Protein AF-A0A7C4SU13-F1 (afdb_monomer)

Radius of gyration: 22.08 Å; Cα contacts (8 Å, |Δi|>4): 859; chains: 1; bounding box: 47×51×67 Å

Foldseek 3Di:
DDWDCDPQKIKAAFDAWDQFDDQDLADTDHGTWIWIDHPFKIFIAFPLLATAKIATDDDQGPDRRWIWGADLLGWIWTWAQPVQVVQCQFAVHRTDTDTPDFFLDLDDDNCCPRPSVVVRVVVQVVVLVVLVVCLVPPHDPVCNVSSVSNNVNGPVVSNVLSVLLCVLQVHFFQFFFSCCVSVVVQADEQEQWAFDCQQWPLDPSGPPDHIDGDDLVSSLSSLLSSCVSCPPRLLRAQEYEHDDAASLVSAQVSVLSSLVSNCVSSVNVNHSHPFHAYEYEHELQSLLPDDVVSLVSVLPGSHLYEYEYELAFLDQQQCVVRSGPDGSVSSLSSLVSQLVSLVPGDRYAYEYEYEAFDPGDPVTLVRLLVSQLPRPDLPSPGYEYEYEYSRGDDHDDPVRSVVRVVSQVSSCVNGSHHYHYRTTDTD

Secondary structure (DSSP, 8-state):
-EEEEETTEEEEEEEE-BSS----SS---BSEEEEEE-SSEEEEE-TTS-EEEEEE-SBTBS-TT-EEEE-TTS-EEEEE--SHHHHHHHHSSSSEEEESS-----S---GGGSHHHHHHHHTHHHHHHHHHHHHHTT--HHHHHHHHHHHHS-HHHHHHHHHHHHHHHTS------GGGGGGTT--EEEE-EES-SS--TT-SS---PPPEEPPHHHHHHHHHHHHHHHGGGGGG--EEEEESS-GGGG-HHHHHHHHHHHHHHTTGGG-SSSS-EEEEEEEHHHHHH--HHHHHHHHHSSSEEEEEEEEE-S-HHHHHHHT-SS-HHHHHHHHHHHHHHHHH-SSEEEEEEEEE-SSS-TTHHHHHHHHHH--SSTT--S--EEEEE---SSPPPHHHHHHHHHHHHHHHHH-SS-EEE------

Nearest PDB structures (foldseek):
  7ojd-assembly1_A  TM=3.571E-01  e=2.298E+00  Staphylococcus aureus
  5h5i-assembly1_A  TM=3.585E-01  e=2.720E+00  Staphylococcus aureus subsp. aureus MRSA252
  4m8i-assembly1_A  TM=3.583E-01  e=2.431E+00  Staphylococcus epidermidis RP62A
  3voa-assembly1_A  TM=3.545E-01  e=4.507E+00  Staphylococcus aureus subsp. aureus Mu50
  4bo9-assembly1_B  TM=3.206E-01  e=5.042E+00  Pseudomonas aeruginosa PAO1

pLDDT: mean 92.88, std 7.21, range [52.62, 98.81]

Sequence (427 aa):
MQTLEIEDLRVTLDCEGARQYRKVSYPVRYGLYSEISTPRFVYQFNRNGEVKFLQGRRDGWPHPAEWLKRTPGNDWLYYSAGEYAELHNLTGEFYLPCPSYASNALLGGDPFSQPAVRAALDSLGPLWKRLQRLATAGSPPEARKFLARAAQADGLCLRRRAQRLHEILGCRPSVLPPDARHADYDVLPVVVADGCAANCRFCRVKSGRAFRVRDRRDVLEQIEGIRDLFREDLVNYNSVFLGDHDALRAGPDMLESAALEAYERLGLARSRLAGANLFLFGSADTLACSSEALFERLDRLPFNTYINVGLESPDEESLKELGKPVSSAVVKEAFERMLDVNRHYSRIEVTANLVFGQGLPQGHLPAVSELLSTVPERTCVKGAAYLSPLVWGERPDGRERKRLLDAFRQIKFTSRLPVYLYLILRL

Solvent-accessible surface area (backbone atoms only — not comparable to full-atom values): 22508 Å² total; per-residue (Å²): 108,51,77,46,80,55,90,76,34,43,37,34,40,60,39,78,40,47,41,60,80,72,96,55,90,59,82,78,57,66,20,58,28,31,38,43,31,49,86,52,37,40,38,31,21,42,60,64,20,36,73,37,37,40,33,58,69,47,96,68,44,94,48,88,73,31,37,37,39,47,40,78,50,61,48,51,29,38,33,40,44,80,58,45,72,61,42,28,62,44,52,72,36,43,53,48,76,40,60,81,59,96,48,33,61,88,67,86,78,68,64,74,78,36,68,50,50,41,54,56,62,62,45,49,60,62,47,33,57,50,29,44,51,41,43,71,53,85,46,59,78,86,51,31,67,53,34,42,35,33,30,62,39,33,78,67,46,45,51,52,49,18,51,49,51,30,61,50,56,74,47,74,56,59,60,51,53,68,70,38,59,70,50,76,63,53,58,50,78,44,51,49,23,42,29,32,83,60,66,31,72,76,55,83,66,62,79,81,38,68,55,43,67,55,56,70,65,58,44,49,55,28,48,52,45,49,37,69,69,45,50,74,34,34,39,58,30,30,29,36,27,42,26,42,60,45,30,57,68,46,39,54,75,49,53,53,50,53,50,51,54,42,39,62,69,48,37,27,91,66,19,53,32,66,65,33,36,37,37,28,28,27,38,25,68,51,54,51,70,54,55,66,72,44,53,58,53,56,46,70,42,88,33,43,32,38,35,37,24,50,49,44,44,55,21,54,68,37,21,59,75,38,44,43,92,62,54,29,66,48,28,50,46,18,50,52,43,33,54,49,48,34,72,72,37,92,33,39,35,35,29,42,31,30,60,36,68,87,94,54,49,85,60,36,65,60,37,46,33,49,62,36,45,66,58,81,68,91,76,70,90,52,50,37,39,29,38,33,46,75,46,76,73,78,71,70,53,78,66,56,43,47,53,52,51,51,54,49,51,52,39,44,70,55,28,65,46,56,50,25,54,39,67,71,42,56,78

Structure (mmCIF, N/CA/C/O backbone):
data_AF-A0A7C4SU13-F1
#
_entry.id   AF-A0A7C4SU13-F1
#
loop_
_atom_site.group_PDB
_atom_site.id
_atom_site.type_symbol
_atom_site.label_atom_id
_atom_site.label_alt_id
_atom_site.label_comp_id
_atom_site.label_asym_id
_atom_site.label_entity_id
_atom_site.label_seq_id
_atom_site.pdbx_PDB_ins_code
_atom_site.Cartn_x
_atom_site.Cartn_y
_atom_site.Cartn_z
_atom_site.occupancy
_atom_site.B_iso_or_equiv
_atom_site.auth_seq_id
_atom_site.auth_comp_id
_atom_site.auth_asym_id
_atom_site.auth_atom_id
_atom_site.pdbx_PDB_model_num
ATOM 1 N N . MET A 1 1 ? -23.730 -5.389 16.065 1.00 88.19 1 MET A N 1
ATOM 2 C CA . MET A 1 1 ? -23.275 -4.083 16.580 1.00 88.19 1 MET A CA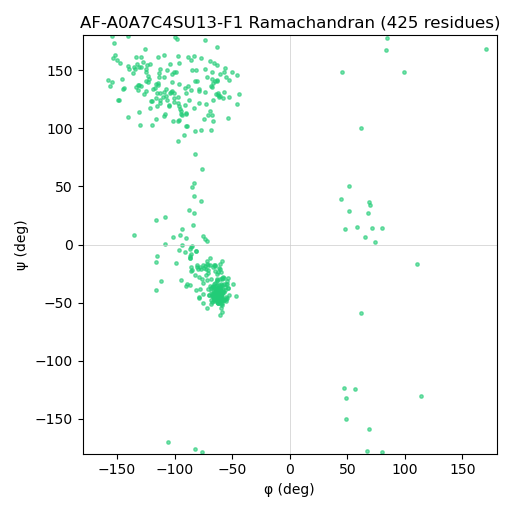 1
ATOM 3 C C . MET A 1 1 ? -23.977 -3.767 17.893 1.00 88.19 1 MET A C 1
ATOM 5 O O . MET A 1 1 ? -25.202 -3.766 17.927 1.00 88.19 1 MET A O 1
ATOM 9 N N . GLN A 1 2 ? -23.216 -3.514 18.957 1.00 92.31 2 GLN A N 1
ATOM 10 C CA . GLN A 1 2 ? -23.732 -3.135 20.280 1.00 92.31 2 GLN A CA 1
ATOM 11 C C . GLN A 1 2 ? -22.962 -1.913 20.785 1.00 92.31 2 GLN A C 1
ATOM 13 O O . GLN A 1 2 ? -21.742 -1.879 20.653 1.00 92.31 2 GLN A O 1
ATOM 18 N N . THR A 1 3 ? -23.647 -0.932 21.375 1.00 95.88 3 THR A N 1
ATOM 19 C CA . THR A 1 3 ? -23.015 0.261 21.959 1.00 95.88 3 THR A CA 1
ATOM 20 C C . THR A 1 3 ? -23.268 0.316 23.459 1.00 95.88 3 THR A C 1
ATOM 22 O O . THR A 1 3 ? -24.390 0.098 23.907 1.00 95.88 3 THR A O 1
ATOM 25 N N . LEU A 1 4 ? -22.219 0.614 24.219 1.00 95.06 4 LEU A N 1
ATOM 26 C CA . LEU A 1 4 ? -22.210 0.673 25.675 1.00 95.06 4 LEU A CA 1
ATOM 27 C C . LEU A 1 4 ? -21.552 1.981 26.115 1.00 95.06 4 LEU A C 1
ATOM 29 O O . LEU A 1 4 ? -20.513 2.362 25.575 1.00 95.06 4 LEU A O 1
ATOM 33 N N . GLU A 1 5 ? -22.132 2.641 27.110 1.00 94.56 5 GLU A N 1
ATOM 34 C CA . GLU A 1 5 ? -21.520 3.793 27.772 1.00 94.56 5 GLU A CA 1
ATOM 35 C C . GLU A 1 5 ? -20.833 3.303 29.052 1.00 94.56 5 GLU A C 1
ATOM 37 O O . GLU A 1 5 ? -21.458 2.669 29.904 1.00 94.56 5 GLU A O 1
ATOM 42 N N . ILE A 1 6 ? -19.529 3.546 29.168 1.00 91.44 6 ILE A N 1
ATOM 43 C CA . ILE A 1 6 ? -18.706 3.139 30.309 1.00 91.44 6 ILE A CA 1
ATOM 44 C C . ILE A 1 6 ? -17.930 4.371 30.763 1.00 91.44 6 ILE A C 1
ATOM 46 O O . ILE A 1 6 ? -16.941 4.754 30.137 1.00 91.44 6 ILE A O 1
ATOM 50 N N . GLU A 1 7 ? -18.378 4.988 31.858 1.00 89.50 7 GLU A N 1
ATOM 51 C CA . GLU A 1 7 ? -17.902 6.311 32.289 1.00 89.50 7 GLU A CA 1
ATOM 52 C C . GLU A 1 7 ? -18.108 7.353 31.156 1.00 89.50 7 GLU A C 1
ATOM 54 O O . GLU A 1 7 ? -19.229 7.489 30.680 1.00 89.50 7 GLU A O 1
ATOM 59 N N . ASP A 1 8 ? -17.074 8.077 30.701 1.00 90.94 8 ASP A N 1
ATOM 60 C CA . ASP A 1 8 ? -17.128 8.958 29.511 1.00 90.94 8 ASP A CA 1
ATOM 61 C C . ASP A 1 8 ? -16.670 8.279 28.204 1.00 90.94 8 ASP A C 1
ATOM 63 O O . ASP A 1 8 ? -16.409 8.961 27.207 1.00 90.94 8 ASP A O 1
ATOM 67 N N . LEU A 1 9 ? -16.541 6.946 28.192 1.00 95.12 9 LEU A N 1
ATOM 68 C CA . LEU A 1 9 ? -16.242 6.182 26.983 1.00 95.12 9 LEU A CA 1
ATOM 69 C C . LEU A 1 9 ? -17.518 5.623 26.366 1.00 95.12 9 LEU A C 1
ATOM 71 O O . LEU A 1 9 ? -18.224 4.834 26.990 1.00 95.12 9 LEU A O 1
ATOM 75 N N . ARG A 1 10 ? -17.709 5.905 25.081 1.00 97.00 10 ARG A N 1
ATOM 76 C CA . ARG A 1 10 ? -18.680 5.199 24.251 1.00 97.00 10 ARG A CA 1
ATOM 77 C C . ARG A 1 10 ? -17.982 4.057 23.526 1.00 97.00 10 ARG A C 1
ATOM 79 O O . ARG A 1 10 ? -17.131 4.299 22.669 1.00 97.00 10 ARG A O 1
ATOM 86 N N . VAL A 1 11 ? -18.317 2.822 23.876 1.00 97.44 11 VAL A N 1
ATOM 87 C CA . VAL A 1 11 ? -17.726 1.604 23.311 1.00 97.44 11 VAL A CA 1
ATOM 88 C C . VAL A 1 11 ? -18.715 0.963 22.348 1.00 97.44 11 VAL A C 1
ATOM 90 O O . VAL A 1 11 ? -19.800 0.565 22.760 1.00 97.44 11 VAL A O 1
ATOM 93 N N . THR A 1 12 ? -18.337 0.826 21.079 1.00 97.88 12 THR A N 1
ATOM 94 C CA . THR A 1 12 ? -19.142 0.129 20.067 1.00 97.88 12 THR A CA 1
ATOM 95 C C . THR A 1 12 ? -18.434 -1.151 19.644 1.00 97.88 12 THR A C 1
ATOM 97 O O . THR A 1 12 ? -17.291 -1.122 19.193 1.00 97.88 12 THR A O 1
ATOM 100 N N . LEU A 1 13 ? -19.100 -2.287 19.814 1.00 97.19 13 LEU A N 1
ATOM 101 C CA . LEU A 1 13 ? -18.575 -3.618 19.534 1.00 97.19 13 LEU A CA 1
ATOM 102 C C . LEU A 1 13 ? -19.115 -4.159 18.213 1.00 97.19 13 LEU A C 1
ATOM 104 O O . LEU A 1 13 ? -20.282 -3.930 17.872 1.00 97.19 13 LEU A O 1
ATOM 108 N N . ASP A 1 14 ? -18.275 -4.946 17.537 1.00 94.56 14 ASP A N 1
ATOM 109 C CA . ASP A 1 14 ? -18.634 -5.720 16.345 1.00 94.56 14 ASP A CA 1
ATOM 110 C C . ASP A 1 14 ? -19.309 -4.843 15.277 1.00 94.56 14 ASP A C 1
ATOM 112 O O . ASP A 1 14 ? -20.411 -5.130 14.795 1.00 94.56 14 ASP A O 1
ATOM 116 N N . CYS A 1 15 ? -18.656 -3.723 14.966 1.00 97.12 15 CYS A N 1
ATOM 117 C CA . CYS A 1 15 ? -18.987 -2.878 13.831 1.00 97.12 15 CYS A CA 1
ATOM 118 C C . CYS A 1 15 ? -18.695 -3.635 12.534 1.00 97.12 15 CYS A C 1
ATOM 120 O O . CYS A 1 15 ? -17.653 -4.287 12.411 1.00 97.12 15 CYS A O 1
ATOM 122 N N . GLU A 1 16 ? -19.587 -3.492 11.558 1.00 96.62 16 GLU A N 1
ATOM 123 C CA . GLU A 1 16 ? -19.395 -4.001 10.204 1.00 96.62 16 GLU A CA 1
ATOM 124 C C . GLU A 1 16 ? -19.158 -2.825 9.255 1.00 96.62 16 GLU A C 1
ATOM 126 O O . GLU A 1 16 ? -20.036 -1.992 9.033 1.00 96.62 16 GLU A O 1
ATOM 131 N N . GLY A 1 17 ? -17.943 -2.739 8.726 1.00 95.81 17 GLY A N 1
ATOM 132 C CA . GLY A 1 17 ? -17.564 -1.787 7.694 1.00 95.81 17 GLY A CA 1
ATOM 133 C C . GLY A 1 17 ? -17.942 -2.256 6.291 1.00 95.81 17 GLY A C 1
ATOM 134 O O . GLY A 1 17 ? -18.528 -3.320 6.078 1.00 95.81 17 GLY A O 1
ATOM 135 N N . ALA A 1 18 ? -17.548 -1.464 5.298 1.00 96.25 18 ALA A N 1
ATOM 136 C CA . ALA A 1 18 ? -17.716 -1.825 3.902 1.00 96.25 18 ALA A CA 1
ATOM 137 C C . ALA A 1 18 ? -16.956 -3.116 3.560 1.00 96.25 18 ALA A C 1
ATOM 139 O O . ALA A 1 18 ? -15.873 -3.402 4.079 1.00 96.25 18 ALA A O 1
ATOM 140 N N . ARG A 1 19 ? -17.536 -3.883 2.634 1.00 96.62 19 ARG A N 1
ATOM 141 C CA . ARG A 1 19 ? -16.989 -5.156 2.145 1.00 96.62 19 ARG A CA 1
ATOM 142 C C . ARG A 1 19 ? -16.147 -5.006 0.884 1.00 96.62 19 ARG A C 1
ATOM 144 O O . ARG A 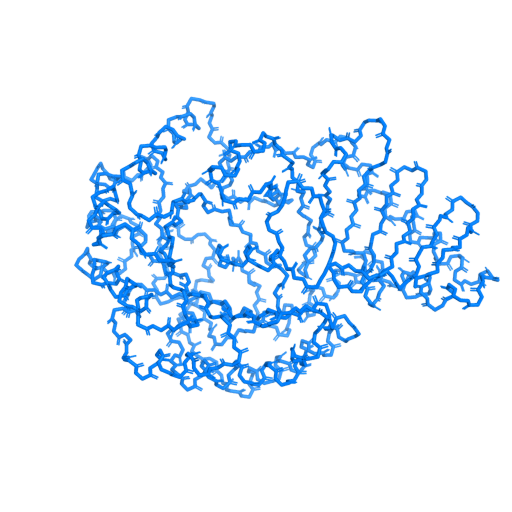1 19 ? -15.655 -5.992 0.367 1.00 96.62 19 ARG A O 1
ATOM 151 N N . GLN A 1 20 ? -15.995 -3.804 0.352 1.00 94.94 20 GLN A N 1
ATOM 152 C CA . GLN A 1 20 ? -15.221 -3.567 -0.859 1.00 94.94 20 GLN A CA 1
ATOM 153 C C . GLN A 1 20 ? -14.536 -2.219 -0.735 1.00 94.94 20 GLN A C 1
ATOM 155 O O . GLN A 1 20 ? -15.195 -1.247 -0.364 1.00 94.94 20 GLN A O 1
ATOM 160 N N . TYR A 1 21 ? -13.246 -2.164 -1.064 1.00 93.06 21 TYR A N 1
ATOM 161 C CA . TYR A 1 21 ? -12.514 -0.908 -1.166 1.00 93.06 21 TYR A CA 1
ATOM 162 C C . TYR A 1 21 ? -13.131 -0.037 -2.256 1.00 93.06 21 TYR A C 1
ATOM 164 O O . TYR A 1 21 ? -13.335 -0.480 -3.388 1.00 93.06 21 TYR A O 1
ATOM 172 N N . ARG A 1 22 ? -13.469 1.204 -1.902 1.00 90.75 22 ARG A N 1
ATOM 173 C CA . ARG A 1 22 ? -14.065 2.170 -2.825 1.00 90.75 22 ARG A CA 1
ATOM 174 C C . ARG A 1 22 ? -13.283 3.468 -2.766 1.00 90.75 22 ARG A C 1
ATOM 176 O O . ARG A 1 22 ? -12.984 3.969 -1.686 1.00 90.75 22 ARG A O 1
ATOM 183 N N . LYS A 1 23 ? -13.023 4.039 -3.938 1.00 88.88 23 LYS A N 1
ATOM 184 C CA . LYS A 1 23 ? -12.455 5.380 -4.064 1.00 88.88 23 LYS A CA 1
ATOM 185 C C . LYS A 1 23 ? -13.583 6.392 -3.931 1.00 88.88 23 LYS A C 1
ATOM 187 O O . LYS A 1 23 ? -14.332 6.617 -4.877 1.00 88.88 23 LYS A O 1
ATOM 192 N N . VAL A 1 24 ? -13.750 6.934 -2.732 1.00 89.81 24 VAL A N 1
ATOM 193 C CA . VAL A 1 24 ? -14.788 7.919 -2.408 1.00 89.81 24 VAL A CA 1
ATOM 194 C C . VAL A 1 24 ? -14.192 9.086 -1.629 1.00 89.81 24 VAL A C 1
ATOM 196 O O . VAL A 1 24 ? -13.172 8.939 -0.961 1.00 89.81 24 VAL A O 1
ATOM 199 N N . SER A 1 25 ? -14.843 10.245 -1.703 1.00 85.75 25 SER A N 1
ATOM 200 C CA . SER A 1 25 ? -14.405 11.495 -1.066 1.00 85.75 25 SER A CA 1
ATOM 201 C C . SER A 1 25 ? -14.818 11.626 0.407 1.00 85.75 25 SER A C 1
ATOM 203 O O . SER A 1 25 ? -14.856 12.731 0.944 1.00 85.75 25 SER A O 1
ATOM 205 N N . TYR A 1 26 ? -15.203 10.521 1.046 1.00 87.38 26 TYR A N 1
ATOM 206 C CA . TYR A 1 26 ? -15.554 10.465 2.463 1.00 87.38 26 TYR A CA 1
ATOM 207 C C . TYR A 1 26 ? -14.891 9.245 3.120 1.00 87.38 26 TYR A C 1
ATOM 209 O O . TYR A 1 26 ? -14.675 8.237 2.442 1.00 87.38 26 TYR A O 1
ATOM 217 N N . PRO A 1 27 ? -14.570 9.286 4.427 1.00 86.31 27 PRO A N 1
ATOM 218 C CA . PRO A 1 27 ? -13.909 8.170 5.090 1.00 86.31 27 PRO A CA 1
ATOM 219 C C . PRO A 1 27 ? -14.808 6.932 5.098 1.00 86.31 27 PRO A C 1
ATOM 221 O O . PRO A 1 27 ? -15.956 6.988 5.539 1.00 86.31 27 PRO A O 1
ATOM 224 N N . VAL A 1 28 ? -14.269 5.797 4.660 1.00 90.69 28 VAL A N 1
ATOM 225 C CA . VAL A 1 28 ? -14.931 4.491 4.744 1.00 90.69 28 VAL A CA 1
ATOM 226 C C . VAL A 1 28 ? -14.078 3.572 5.605 1.00 90.69 28 VAL A C 1
ATOM 228 O O . VAL A 1 28 ? -12.859 3.511 5.450 1.00 90.69 28 VAL A O 1
ATOM 231 N N . ARG A 1 29 ? -14.716 2.869 6.544 1.00 93.19 29 ARG A N 1
ATOM 232 C CA . ARG A 1 29 ? -14.082 1.800 7.323 1.00 93.19 29 ARG A CA 1
ATOM 233 C C . ARG A 1 29 ? -14.453 0.452 6.726 1.00 93.19 29 ARG A C 1
ATOM 235 O O . ARG A 1 29 ? -15.546 0.292 6.187 1.00 93.19 29 ARG A O 1
ATOM 242 N N . TYR A 1 30 ? -13.542 -0.505 6.836 1.00 94.75 30 TYR A N 1
ATOM 243 C CA . TYR A 1 30 ? -13.632 -1.800 6.170 1.00 94.75 30 TYR A CA 1
ATOM 244 C C . TYR A 1 30 ? -13.530 -2.943 7.178 1.00 94.75 30 TYR A C 1
ATOM 246 O O . TYR A 1 30 ? -12.838 -2.822 8.192 1.00 94.75 30 TYR A O 1
ATOM 254 N N . GLY A 1 31 ? -14.201 -4.055 6.874 1.00 95.88 31 GLY A N 1
ATOM 255 C CA . GLY A 1 31 ? -14.148 -5.269 7.691 1.00 95.88 31 GLY A CA 1
ATOM 256 C C . GLY A 1 31 ? -14.837 -5.139 9.055 1.00 95.88 31 GLY A C 1
ATOM 257 O O . GLY A 1 31 ? -15.715 -4.306 9.252 1.00 95.88 31 GLY A O 1
ATOM 258 N N . LEU A 1 32 ? -14.459 -5.998 9.995 1.00 97.12 32 LEU A N 1
ATOM 259 C CA . LEU A 1 32 ? -14.989 -6.080 11.352 1.00 97.12 32 LEU A CA 1
ATOM 260 C C . LEU A 1 32 ? -14.064 -5.399 12.351 1.00 97.12 32 LEU A C 1
ATOM 262 O O . LEU A 1 32 ? -12.876 -5.712 12.429 1.00 97.12 32 LEU A O 1
ATOM 266 N N . TYR A 1 33 ? -14.617 -4.535 13.186 1.00 97.75 33 TYR A N 1
ATOM 267 C CA . TYR A 1 33 ? -13.834 -3.789 14.164 1.00 97.75 33 TYR A CA 1
ATOM 268 C C . TYR A 1 33 ? -14.674 -3.413 15.384 1.00 97.75 33 TYR A C 1
ATOM 270 O O . TYR A 1 33 ? -15.884 -3.621 15.414 1.00 97.75 33 TYR A O 1
ATOM 278 N N . SER A 1 34 ? -14.018 -2.858 16.395 1.00 98.25 34 SER A N 1
ATOM 279 C CA . SER A 1 34 ? -14.677 -2.201 17.524 1.00 98.25 34 SER A CA 1
ATOM 280 C C . SER A 1 34 ? -14.161 -0.775 17.650 1.00 98.25 34 SER A C 1
ATOM 282 O O . SER A 1 34 ? -13.039 -0.476 17.241 1.00 98.25 34 SER A O 1
ATOM 284 N N . GLU A 1 35 ? -14.954 0.110 18.234 1.00 98.25 35 GLU A N 1
ATOM 285 C CA . GLU A 1 35 ? -14.591 1.505 18.447 1.00 98.25 35 GLU A CA 1
ATOM 286 C C . GLU A 1 35 ? -14.683 1.882 19.919 1.00 98.25 35 GLU A C 1
ATOM 288 O O . GLU A 1 35 ? -15.572 1.440 20.646 1.00 98.25 35 GLU A O 1
ATOM 293 N N . ILE A 1 36 ? -13.772 2.750 20.343 1.00 98.12 36 ILE A N 1
ATOM 294 C CA . ILE A 1 36 ? -13.887 3.490 21.593 1.00 98.12 36 ILE A CA 1
ATOM 295 C C . ILE A 1 36 ? -13.888 4.965 21.229 1.00 98.12 36 ILE A C 1
ATOM 297 O O . ILE A 1 36 ? -12.967 5.459 20.585 1.00 98.12 36 ILE A O 1
ATOM 301 N N . SER A 1 37 ? -14.923 5.676 21.645 1.00 97.50 37 SER A N 1
ATOM 302 C CA . SER A 1 37 ? -15.032 7.118 21.489 1.00 97.50 37 SER A CA 1
ATOM 303 C C . SER A 1 37 ? -14.903 7.790 22.846 1.00 97.50 37 SER A C 1
ATOM 305 O O . SER A 1 37 ? -15.634 7.480 23.780 1.00 97.50 37 SER A O 1
ATOM 307 N N . THR A 1 38 ? -13.989 8.746 22.930 1.00 95.75 38 THR A N 1
ATOM 308 C CA . THR A 1 38 ? -13.894 9.711 24.031 1.00 95.75 38 THR A CA 1
ATOM 309 C C . THR A 1 38 ? -14.574 11.017 23.608 1.00 95.75 38 THR A C 1
ATOM 311 O O . THR A 1 38 ? -14.959 11.174 22.437 1.00 95.75 38 THR A O 1
ATOM 314 N N . PRO A 1 39 ? -14.667 12.022 24.496 1.00 93.88 39 PRO A N 1
ATOM 315 C CA . PRO A 1 39 ? -15.138 13.341 24.095 1.00 93.88 39 PRO A CA 1
ATOM 316 C C . PRO A 1 39 ? -14.265 14.027 23.030 1.00 93.88 39 PRO A C 1
ATOM 318 O O . PRO A 1 39 ? -14.748 14.950 22.377 1.00 93.88 39 PRO A O 1
ATOM 321 N N . ARG A 1 40 ? -12.996 13.617 22.853 1.00 94.62 40 ARG A N 1
ATOM 322 C CA . ARG A 1 40 ? -12.032 14.268 21.940 1.00 94.62 40 ARG A CA 1
ATOM 323 C C . ARG A 1 40 ? -11.635 13.431 20.727 1.00 94.62 40 ARG A C 1
ATOM 325 O O . ARG A 1 40 ? -11.356 14.012 19.684 1.00 94.62 40 ARG A O 1
ATOM 332 N N . PHE A 1 41 ? -11.605 12.110 20.856 1.00 97.12 41 PHE A N 1
ATOM 333 C CA . PHE A 1 41 ? -11.041 11.205 19.854 1.00 97.12 41 PHE A CA 1
ATOM 334 C C . PHE A 1 41 ? -11.888 9.946 19.674 1.00 97.12 41 PHE A C 1
ATOM 336 O O . PHE A 1 41 ? -12.528 9.489 20.623 1.00 97.12 41 PHE A O 1
ATOM 343 N N . VAL A 1 42 ? -11.844 9.376 18.473 1.00 97.69 42 VAL A N 1
ATOM 344 C CA . VAL A 1 42 ? -12.335 8.032 18.146 1.00 97.69 42 VAL A CA 1
ATOM 345 C C . VAL A 1 42 ? -11.133 7.136 17.875 1.00 97.69 42 VAL A C 1
ATOM 347 O O . VAL A 1 42 ? -10.253 7.504 17.097 1.00 97.69 42 VAL A O 1
ATOM 350 N N . TYR A 1 43 ? -11.117 5.961 18.498 1.00 98.38 43 TYR A N 1
ATOM 351 C CA . TYR A 1 43 ? -10.122 4.914 18.299 1.00 98.38 43 TYR A CA 1
ATOM 352 C C . TYR A 1 43 ? -10.817 3.692 17.715 1.00 98.38 43 TYR A C 1
ATOM 354 O O . TYR A 1 43 ? -11.774 3.187 18.303 1.00 98.38 43 TYR A O 1
ATOM 362 N N . GLN A 1 44 ? -10.317 3.194 16.591 1.00 98.38 44 GLN A N 1
ATOM 363 C CA . GLN A 1 44 ? -10.785 1.950 15.997 1.00 98.38 44 GLN A CA 1
ATOM 364 C C . GLN A 1 44 ? -9.791 0.835 16.293 1.00 98.38 44 GLN A C 1
ATOM 366 O O . GLN A 1 44 ? -8.590 0.988 16.060 1.00 98.38 44 GLN A O 1
ATOM 371 N N . PHE A 1 45 ? -10.307 -0.301 16.741 1.00 98.56 45 PHE A N 1
ATOM 372 C CA . PHE A 1 45 ? -9.548 -1.489 17.089 1.00 98.56 45 PHE A CA 1
ATOM 373 C C . PHE A 1 45 ? -9.905 -2.648 16.169 1.00 98.56 45 PHE A C 1
ATOM 375 O O . PHE A 1 45 ? -11.074 -2.884 15.862 1.00 98.56 45 PHE A O 1
ATOM 382 N N . ASN A 1 46 ? -8.886 -3.386 15.752 1.00 97.81 46 ASN A N 1
ATOM 383 C CA . ASN A 1 46 ? -9.044 -4.583 14.942 1.00 97.81 46 ASN A CA 1
ATOM 384 C C . ASN A 1 46 ? -9.524 -5.782 15.793 1.00 97.81 46 ASN A C 1
ATOM 386 O O . ASN A 1 46 ? -9.742 -5.659 17.004 1.00 97.81 46 ASN A O 1
ATOM 390 N N . ARG A 1 47 ? -9.686 -6.970 15.196 1.00 97.00 47 ARG A N 1
ATOM 391 C CA . ARG A 1 47 ? -10.220 -8.149 15.919 1.00 97.00 47 ARG A CA 1
ATOM 392 C C . ARG A 1 47 ? -9.306 -8.678 17.026 1.00 97.00 47 ARG A C 1
ATOM 394 O O . ARG A 1 47 ? -9.789 -9.339 17.951 1.00 97.00 47 ARG A O 1
ATOM 401 N N . ASN A 1 48 ? -8.022 -8.332 16.975 1.00 97.25 48 ASN A N 1
ATOM 402 C CA . ASN A 1 48 ? -7.041 -8.643 18.013 1.00 97.25 48 ASN A CA 1
ATOM 403 C C . ASN A 1 48 ? -7.014 -7.603 19.146 1.00 97.25 48 ASN A C 1
ATOM 405 O O . ASN A 1 48 ? -6.285 -7.792 20.116 1.00 97.25 48 ASN A O 1
ATOM 409 N N . GLY A 1 49 ? -7.817 -6.536 19.062 1.00 97.25 49 GLY A N 1
ATOM 410 C CA . GLY A 1 49 ? -7.800 -5.431 20.021 1.00 97.25 49 GLY A CA 1
ATOM 411 C C . GLY A 1 49 ? -6.676 -4.427 19.767 1.00 97.25 49 GLY A C 1
ATOM 412 O O . GLY A 1 49 ? -6.398 -3.601 20.624 1.00 97.25 49 GLY A O 1
ATOM 413 N N . GLU A 1 50 ? -6.022 -4.460 18.610 1.00 97.94 50 GLU A N 1
ATOM 414 C CA . GLU A 1 50 ? -4.955 -3.523 18.267 1.00 97.94 50 GLU A CA 1
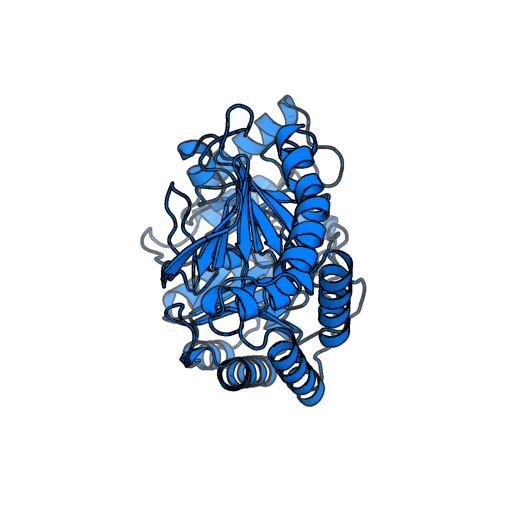ATOM 415 C C . GLU A 1 50 ? -5.556 -2.253 17.671 1.00 97.94 50 GLU A C 1
ATOM 417 O O . GLU A 1 50 ? -6.392 -2.327 16.767 1.00 97.94 50 GLU A O 1
ATOM 422 N N . VAL A 1 51 ? -5.113 -1.080 18.130 1.00 98.25 51 VAL A N 1
ATOM 423 C CA . VAL A 1 51 ? -5.540 0.183 17.515 1.00 98.25 51 VAL A CA 1
ATOM 424 C C . VAL A 1 51 ? -5.066 0.227 16.058 1.00 98.25 51 VAL A C 1
ATOM 426 O O . VAL A 1 51 ? -3.892 -0.021 15.770 1.00 98.25 51 VAL A O 1
ATOM 429 N N . LYS A 1 52 ? -5.988 0.507 15.135 1.00 97.44 52 LYS A N 1
ATOM 430 C CA . LYS A 1 52 ? -5.738 0.612 13.688 1.00 97.44 52 LYS A CA 1
ATOM 431 C C . LYS A 1 52 ? -6.000 2.023 13.171 1.00 97.44 52 LYS A C 1
ATOM 433 O O . LYS A 1 52 ? -5.218 2.508 12.361 1.00 97.44 52 LYS A O 1
ATOM 438 N N . PHE A 1 53 ? -7.045 2.693 13.661 1.00 97.81 53 PHE A N 1
ATOM 439 C CA . PHE A 1 53 ? -7.362 4.069 13.271 1.00 97.81 53 PHE A CA 1
ATOM 440 C C . PHE A 1 53 ? -7.561 4.982 14.475 1.00 97.81 53 PHE A C 1
ATOM 442 O O . PHE A 1 53 ? -7.978 4.539 15.547 1.00 97.81 53 PHE A O 1
ATOM 449 N N . LEU A 1 54 ? -7.283 6.266 14.264 1.00 97.50 54 LEU A N 1
ATOM 450 C CA . LEU A 1 54 ? -7.451 7.329 15.245 1.00 97.50 54 LEU A CA 1
ATOM 451 C C . LEU A 1 54 ? -7.916 8.617 14.554 1.00 97.50 54 LEU A C 1
ATOM 453 O O . LEU A 1 54 ? -7.380 9.000 13.518 1.00 97.50 54 LEU A O 1
ATOM 457 N N . GLN A 1 55 ? -8.908 9.293 15.126 1.00 97.06 55 GLN A N 1
ATOM 458 C CA . GLN A 1 55 ? -9.503 10.502 14.553 1.00 97.06 55 GLN A CA 1
ATOM 459 C C . GLN A 1 55 ? -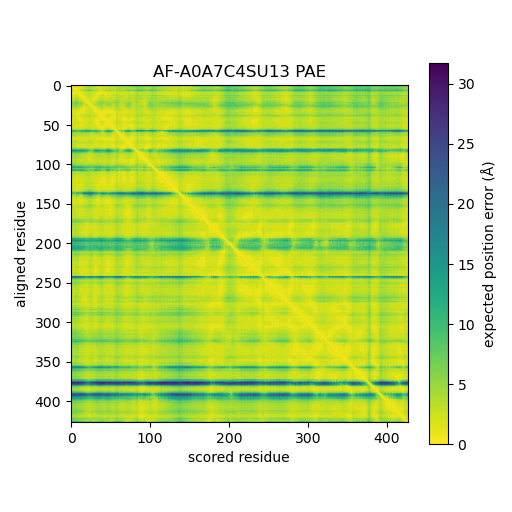9.938 11.484 15.647 1.00 97.06 55 GLN A C 1
ATOM 461 O O . GLN A 1 55 ? -10.434 11.067 16.693 1.00 97.06 55 GLN A O 1
ATOM 466 N N . GLY A 1 56 ? -9.770 12.789 15.417 1.00 95.88 56 GLY A N 1
ATOM 467 C CA . GLY A 1 56 ? -10.275 13.844 16.304 1.00 95.88 56 GLY A CA 1
ATOM 468 C C . GLY A 1 56 ? -11.757 14.164 16.081 1.00 95.88 56 GLY A C 1
ATOM 469 O O . GLY A 1 56 ? -12.268 14.023 14.976 1.00 95.88 56 GLY A O 1
ATOM 470 N N . ARG A 1 57 ? -12.455 14.598 17.141 1.00 90.88 57 ARG A N 1
ATOM 471 C CA . ARG A 1 57 ? -13.906 14.892 17.140 1.00 90.88 57 ARG A CA 1
ATOM 472 C C . ARG A 1 57 ? -14.275 16.359 17.387 1.00 90.88 57 ARG A C 1
ATOM 474 O O . ARG A 1 57 ? -15.454 16.688 17.321 1.00 90.88 57 ARG A O 1
ATOM 481 N N . ARG A 1 58 ? -13.317 17.208 17.769 1.00 81.31 58 ARG A N 1
ATOM 482 C CA . ARG A 1 58 ? -13.566 18.579 18.250 1.00 81.31 58 ARG A CA 1
ATOM 483 C C . ARG A 1 58 ? -12.773 19.623 17.474 1.00 81.31 58 ARG A C 1
ATOM 485 O O . ARG A 1 58 ? -11.814 19.284 16.779 1.00 81.31 58 ARG A O 1
ATOM 492 N N . ASP A 1 59 ? -13.149 20.876 17.713 1.00 68.25 59 ASP A N 1
ATOM 493 C CA . ASP A 1 59 ? -12.459 22.085 17.277 1.00 68.25 59 ASP A CA 1
ATOM 494 C C . ASP A 1 59 ? -10.953 21.968 17.545 1.00 68.25 59 ASP A C 1
ATOM 496 O O . ASP A 1 59 ? -10.507 21.706 18.667 1.00 68.25 59 ASP A O 1
ATOM 500 N N . GLY A 1 60 ? -10.171 22.077 16.472 1.00 83.19 60 GLY A N 1
ATOM 501 C CA . GLY A 1 60 ? -8.720 21.907 16.477 1.00 83.19 60 GLY A CA 1
ATOM 502 C C . GLY A 1 60 ? -8.223 20.646 15.771 1.00 83.19 60 GLY A C 1
ATOM 503 O O . GLY A 1 60 ? -7.045 20.602 15.429 1.00 83.19 60 GLY A O 1
ATOM 504 N N . TRP A 1 61 ? -9.069 19.640 15.502 1.00 93.81 61 TRP A N 1
ATOM 505 C CA . TRP A 1 61 ? -8.703 18.603 14.529 1.00 93.81 61 TRP A CA 1
ATOM 506 C C . TRP A 1 61 ? -8.663 19.216 13.118 1.00 93.81 61 TRP A C 1
ATOM 508 O O . TRP A 1 61 ? -9.579 19.976 12.801 1.00 93.81 61 TRP A O 1
ATOM 518 N N . PRO A 1 62 ? -7.651 18.924 12.277 1.00 90.94 62 PRO A N 1
ATOM 519 C CA . PRO A 1 62 ? -7.406 19.733 11.078 1.00 90.94 62 PRO A CA 1
ATOM 520 C C . PRO A 1 62 ? -8.569 19.710 10.083 1.00 90.94 62 PRO A C 1
ATOM 522 O O . PRO A 1 62 ? -8.968 20.757 9.578 1.00 90.94 62 PRO A O 1
ATOM 525 N N . HIS A 1 63 ? -9.177 18.541 9.873 1.00 91.69 63 HIS A N 1
ATOM 526 C CA . HIS A 1 63 ? -10.399 18.413 9.090 1.00 91.69 63 HIS A CA 1
ATOM 527 C C . HIS A 1 63 ? -11.195 17.162 9.516 1.00 91.69 63 HIS A C 1
ATOM 529 O O . HIS A 1 63 ? -10.604 16.103 9.742 1.00 91.69 63 HIS A O 1
ATOM 535 N N . PRO A 1 64 ? -12.540 17.217 9.614 1.00 90.50 64 PRO A N 1
ATOM 536 C CA . PRO A 1 64 ? -13.354 16.112 10.135 1.00 90.50 64 PRO A CA 1
ATOM 537 C C . PRO A 1 64 ? -13.264 14.827 9.305 1.00 90.50 64 PRO A C 1
ATOM 539 O O . PRO A 1 64 ? -13.502 13.750 9.836 1.00 90.50 64 PRO A O 1
ATOM 542 N N . ALA A 1 65 ? -12.904 14.919 8.024 1.00 92.00 65 ALA A N 1
ATOM 543 C CA . ALA A 1 65 ? -12.691 13.763 7.156 1.00 92.00 65 ALA A CA 1
ATOM 544 C C . ALA A 1 65 ? -11.247 13.232 7.158 1.00 92.00 65 ALA A C 1
ATOM 546 O O . ALA A 1 65 ? -10.947 12.357 6.364 1.00 92.00 65 ALA A O 1
ATOM 547 N N . GLU A 1 66 ? -10.346 13.751 7.990 1.00 94.88 66 GLU A N 1
ATOM 548 C CA . GLU A 1 66 ? -8.951 13.293 8.063 1.00 94.88 66 GLU A CA 1
ATOM 549 C C . GLU A 1 66 ? -8.744 12.359 9.256 1.00 94.88 66 GLU A C 1
ATOM 551 O O . GLU A 1 66 ? -9.400 12.500 10.292 1.00 94.88 66 GLU A O 1
ATOM 556 N N . TRP A 1 67 ? -7.834 11.393 9.132 1.00 97.19 67 TRP A N 1
ATOM 557 C CA . TRP A 1 67 ? -7.588 10.393 10.174 1.00 97.19 67 TRP A CA 1
ATOM 558 C C . TRP A 1 67 ? -6.150 9.874 10.155 1.00 97.19 67 TRP A C 1
ATOM 560 O O . TRP A 1 67 ? -5.427 9.988 9.172 1.00 97.19 67 TRP A O 1
ATOM 570 N N . LEU A 1 68 ? -5.752 9.244 11.254 1.00 97.88 68 LEU A N 1
ATOM 571 C CA . LEU A 1 68 ? -4.533 8.458 11.370 1.00 97.88 68 LEU A CA 1
ATOM 572 C C . LEU A 1 68 ? -4.849 6.976 11.147 1.00 97.88 68 LEU A C 1
ATOM 574 O O . LEU A 1 68 ? -5.841 6.465 11.673 1.00 97.88 68 LEU A O 1
ATOM 578 N N . LYS A 1 69 ? -3.990 6.279 10.405 1.00 97.69 69 LYS A N 1
ATOM 579 C CA . LYS A 1 69 ? -4.010 4.824 10.211 1.00 97.69 69 LYS A CA 1
ATOM 580 C C . LYS A 1 69 ? -2.652 4.249 10.596 1.00 97.69 69 LYS A C 1
ATOM 582 O O . LYS A 1 69 ? -1.624 4.760 10.156 1.00 97.69 69 LYS A O 1
ATOM 587 N N . ARG A 1 70 ? -2.647 3.185 11.394 1.00 97.19 70 ARG A N 1
ATOM 588 C CA . ARG A 1 70 ? -1.436 2.445 11.754 1.00 97.19 70 ARG A CA 1
ATOM 589 C C . ARG A 1 70 ? -1.197 1.312 10.761 1.00 97.19 70 ARG A C 1
ATOM 591 O O . ARG A 1 70 ? -2.127 0.565 10.454 1.00 97.19 70 ARG A O 1
ATOM 598 N N . THR A 1 71 ? 0.037 1.159 10.299 1.00 95.75 71 THR A N 1
ATOM 599 C CA . THR A 1 71 ? 0.441 0.043 9.435 1.00 95.75 71 THR A CA 1
ATOM 600 C C . THR A 1 71 ? 0.779 -1.214 10.257 1.00 95.75 71 THR A C 1
ATOM 602 O O . THR A 1 71 ? 1.029 -1.117 11.469 1.00 95.75 71 THR A O 1
ATOM 605 N N . PRO A 1 72 ? 0.813 -2.416 9.649 1.00 94.31 72 PRO A N 1
ATOM 606 C CA . PRO A 1 72 ? 1.294 -3.628 10.318 1.00 94.31 72 PRO A CA 1
ATOM 607 C C . PRO A 1 72 ? 2.734 -3.515 10.850 1.00 94.31 72 PRO A C 1
ATOM 609 O O . PRO A 1 72 ? 3.011 -4.027 11.936 1.00 94.31 72 PRO A O 1
ATOM 612 N N . GLY A 1 73 ? 3.611 -2.781 10.155 1.00 94.75 73 GLY A N 1
ATOM 613 C CA . GLY A 1 73 ? 4.966 -2.417 10.587 1.00 94.75 73 GLY A CA 1
ATOM 614 C C . GLY A 1 73 ? 5.025 -1.379 11.714 1.00 94.75 73 GLY A C 1
ATOM 615 O O . GLY A 1 73 ? 6.111 -1.025 12.174 1.00 94.75 73 GLY A O 1
ATOM 616 N N . ASN A 1 74 ? 3.866 -0.950 12.229 1.00 95.88 74 ASN A N 1
ATOM 617 C CA . ASN A 1 74 ? 3.708 -0.030 13.356 1.00 95.88 74 ASN A CA 1
ATOM 618 C C . ASN A 1 74 ? 4.170 1.414 13.072 1.00 95.88 74 ASN A C 1
ATOM 620 O O . ASN A 1 74 ? 4.493 2.155 14.001 1.00 95.88 74 ASN A O 1
ATOM 624 N N . ASP A 1 75 ? 4.126 1.835 11.808 1.00 95.38 75 ASP A N 1
ATOM 625 C CA . ASP A 1 75 ? 4.184 3.248 11.436 1.00 95.38 75 ASP A CA 1
ATOM 626 C C . ASP A 1 75 ? 2.787 3.884 11.471 1.00 95.38 75 ASP A C 1
ATOM 628 O O . ASP A 1 75 ? 1.766 3.196 11.373 1.00 95.38 75 ASP A O 1
ATOM 632 N N . TRP A 1 76 ? 2.738 5.213 11.583 1.00 97.00 76 TRP A N 1
ATOM 633 C CA . TRP A 1 76 ? 1.502 5.980 11.449 1.00 97.00 76 TRP A CA 1
ATOM 634 C C . TRP A 1 76 ? 1.482 6.741 10.126 1.00 97.00 76 TRP A C 1
ATOM 636 O O . TRP A 1 76 ? 2.443 7.411 9.750 1.00 97.00 76 TRP A O 1
ATOM 646 N N . LEU A 1 77 ? 0.346 6.666 9.441 1.00 96.38 77 LEU A N 1
ATOM 647 C CA . LEU A 1 77 ? 0.029 7.441 8.250 1.00 96.38 77 LEU A CA 1
ATOM 648 C C . LEU A 1 77 ? -1.108 8.403 8.587 1.00 96.38 77 LEU A C 1
ATOM 650 O O . LEU A 1 77 ? -2.134 7.983 9.124 1.00 96.38 77 LEU A O 1
ATOM 654 N N . TYR A 1 78 ? -0.947 9.677 8.258 1.00 96.75 78 TYR A N 1
ATOM 655 C CA . TYR A 1 78 ? -2.016 10.665 8.332 1.00 96.75 78 TYR A CA 1
ATOM 656 C C . TYR A 1 78 ? -2.666 10.813 6.959 1.00 96.75 78 TYR A C 1
ATOM 658 O O . TYR A 1 78 ? -1.997 11.192 6.005 1.00 96.75 78 TYR A O 1
ATOM 666 N N . TYR A 1 79 ? -3.955 10.523 6.850 1.00 95.50 79 TYR A N 1
ATOM 667 C CA . TYR A 1 79 ? -4.723 10.664 5.617 1.00 95.50 79 TYR A CA 1
ATOM 668 C C . TYR A 1 79 ? -5.307 12.070 5.559 1.00 95.50 79 TYR A C 1
ATOM 670 O O . TYR A 1 79 ? -6.289 12.361 6.244 1.00 95.50 79 TYR A O 1
ATOM 678 N N . SER A 1 80 ? -4.676 12.934 4.761 1.00 94.06 80 SER A N 1
ATOM 679 C CA . SER A 1 80 ? -5.126 14.310 4.551 1.00 94.06 80 SER A CA 1
ATOM 680 C C . SER A 1 80 ? -6.129 14.392 3.403 1.00 94.06 80 SER A C 1
ATOM 682 O O . SER A 1 80 ? -5.916 13.791 2.355 1.00 94.06 80 SER A O 1
ATOM 684 N N . ALA A 1 81 ? -7.208 15.147 3.586 1.00 89.62 81 ALA A N 1
ATOM 685 C CA . ALA A 1 81 ? -8.228 15.398 2.575 1.00 89.62 81 ALA A CA 1
ATOM 686 C C . ALA A 1 81 ? -7.705 16.333 1.474 1.00 89.62 81 ALA A C 1
ATOM 688 O O . ALA A 1 81 ? -8.103 16.206 0.317 1.00 89.62 81 ALA A O 1
ATOM 689 N N . GLY A 1 82 ? -6.782 17.241 1.824 1.00 83.44 82 GLY A N 1
ATOM 690 C CA . GLY A 1 82 ? -6.239 18.241 0.904 1.00 83.44 82 GLY A CA 1
ATOM 691 C C . GLY A 1 82 ? -7.330 18.986 0.124 1.00 83.44 82 GLY A C 1
ATOM 692 O O . GLY A 1 82 ? -8.459 19.146 0.588 1.00 83.44 82 GLY A O 1
ATOM 693 N N . GLU A 1 83 ? -7.000 19.417 -1.093 1.00 80.62 83 GLU A N 1
ATOM 694 C CA . GLU A 1 83 ? -7.999 19.840 -2.076 1.00 80.62 83 GLU A CA 1
ATOM 695 C C . GLU A 1 83 ? -8.413 18.628 -2.924 1.00 80.62 83 GLU A C 1
ATOM 697 O O . GLU A 1 83 ? -7.679 18.212 -3.822 1.00 80.62 83 GLU A O 1
ATOM 702 N N . TYR A 1 84 ? -9.588 18.051 -2.636 1.00 75.31 84 TYR A N 1
ATOM 703 C CA . TYR A 1 84 ? -10.048 16.770 -3.203 1.00 75.31 84 TYR A CA 1
ATOM 704 C C . TYR A 1 84 ? -9.870 16.640 -4.724 1.00 75.31 84 TYR A C 1
ATOM 706 O O . TYR A 1 84 ? -9.435 15.593 -5.205 1.00 75.31 84 TYR A O 1
ATOM 714 N N . ALA A 1 85 ? -10.207 17.685 -5.489 1.00 77.06 85 ALA A N 1
ATOM 715 C CA . ALA A 1 85 ? -10.135 17.656 -6.949 1.00 77.06 85 ALA A CA 1
ATOM 716 C C . ALA A 1 85 ? -8.688 17.630 -7.461 1.00 77.06 85 ALA A C 1
ATOM 718 O O . ALA A 1 85 ? -8.364 16.849 -8.358 1.00 77.06 85 ALA A O 1
ATOM 719 N N . GLU A 1 86 ? -7.807 18.449 -6.880 1.00 86.81 86 GLU A N 1
ATOM 720 C CA . GLU A 1 86 ? -6.395 18.457 -7.256 1.00 86.81 86 GLU A CA 1
ATOM 721 C C . GLU A 1 86 ? -5.730 17.140 -6.854 1.00 86.81 86 GLU A C 1
ATOM 723 O O . GLU A 1 86 ? -5.031 16.526 -7.660 1.00 86.81 86 GLU A O 1
ATOM 728 N N . LEU A 1 87 ? -5.997 16.664 -5.640 1.00 90.12 87 LEU A N 1
ATOM 729 C CA . LEU A 1 87 ? -5.401 15.441 -5.132 1.00 90.12 87 LEU A CA 1
ATOM 730 C C . LEU A 1 87 ? -5.796 14.224 -5.972 1.00 90.12 87 LEU A C 1
ATOM 732 O O . LEU A 1 87 ? -4.917 13.513 -6.457 1.00 90.12 87 LEU A O 1
ATOM 736 N N . HIS A 1 88 ? -7.092 14.040 -6.237 1.00 90.88 88 HIS A N 1
ATOM 737 C CA . HIS A 1 88 ? -7.563 12.949 -7.087 1.00 90.88 88 HIS A CA 1
ATOM 738 C C . HIS A 1 88 ? -6.973 13.042 -8.499 1.00 90.88 88 HIS A C 1
ATOM 740 O O . HIS A 1 88 ? -6.599 12.030 -9.091 1.00 90.88 88 HIS A O 1
ATOM 746 N N . ASN A 1 89 ? -6.817 14.250 -9.043 1.00 91.81 89 ASN A N 1
ATOM 747 C CA . ASN A 1 89 ? -6.163 14.425 -10.333 1.00 91.81 89 ASN A CA 1
ATOM 748 C C . ASN A 1 89 ? -4.678 14.016 -10.302 1.00 91.81 89 ASN A C 1
ATOM 750 O O . ASN A 1 89 ? -4.187 13.430 -11.264 1.00 91.81 89 ASN A O 1
ATOM 754 N N . LEU A 1 90 ? -3.952 14.291 -9.219 1.00 93.38 90 LEU A N 1
ATOM 755 C CA . LEU A 1 90 ? -2.520 14.000 -9.119 1.00 93.38 90 LEU A CA 1
ATOM 756 C C . LEU A 1 90 ? -2.219 12.544 -8.746 1.00 93.38 90 LEU A C 1
ATOM 758 O O . LEU A 1 90 ? -1.278 11.969 -9.282 1.00 93.38 90 LEU A O 1
ATOM 762 N N . THR A 1 91 ? -2.993 11.936 -7.850 1.00 93.00 91 THR A N 1
ATOM 763 C CA . THR A 1 91 ? -2.688 10.616 -7.261 1.00 93.00 91 THR A CA 1
ATOM 764 C C . THR A 1 91 ? -3.725 9.549 -7.616 1.00 93.00 91 THR A C 1
ATOM 766 O O . THR A 1 91 ? -3.475 8.354 -7.465 1.00 93.00 91 THR A O 1
ATOM 769 N N . GLY A 1 92 ? -4.898 9.951 -8.112 1.00 92.62 92 GLY A N 1
ATOM 770 C CA . GLY A 1 92 ? -6.047 9.065 -8.312 1.00 92.62 92 GLY A CA 1
ATOM 771 C C . GLY A 1 92 ? -6.716 8.629 -7.007 1.00 92.62 92 GLY A C 1
ATOM 772 O O . GLY A 1 92 ? -7.485 7.672 -7.029 1.00 92.62 92 GLY A O 1
ATOM 773 N N . GLU A 1 93 ? -6.405 9.294 -5.890 1.00 93.12 93 GLU A N 1
ATOM 774 C CA . GLU A 1 93 ? -6.984 9.054 -4.567 1.00 93.12 93 GLU A CA 1
ATOM 775 C C . GLU A 1 93 ? -7.576 10.345 -3.992 1.00 93.12 93 GLU A C 1
ATOM 777 O O . GLU A 1 93 ? -7.100 11.438 -4.282 1.00 93.12 93 GLU A O 1
ATOM 782 N N . PHE A 1 94 ? -8.604 10.230 -3.150 1.00 92.81 94 PHE A N 1
ATOM 783 C CA . PHE A 1 94 ? -9.220 11.386 -2.476 1.00 92.81 94 PHE A CA 1
ATOM 784 C C . PHE A 1 94 ? -8.524 11.786 -1.174 1.00 92.81 94 PHE A C 1
ATOM 786 O O . PHE A 1 94 ? -8.859 12.818 -0.601 1.00 92.81 94 PHE A O 1
ATOM 793 N N . TYR A 1 95 ? -7.573 10.976 -0.707 1.00 93.50 95 TYR A N 1
ATOM 794 C CA . TYR A 1 95 ? -6.825 11.222 0.517 1.00 93.50 95 TYR A CA 1
ATOM 795 C C . TYR A 1 95 ? -5.337 11.000 0.285 1.00 93.50 95 TYR A C 1
ATOM 797 O O . TYR A 1 95 ? -4.931 10.037 -0.365 1.00 93.50 95 TYR A O 1
ATOM 805 N N . LEU A 1 96 ? -4.530 11.920 0.803 1.00 93.56 96 LEU A N 1
ATOM 806 C CA . LEU A 1 96 ? -3.085 11.899 0.686 1.00 93.56 96 LEU A CA 1
ATOM 807 C C . LEU A 1 96 ? -2.522 11.207 1.928 1.00 93.56 96 LEU A C 1
ATOM 809 O O . LEU A 1 96 ? -2.605 11.787 3.014 1.00 93.56 96 LEU A O 1
ATOM 813 N N . PRO A 1 97 ? -1.944 10.001 1.807 1.00 93.81 97 PRO A N 1
ATOM 814 C CA . PRO A 1 97 ? -1.211 9.397 2.904 1.00 93.81 97 PRO A CA 1
ATOM 815 C C . PRO A 1 97 ? 0.087 10.177 3.149 1.00 93.81 97 PRO A C 1
ATOM 817 O O . PRO A 1 97 ? 0.998 10.200 2.324 1.00 93.81 97 PRO A O 1
ATOM 820 N N . CYS A 1 98 ? 0.172 10.806 4.313 1.00 94.06 98 CYS A N 1
ATOM 821 C CA . CYS A 1 98 ? 1.354 11.488 4.818 1.00 94.06 98 CYS A CA 1
ATOM 822 C C . CYS A 1 98 ? 2.030 10.576 5.854 1.00 94.06 98 CYS A C 1
ATOM 824 O O . CYS A 1 98 ? 1.488 10.419 6.954 1.00 94.06 98 CYS A O 1
ATOM 826 N N . PRO A 1 99 ? 3.169 9.939 5.537 1.00 92.81 99 PRO A N 1
ATOM 827 C CA . PRO A 1 99 ? 3.847 9.053 6.475 1.00 92.81 99 PRO A CA 1
ATOM 828 C C . PRO A 1 99 ? 4.551 9.816 7.602 1.00 92.81 99 PRO A C 1
ATOM 830 O O . PRO A 1 99 ? 5.032 10.929 7.403 1.00 92.81 99 PRO A O 1
ATOM 833 N N . SER A 1 100 ? 4.680 9.185 8.774 1.00 90.75 100 SER A N 1
ATOM 834 C CA . SER A 1 100 ? 5.472 9.693 9.908 1.00 90.75 100 SER A CA 1
ATOM 835 C C . SER A 1 100 ? 6.991 9.551 9.723 1.00 90.75 100 SER A C 1
ATOM 837 O O . SER A 1 100 ? 7.755 9.750 10.665 1.00 90.75 100 SER A O 1
ATOM 839 N N . TYR A 1 101 ? 7.438 9.136 8.540 1.00 88.75 101 TYR A N 1
ATOM 840 C CA . TYR A 1 101 ? 8.832 8.885 8.184 1.00 88.75 101 TYR A CA 1
ATOM 841 C C . TYR A 1 101 ? 9.182 9.612 6.881 1.00 88.75 101 TYR A C 1
ATOM 843 O O . TYR A 1 101 ? 8.304 9.975 6.099 1.00 88.75 101 TYR A O 1
ATOM 851 N N . ALA A 1 102 ? 10.478 9.806 6.626 1.00 83.81 102 ALA A N 1
ATOM 852 C CA . ALA A 1 102 ? 10.941 10.404 5.379 1.00 83.81 102 ALA A CA 1
ATOM 853 C C . ALA A 1 102 ? 10.521 9.548 4.170 1.00 83.81 102 ALA A C 1
ATOM 855 O O . ALA A 1 102 ? 10.788 8.348 4.128 1.00 83.81 102 ALA A O 1
ATOM 856 N N . SER A 1 103 ? 9.885 10.182 3.188 1.00 84.31 103 SER A N 1
ATOM 857 C CA . SER A 1 103 ? 9.432 9.570 1.935 1.00 84.31 103 SER A CA 1
ATOM 858 C C . SER A 1 103 ? 9.672 10.541 0.770 1.00 84.31 103 SER A C 1
ATOM 860 O O . SER A 1 103 ? 10.155 11.655 0.979 1.00 84.31 103 SER A O 1
ATOM 862 N N . ASN A 1 104 ? 9.325 10.139 -0.451 1.00 78.31 104 ASN A N 1
ATOM 863 C CA . ASN A 1 104 ? 9.471 10.924 -1.675 1.00 78.31 104 ASN A CA 1
ATOM 864 C C . ASN A 1 104 ? 8.322 11.918 -1.926 1.00 78.31 104 ASN A C 1
ATOM 866 O O . ASN A 1 104 ? 7.998 12.251 -3.067 1.00 78.31 104 ASN A O 1
ATOM 870 N N . ALA A 1 105 ? 7.668 12.374 -0.857 1.00 78.81 105 ALA A N 1
ATOM 871 C CA . ALA A 1 105 ? 6.440 13.146 -0.951 1.00 78.81 105 ALA A CA 1
ATOM 872 C C . ALA A 1 105 ? 6.678 14.534 -1.575 1.00 78.81 105 ALA A C 1
ATOM 874 O O . ALA A 1 105 ? 7.261 15.424 -0.957 1.00 78.81 105 ALA A O 1
ATOM 875 N N . LEU A 1 106 ? 6.148 14.731 -2.787 1.00 84.88 106 LEU A N 1
ATOM 876 C CA . LEU A 1 106 ? 6.052 16.036 -3.459 1.00 84.88 106 LEU A CA 1
ATOM 877 C C . LEU A 1 106 ? 4.856 16.871 -2.954 1.00 84.88 106 LEU A C 1
ATOM 879 O O . LEU A 1 106 ? 4.786 18.085 -3.162 1.00 84.88 106 LEU A O 1
ATOM 883 N N . LEU A 1 107 ? 3.882 16.213 -2.323 1.00 86.00 107 LEU A N 1
ATOM 884 C CA . LEU A 1 107 ? 2.615 16.790 -1.874 1.00 86.00 107 LEU A CA 1
ATOM 885 C C . LEU A 1 107 ? 2.498 16.784 -0.345 1.00 86.00 107 LEU A C 1
ATOM 887 O O . LEU A 1 107 ? 3.166 16.016 0.344 1.00 86.00 107 LEU A O 1
ATOM 891 N N . GLY A 1 108 ? 1.583 17.610 0.167 1.00 83.19 108 GLY A N 1
ATOM 892 C CA . GLY A 1 108 ? 1.187 17.625 1.576 1.00 83.19 108 GLY A CA 1
ATOM 893 C C . GLY A 1 108 ? 2.089 18.456 2.488 1.00 83.19 108 GLY A C 1
ATOM 894 O O . GLY A 1 108 ? 3.081 19.042 2.061 1.00 83.19 108 GLY A O 1
ATOM 895 N N . GLY A 1 109 ? 1.724 18.515 3.770 1.00 84.38 109 GLY A N 1
ATOM 896 C CA . GLY A 1 109 ? 2.471 19.154 4.865 1.00 84.38 109 GLY A CA 1
ATOM 897 C C . GLY A 1 109 ? 3.134 18.122 5.784 1.00 84.38 109 GLY A C 1
ATOM 898 O O . GLY A 1 109 ? 3.155 16.937 5.455 1.00 84.38 109 GLY A O 1
ATOM 899 N N . ASP A 1 110 ? 3.661 18.554 6.927 1.00 89.12 110 ASP A N 1
ATOM 900 C CA . ASP A 1 110 ? 3.982 17.654 8.042 1.00 89.12 110 ASP A CA 1
ATOM 901 C C . ASP A 1 110 ? 2.820 17.674 9.054 1.00 89.12 110 ASP A C 1
ATOM 903 O O . ASP A 1 110 ? 2.813 18.506 9.966 1.00 89.12 110 ASP A O 1
ATOM 907 N N . PRO A 1 111 ? 1.800 16.807 8.904 1.00 93.12 111 PRO A N 1
ATOM 908 C CA . PRO A 1 111 ? 0.681 16.768 9.840 1.00 93.12 111 PRO A CA 1
ATOM 909 C C . PRO A 1 111 ? 1.103 16.331 11.248 1.00 93.12 111 PRO A C 1
ATOM 911 O O . PRO A 1 111 ? 0.445 16.705 12.213 1.00 93.12 111 PRO A O 1
ATOM 914 N N . PHE A 1 112 ? 2.217 15.610 11.407 1.00 94.62 112 PHE A N 1
ATOM 915 C CA . PHE A 1 112 ? 2.708 15.181 12.720 1.00 94.62 112 PHE A CA 1
ATOM 916 C C . PHE A 1 112 ? 3.326 16.337 13.520 1.00 94.62 112 PHE A C 1
ATOM 918 O O . PHE A 1 112 ? 3.400 16.270 14.748 1.00 94.62 112 PHE A O 1
ATOM 925 N N . SER A 1 113 ? 3.690 17.440 12.857 1.00 93.69 113 SER A N 1
ATOM 926 C CA . SER A 1 113 ? 4.065 18.694 13.524 1.00 93.69 113 SER A CA 1
ATOM 927 C C . SER A 1 113 ? 2.875 19.437 14.152 1.00 93.69 113 SER A C 1
ATOM 929 O O . SER A 1 113 ? 3.077 20.341 14.972 1.00 93.69 113 SER A O 1
ATOM 931 N N . GLN A 1 114 ? 1.637 19.068 13.810 1.00 94.56 114 GLN A N 1
ATOM 932 C CA . GLN A 1 114 ? 0.451 19.774 14.280 1.00 94.56 114 GLN A CA 1
ATOM 933 C C . GLN A 1 114 ? 0.094 19.372 15.722 1.00 94.56 114 GLN A C 1
ATOM 935 O O . GLN A 1 114 ? 0.022 18.177 16.031 1.00 94.56 114 GLN A O 1
ATOM 940 N N . PRO A 1 115 ? -0.200 20.336 16.622 1.00 95.44 115 PRO A N 1
ATOM 941 C CA . PRO A 1 115 ? -0.511 20.039 18.021 1.00 95.44 115 PRO A CA 1
ATOM 942 C C . PRO A 1 115 ? -1.670 19.055 18.214 1.00 95.44 115 PRO A C 1
ATOM 944 O O . PRO A 1 115 ? -1.610 18.212 19.105 1.00 95.44 115 PRO A O 1
ATOM 947 N N . ALA A 1 116 ? -2.705 19.123 17.372 1.00 95.69 116 ALA A N 1
ATOM 948 C CA . ALA A 1 116 ? -3.865 18.241 17.473 1.00 95.69 116 ALA A CA 1
ATOM 949 C C . ALA A 1 116 ? -3.544 16.781 17.125 1.00 95.69 116 ALA A C 1
ATOM 951 O O . ALA A 1 116 ? -4.044 15.870 17.785 1.00 95.69 116 ALA A O 1
ATOM 952 N N . VAL A 1 117 ? -2.680 16.557 16.131 1.00 96.75 117 VAL A N 1
ATOM 953 C CA . VAL A 1 117 ? -2.232 15.218 15.726 1.00 96.75 117 VAL A CA 1
ATOM 954 C C . VAL A 1 117 ? -1.329 14.612 16.799 1.00 96.75 117 VAL A C 1
ATOM 956 O O . VAL A 1 117 ? -1.542 13.464 17.189 1.00 96.75 117 VAL A O 1
ATOM 959 N N . ARG A 1 118 ? -0.395 15.396 17.361 1.00 96.75 118 ARG A N 1
ATOM 960 C CA . ARG A 1 118 ? 0.416 14.961 18.513 1.00 96.75 118 ARG A CA 1
ATOM 961 C C . ARG A 1 118 ? -0.447 14.612 19.719 1.00 96.75 118 ARG A C 1
ATOM 963 O O . ARG A 1 118 ? -0.335 13.511 20.240 1.00 96.75 118 ARG A O 1
ATOM 970 N N . ALA A 1 119 ? -1.383 15.488 20.086 1.00 96.62 119 ALA A N 1
ATOM 971 C CA . ALA A 1 119 ? -2.298 15.240 21.197 1.00 96.62 119 ALA A CA 1
ATOM 972 C C . ALA A 1 119 ? -3.133 13.962 21.001 1.00 96.62 119 ALA A C 1
ATOM 974 O O . ALA A 1 119 ? -3.422 13.263 21.972 1.00 96.62 119 ALA A O 1
ATOM 975 N N . ALA A 1 120 ? -3.514 13.640 19.760 1.00 97.00 120 ALA A N 1
ATOM 976 C CA . ALA A 1 120 ? -4.192 12.388 19.450 1.00 97.00 120 ALA A CA 1
ATOM 977 C C . ALA A 1 120 ? -3.272 11.183 19.703 1.00 97.00 120 ALA A C 1
ATOM 979 O O . ALA A 1 120 ? -3.675 10.249 20.392 1.00 97.00 120 ALA A O 1
ATOM 980 N N . LEU A 1 121 ? -2.033 11.195 19.210 1.00 97.50 121 LEU A N 1
ATOM 981 C CA . LEU A 1 121 ? -1.083 10.099 19.438 1.00 97.50 121 LEU A CA 1
ATOM 982 C C . LEU A 1 121 ? -0.734 9.939 20.929 1.00 97.50 121 LEU A C 1
ATOM 984 O O . LEU A 1 121 ? -0.774 8.825 21.454 1.00 97.50 121 LEU A O 1
ATOM 988 N N . ASP A 1 122 ? -0.498 11.048 21.631 1.00 97.31 122 ASP A N 1
ATOM 989 C CA . ASP A 1 122 ? -0.184 11.073 23.065 1.00 97.31 122 ASP A CA 1
ATOM 990 C C . ASP A 1 122 ? -1.341 10.542 23.927 1.00 97.31 122 ASP A C 1
ATOM 992 O O . ASP A 1 122 ? -1.129 10.005 25.017 1.00 97.31 122 ASP A O 1
ATOM 996 N N . SER A 1 123 ? -2.580 10.629 23.429 1.00 97.12 123 SER A N 1
ATOM 997 C CA . SER A 1 123 ? -3.768 10.140 24.136 1.00 97.12 123 SER A CA 1
ATOM 998 C C . SER A 1 123 ? -3.854 8.610 24.248 1.00 97.12 123 SER A C 1
ATOM 1000 O O . SER A 1 123 ? -4.584 8.107 25.106 1.00 97.12 123 SER A O 1
ATOM 1002 N N . LEU A 1 124 ? -3.097 7.856 23.439 1.00 97.56 124 LEU A N 1
ATOM 1003 C CA . LEU A 1 124 ? -3.110 6.389 23.462 1.00 97.56 124 LEU A CA 1
ATOM 1004 C C . LEU A 1 124 ? -2.597 5.824 24.796 1.00 97.56 124 LEU A C 1
ATOM 1006 O O . LEU A 1 124 ? -3.166 4.871 25.324 1.00 97.56 124 LEU A O 1
ATOM 1010 N N . GLY A 1 125 ? -1.565 6.439 25.384 1.00 96.88 125 GLY A N 1
ATOM 1011 C CA . GLY A 1 125 ? -1.005 6.022 26.674 1.00 96.88 125 GLY A CA 1
ATOM 1012 C C . GLY A 1 125 ? -2.035 6.057 27.813 1.00 96.88 125 GLY A C 1
ATOM 1013 O O . GLY A 1 125 ? -2.287 5.024 28.443 1.00 96.88 125 GLY A O 1
ATOM 1014 N N . PRO A 1 126 ? -2.658 7.221 28.084 1.00 96.75 126 PRO A N 1
ATOM 1015 C CA . PRO A 1 126 ? -3.761 7.336 29.034 1.00 96.75 126 PRO A CA 1
ATOM 1016 C C . PRO A 1 126 ? -4.941 6.410 28.716 1.00 96.75 126 PRO A C 1
ATOM 1018 O O . PRO A 1 126 ? -5.495 5.810 29.639 1.00 96.75 126 PRO A O 1
ATOM 1021 N N . LEU A 1 127 ? -5.296 6.245 27.433 1.00 97.06 127 LEU A N 1
ATOM 1022 C CA . LEU A 1 127 ? -6.355 5.323 27.023 1.00 97.06 127 LEU A CA 1
ATOM 1023 C C . LEU A 1 127 ? -6.040 3.889 27.462 1.00 97.06 127 LEU A C 1
ATOM 1025 O O . LEU A 1 127 ? -6.861 3.284 28.142 1.00 97.06 127 LEU A O 1
ATOM 1029 N N . TRP A 1 128 ? -4.859 3.347 27.153 1.00 96.75 128 TRP A N 1
ATOM 1030 C CA . TRP A 1 128 ? -4.511 1.971 27.532 1.00 96.75 128 TRP A CA 1
ATOM 1031 C C . TRP A 1 128 ? -4.529 1.748 29.045 1.00 96.75 128 TRP A C 1
ATOM 1033 O O . TRP A 1 128 ? -5.104 0.760 29.499 1.00 96.75 128 TRP A O 1
ATOM 1043 N N . LYS A 1 129 ? -3.997 2.688 29.842 1.00 94.88 129 LYS A N 1
ATOM 1044 C CA . LYS A 1 129 ? -4.082 2.622 31.316 1.00 94.88 129 LYS A CA 1
ATOM 1045 C C . LYS A 1 129 ? -5.532 2.539 31.791 1.00 94.88 129 LYS A C 1
ATOM 1047 O O . LYS A 1 129 ? -5.868 1.772 32.694 1.00 94.88 129 LYS A O 1
ATOM 1052 N N . ARG A 1 130 ? -6.413 3.313 31.157 1.00 94.56 130 ARG A N 1
ATOM 1053 C CA . ARG A 1 130 ? -7.842 3.301 31.454 1.00 94.56 130 ARG A CA 1
ATOM 1054 C C . ARG A 1 130 ? -8.496 1.974 31.070 1.00 94.56 130 ARG A C 1
ATOM 1056 O O . ARG A 1 130 ? -9.259 1.442 31.872 1.00 94.56 130 ARG A O 1
ATOM 1063 N N . LEU A 1 131 ? -8.175 1.423 29.898 1.00 94.94 131 LEU A N 1
ATOM 1064 C CA . LEU A 1 131 ? -8.688 0.123 29.452 1.00 94.94 131 LEU A CA 1
ATOM 1065 C C . LEU A 1 131 ? -8.235 -1.015 30.370 1.00 94.94 131 LEU A C 1
ATOM 1067 O O . LEU A 1 131 ? -9.043 -1.884 30.678 1.00 94.94 131 LEU A O 1
ATOM 1071 N N . GLN A 1 132 ? -6.996 -0.983 30.869 1.00 93.25 132 GLN A N 1
ATOM 1072 C CA . GLN A 1 132 ? -6.494 -1.955 31.847 1.00 93.25 132 GLN A CA 1
ATOM 1073 C C . GLN A 1 132 ? -7.321 -1.941 33.135 1.00 93.25 132 GLN A C 1
ATOM 1075 O O . GLN A 1 132 ? -7.751 -2.995 33.599 1.00 93.25 132 GLN A O 1
ATOM 1080 N N . ARG A 1 133 ? -7.611 -0.751 33.676 1.00 93.44 133 ARG A N 1
ATOM 1081 C CA . ARG A 1 133 ? -8.480 -0.601 34.852 1.00 93.44 133 ARG A CA 1
ATOM 1082 C C . ARG A 1 133 ? -9.904 -1.084 34.572 1.00 93.44 133 ARG A C 1
ATOM 1084 O O . ARG A 1 133 ? -10.475 -1.784 35.395 1.00 93.44 133 ARG A O 1
ATOM 1091 N N . LEU A 1 134 ? -10.489 -0.728 33.428 1.00 92.44 134 LEU A N 1
ATOM 1092 C CA . LEU A 1 134 ? -11.853 -1.151 33.086 1.00 92.44 134 LEU A CA 1
ATOM 1093 C C . LEU A 1 134 ? -11.943 -2.668 32.867 1.00 92.44 134 LEU A C 1
ATOM 1095 O O . LEU A 1 134 ? -12.925 -3.291 33.261 1.00 92.44 134 LEU A O 1
ATOM 1099 N N . ALA A 1 135 ? -10.911 -3.288 32.294 1.00 89.44 135 ALA A N 1
ATOM 1100 C CA . ALA A 1 135 ? -10.865 -4.733 32.100 1.00 89.44 135 ALA A CA 1
ATOM 1101 C C . ALA A 1 135 ? -10.882 -5.515 33.429 1.00 89.44 135 ALA A C 1
ATOM 1103 O O . ALA A 1 135 ? -11.413 -6.625 33.460 1.00 89.44 135 ALA A O 1
ATOM 1104 N N . THR A 1 136 ? -10.340 -4.947 34.514 1.00 83.50 136 THR A N 1
ATOM 1105 C CA . THR A 1 136 ? -10.312 -5.567 35.852 1.00 83.50 136 THR A CA 1
ATOM 1106 C C . THR A 1 136 ? -11.475 -5.134 36.748 1.00 83.50 136 THR A C 1
ATOM 1108 O O . THR A 1 136 ? -11.944 -5.922 37.567 1.00 83.50 136 THR A O 1
ATOM 1111 N N . ALA A 1 137 ? -11.982 -3.911 36.581 1.00 76.62 137 ALA A N 1
ATOM 1112 C CA . ALA A 1 137 ? -13.081 -3.359 37.361 1.00 76.62 137 ALA A CA 1
ATOM 1113 C C . ALA A 1 137 ? -14.427 -3.620 36.676 1.00 76.62 137 ALA A C 1
ATOM 1115 O O . ALA A 1 137 ? -14.832 -2.842 35.822 1.00 76.62 137 ALA A O 1
ATOM 1116 N N . GLY A 1 138 ? -15.112 -4.710 37.042 1.00 69.25 138 GLY A N 1
ATOM 1117 C CA . GLY A 1 138 ? -16.569 -4.893 36.907 1.00 69.25 138 GLY A CA 1
ATOM 1118 C C . GLY A 1 138 ? -17.253 -4.566 35.568 1.00 69.25 138 GLY A C 1
ATOM 1119 O O . GLY A 1 138 ? -18.476 -4.475 35.558 1.00 69.25 138 GLY A O 1
ATOM 1120 N N . SER A 1 139 ? -16.520 -4.385 34.460 1.00 82.12 139 SER A N 1
ATOM 1121 C CA . SER A 1 139 ? -17.085 -3.917 33.189 1.00 82.12 139 SER A CA 1
ATOM 1122 C C . SER A 1 139 ? -18.226 -4.817 32.714 1.00 82.12 139 SER A C 1
ATOM 1124 O O . SER A 1 139 ? -18.179 -6.031 33.000 1.00 82.12 139 SER A O 1
ATOM 1126 N N . PRO A 1 140 ? -19.192 -4.258 31.949 1.00 85.88 140 PRO A N 1
ATOM 1127 C CA . PRO A 1 140 ? -20.272 -5.025 31.339 1.00 85.88 140 PRO A CA 1
ATOM 1128 C C . PRO A 1 140 ? -19.725 -6.314 30.706 1.00 85.88 140 PRO A C 1
ATOM 1130 O O . PRO A 1 140 ? -18.707 -6.244 29.996 1.00 85.88 140 PRO A O 1
ATOM 1133 N N . PRO A 1 141 ? -20.317 -7.491 30.997 1.00 85.31 141 PRO A N 1
ATOM 1134 C CA . PRO A 1 141 ? -19.830 -8.777 30.498 1.00 85.31 141 PRO A CA 1
ATOM 1135 C C . PRO A 1 141 ? -19.565 -8.786 28.986 1.00 85.31 141 PRO A C 1
ATOM 1137 O O . PRO A 1 141 ? -18.593 -9.388 28.531 1.00 85.31 141 PRO A O 1
ATOM 1140 N N . GLU A 1 142 ? -20.376 -8.049 28.231 1.00 87.31 142 GLU A N 1
ATOM 1141 C CA . GLU A 1 142 ? -20.336 -7.914 26.778 1.00 87.31 142 GLU A CA 1
ATOM 1142 C 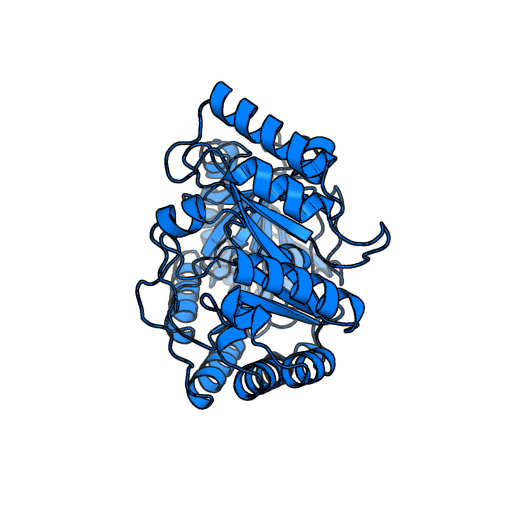C . GLU A 1 142 ? -19.061 -7.205 26.290 1.00 87.31 142 GLU A C 1
ATOM 1144 O O . GLU A 1 142 ? -18.426 -7.644 25.331 1.00 87.31 142 GLU A O 1
ATOM 1149 N N . ALA A 1 143 ? -18.622 -6.146 26.981 1.00 91.94 143 ALA A N 1
ATOM 1150 C CA . ALA A 1 143 ? -17.416 -5.393 26.623 1.00 91.94 143 ALA A CA 1
ATOM 1151 C C . ALA A 1 143 ? -16.130 -6.004 27.185 1.00 91.94 143 ALA A C 1
ATOM 1153 O O . ALA A 1 143 ? -15.046 -5.748 26.658 1.00 91.94 143 ALA A O 1
ATOM 1154 N N . ARG A 1 144 ? -16.220 -6.818 28.243 1.00 91.19 144 ARG A N 1
ATOM 1155 C CA . ARG A 1 144 ? -15.060 -7.287 29.015 1.00 91.19 144 ARG A CA 1
ATOM 1156 C C . ARG A 1 144 ? -13.995 -7.964 28.153 1.00 91.19 144 ARG A C 1
ATOM 1158 O O . ARG A 1 144 ? -12.816 -7.638 28.273 1.00 91.19 144 ARG A O 1
ATOM 1165 N N . LYS A 1 145 ? -14.397 -8.860 27.242 1.00 92.44 145 LYS A N 1
ATOM 1166 C CA . LYS A 1 145 ? -13.463 -9.565 26.342 1.00 92.44 145 LYS A CA 1
ATOM 1167 C C . LYS A 1 145 ? -12.754 -8.604 25.385 1.00 92.44 145 LYS A C 1
ATOM 1169 O O . LYS A 1 145 ? -11.568 -8.769 25.106 1.00 92.44 145 LYS A O 1
ATOM 1174 N N . PHE A 1 146 ? -13.470 -7.611 24.862 1.00 95.56 146 PHE A N 1
ATOM 1175 C CA . PHE A 1 146 ? -12.883 -6.594 23.994 1.00 95.56 146 PHE A CA 1
ATOM 1176 C C . PHE A 1 146 ? -11.919 -5.688 24.766 1.00 95.56 146 PHE A C 1
ATOM 1178 O O . PHE A 1 146 ? -10.769 -5.558 24.355 1.00 95.56 146 PHE A O 1
ATOM 1185 N N . LEU A 1 147 ? -12.355 -5.136 25.901 1.00 95.6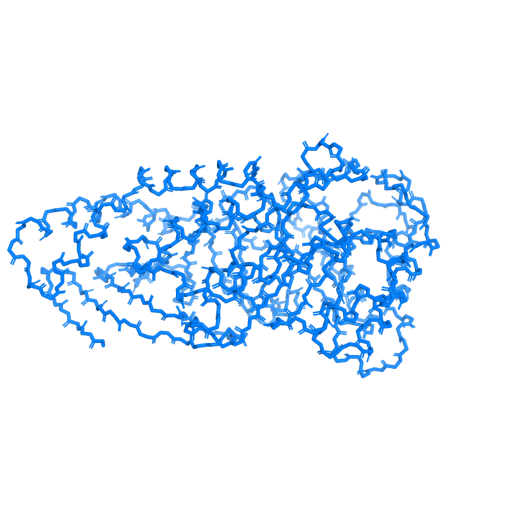2 147 LEU A N 1
ATOM 1186 C CA . LEU A 1 147 ? -11.549 -4.242 26.733 1.00 95.62 147 LEU A CA 1
ATOM 1187 C C . LEU A 1 147 ? -10.263 -4.924 27.210 1.00 95.62 147 LEU A C 1
ATOM 1189 O O . LEU A 1 147 ? -9.202 -4.317 27.136 1.00 95.62 147 LEU A O 1
ATOM 1193 N N . ALA A 1 148 ? -10.331 -6.197 27.613 1.00 94.44 148 ALA A N 1
ATOM 1194 C CA . ALA A 1 148 ? -9.153 -6.970 28.002 1.00 94.44 148 ALA A CA 1
ATOM 1195 C C . ALA A 1 148 ? -8.149 -7.134 26.848 1.00 94.44 148 ALA A C 1
ATOM 1197 O O . ALA A 1 148 ? -6.955 -6.924 27.047 1.00 94.44 148 ALA A O 1
ATOM 1198 N N . ARG A 1 149 ? -8.615 -7.450 25.630 1.00 95.56 149 ARG A N 1
ATOM 1199 C CA . ARG A 1 149 ? -7.739 -7.532 24.445 1.00 95.56 149 ARG A CA 1
ATOM 1200 C C . ARG A 1 149 ? -7.122 -6.175 24.104 1.00 95.56 149 ARG A C 1
ATOM 1202 O O . ARG A 1 149 ? -5.912 -6.084 23.924 1.00 95.56 149 ARG A O 1
ATOM 1209 N N . ALA A 1 150 ? -7.933 -5.118 24.079 1.00 96.88 150 ALA A N 1
ATOM 1210 C CA . ALA A 1 150 ? -7.471 -3.767 23.766 1.00 96.88 150 ALA A CA 1
ATOM 1211 C C . ALA A 1 150 ? -6.490 -3.207 24.810 1.00 96.88 150 ALA A C 1
ATOM 1213 O O . ALA A 1 150 ? -5.554 -2.491 24.464 1.00 96.88 150 ALA A O 1
ATOM 1214 N N . ALA A 1 151 ? -6.662 -3.576 26.080 1.00 95.50 151 ALA A N 1
ATOM 1215 C CA . ALA A 1 151 ? -5.749 -3.236 27.167 1.00 95.50 151 ALA A CA 1
ATOM 1216 C C . ALA A 1 151 ? -4.380 -3.934 27.061 1.00 95.50 151 ALA A C 1
ATOM 1218 O O . ALA A 1 151 ? -3.383 -3.385 27.531 1.00 95.50 151 ALA A O 1
ATOM 1219 N N . GLN A 1 152 ? -4.331 -5.136 26.472 1.00 94.50 152 GLN A N 1
ATOM 1220 C CA . GLN A 1 152 ? -3.099 -5.909 26.263 1.00 94.50 152 GLN A CA 1
ATOM 1221 C C . GLN A 1 152 ? -2.322 -5.467 25.014 1.00 94.50 152 GLN A C 1
ATOM 1223 O O . GLN A 1 152 ? -1.104 -5.626 24.961 1.00 94.50 152 GLN A O 1
ATOM 1228 N N . ALA A 1 153 ? -3.004 -4.898 24.017 1.00 95.19 153 ALA A N 1
ATOM 1229 C CA . ALA A 1 153 ? -2.411 -4.418 22.770 1.00 95.19 153 ALA A CA 1
ATOM 1230 C C . ALA A 1 153 ? -1.853 -2.983 22.889 1.00 95.19 153 ALA A C 1
ATOM 1232 O O . ALA A 1 153 ? -2.150 -2.109 22.069 1.00 95.19 153 ALA A O 1
ATOM 1233 N N . ASP A 1 154 ? -1.061 -2.733 23.934 1.00 94.38 154 ASP A N 1
ATOM 1234 C CA . ASP A 1 154 ? -0.438 -1.433 24.188 1.00 94.38 154 ASP A CA 1
ATOM 1235 C C . ASP A 1 154 ? 0.726 -1.116 23.227 1.00 94.38 154 ASP A C 1
ATOM 1237 O O . ASP A 1 154 ? 1.147 -1.934 22.406 1.00 94.38 154 ASP A O 1
ATOM 1241 N N . GLY A 1 155 ? 1.300 0.084 23.341 1.00 94.25 155 GLY A N 1
ATOM 1242 C CA . GLY A 1 155 ? 2.396 0.516 22.469 1.00 94.25 155 GLY A CA 1
ATOM 1243 C C . GLY A 1 155 ? 3.645 -0.382 22.492 1.00 94.25 155 GLY A C 1
ATOM 1244 O O . GLY A 1 155 ? 4.355 -0.446 21.488 1.00 94.25 155 GLY A O 1
ATOM 1245 N N . LEU A 1 156 ? 3.940 -1.084 23.595 1.00 96.00 156 LEU A N 1
ATOM 1246 C CA . LEU A 1 156 ? 5.051 -2.045 23.651 1.00 96.00 156 LEU A CA 1
ATOM 1247 C C . LEU A 1 156 ? 4.690 -3.335 22.912 1.00 96.00 156 LEU A C 1
ATOM 1249 O O . LEU A 1 156 ? 5.512 -3.849 22.150 1.00 96.00 156 LEU A O 1
ATOM 1253 N N . CYS A 1 157 ? 3.465 -3.829 23.101 1.00 96.56 157 CYS A N 1
ATOM 1254 C CA . CYS A 1 157 ? 2.937 -4.983 22.384 1.00 96.56 157 CYS A CA 1
ATOM 1255 C C . CYS A 1 157 ? 2.952 -4.754 20.865 1.00 96.56 157 CYS A C 1
ATOM 1257 O O . CYS A 1 157 ? 3.472 -5.587 20.122 1.00 96.56 157 CYS A O 1
ATOM 1259 N N . LEU A 1 158 ? 2.478 -3.592 20.403 1.00 97.19 158 LEU A N 1
ATOM 1260 C CA . LEU A 1 158 ? 2.421 -3.252 18.976 1.00 97.19 158 LEU A CA 1
ATOM 1261 C C . LEU A 1 158 ? 3.817 -3.176 18.336 1.00 97.19 158 LEU A C 1
ATOM 1263 O O . LEU A 1 158 ? 4.011 -3.667 17.225 1.00 97.19 158 LEU A O 1
ATOM 1267 N N . ARG A 1 159 ? 4.820 -2.652 19.057 1.00 97.25 159 ARG A N 1
ATOM 1268 C CA . ARG A 1 159 ? 6.222 -2.674 18.598 1.00 97.25 159 ARG A CA 1
ATOM 1269 C C . ARG A 1 159 ? 6.779 -4.092 18.491 1.00 97.25 159 ARG A C 1
ATOM 1271 O O . ARG A 1 159 ? 7.383 -4.429 17.476 1.00 97.25 159 ARG A O 1
ATOM 1278 N N . ARG A 1 160 ? 6.565 -4.933 19.511 1.00 97.81 160 ARG A N 1
ATOM 1279 C CA . ARG A 1 160 ? 7.002 -6.344 19.490 1.00 97.81 160 ARG A CA 1
ATOM 1280 C C . ARG A 1 160 ? 6.329 -7.121 18.367 1.00 97.81 160 ARG A C 1
ATOM 1282 O O . ARG A 1 160 ? 6.972 -7.932 17.714 1.00 97.81 160 ARG A O 1
ATOM 1289 N N . ARG A 1 161 ? 5.053 -6.843 18.110 1.00 97.56 161 ARG A N 1
ATOM 1290 C CA . ARG A 1 161 ? 4.299 -7.423 17.001 1.00 97.56 161 ARG A CA 1
ATOM 1291 C C . ARG A 1 161 ? 4.906 -7.065 15.644 1.00 97.56 161 ARG A C 1
ATOM 1293 O O . ARG A 1 161 ? 5.118 -7.964 14.838 1.00 97.56 161 ARG A O 1
ATOM 1300 N N . ALA A 1 162 ? 5.215 -5.791 15.404 1.00 97.19 162 ALA A N 1
ATOM 1301 C CA . ALA A 1 162 ? 5.874 -5.368 14.167 1.00 97.19 162 ALA A CA 1
ATOM 1302 C C . ALA A 1 162 ? 7.272 -5.986 14.018 1.00 97.19 162 ALA A C 1
ATOM 1304 O O . ALA A 1 162 ? 7.643 -6.435 12.938 1.00 97.19 162 ALA A O 1
ATOM 1305 N N . GLN A 1 163 ? 8.037 -6.085 15.109 1.00 97.81 163 GLN A N 1
ATOM 1306 C CA . GLN A 1 163 ? 9.310 -6.806 15.098 1.00 97.81 163 GLN A CA 1
ATOM 1307 C C . GLN A 1 163 ? 9.115 -8.281 14.723 1.00 97.81 163 GLN A C 1
ATOM 1309 O O . GLN A 1 163 ? 9.823 -8.776 13.850 1.00 97.81 163 GLN A O 1
ATOM 1314 N N . ARG A 1 164 ? 8.127 -8.956 15.319 1.00 98.19 164 ARG A N 1
ATOM 1315 C CA . ARG A 1 164 ? 7.814 -10.350 15.004 1.00 98.19 164 ARG A CA 1
ATOM 1316 C C . ARG A 1 164 ? 7.415 -10.530 13.541 1.00 98.19 164 ARG A C 1
ATOM 1318 O O . ARG A 1 164 ? 7.821 -11.513 12.934 1.00 98.19 164 ARG A O 1
ATOM 1325 N N . LEU A 1 165 ? 6.669 -9.583 12.966 1.00 97.88 165 LEU A N 1
ATOM 1326 C CA . LEU A 1 165 ? 6.376 -9.581 11.534 1.00 97.88 165 LEU A CA 1
ATOM 1327 C C . LEU A 1 165 ? 7.670 -9.541 10.716 1.00 97.88 165 LEU A C 1
ATOM 1329 O O . LEU A 1 165 ? 7.871 -10.394 9.866 1.00 97.88 165 LEU A O 1
ATOM 1333 N N . HIS A 1 166 ? 8.584 -8.618 11.011 1.00 96.12 166 HIS A N 1
ATOM 1334 C CA . HIS A 1 166 ? 9.864 -8.536 10.301 1.00 96.12 166 HIS A CA 1
ATOM 1335 C C . HIS A 1 166 ? 10.734 -9.793 10.459 1.00 96.12 166 HIS A C 1
ATOM 1337 O O . HIS A 1 166 ? 11.429 -10.175 9.523 1.00 96.12 166 HIS A O 1
ATOM 1343 N N . GLU A 1 167 ? 10.693 -10.448 11.621 1.00 97.56 167 GLU A N 1
ATOM 1344 C CA . GLU A 1 167 ? 11.370 -11.731 11.849 1.00 97.56 167 GLU A CA 1
ATOM 1345 C C . GLU A 1 167 ? 10.770 -12.848 10.989 1.00 97.56 167 GLU A C 1
ATOM 1347 O O . GLU A 1 167 ? 11.520 -13.574 10.347 1.00 97.56 167 GLU A O 1
ATOM 1352 N N . ILE A 1 168 ? 9.436 -12.947 10.930 1.00 97.81 168 ILE A N 1
ATOM 1353 C CA . ILE A 1 168 ? 8.717 -13.891 10.056 1.00 97.81 168 ILE A CA 1
ATOM 1354 C C . ILE A 1 168 ? 9.066 -13.638 8.584 1.00 97.81 168 ILE A C 1
ATOM 1356 O O . ILE A 1 168 ? 9.252 -14.572 7.809 1.00 97.81 168 ILE A O 1
ATOM 1360 N N . LEU A 1 169 ? 9.179 -12.368 8.189 1.00 95.38 169 LEU A N 1
ATOM 1361 C CA . LEU A 1 169 ? 9.511 -12.005 6.816 1.00 95.38 169 LEU A CA 1
ATOM 1362 C C . LEU A 1 169 ? 10.997 -12.183 6.484 1.00 95.38 169 LEU A C 1
ATOM 1364 O O . LEU A 1 169 ? 11.346 -12.257 5.310 1.00 95.38 169 LEU A O 1
ATOM 1368 N N . GLY A 1 170 ? 11.892 -12.207 7.474 1.00 92.88 170 GLY A N 1
ATOM 1369 C CA . GLY A 1 170 ? 13.344 -12.152 7.259 1.00 92.88 170 GLY A CA 1
ATOM 1370 C C . GLY A 1 170 ? 13.843 -10.826 6.659 1.00 92.88 170 GLY A C 1
ATOM 1371 O O . GLY A 1 170 ? 15.023 -10.694 6.322 1.00 92.88 170 GLY A O 1
ATOM 1372 N N . CYS A 1 171 ? 12.963 -9.830 6.514 1.00 90.88 171 CYS A N 1
ATOM 1373 C CA . CYS A 1 171 ? 13.272 -8.506 5.987 1.00 90.88 171 CYS A CA 1
ATOM 1374 C C . CYS A 1 171 ? 12.279 -7.450 6.513 1.00 90.88 171 CYS A C 1
ATOM 1376 O O . CYS A 1 171 ? 11.367 -7.741 7.290 1.00 90.88 171 CYS A O 1
ATOM 1378 N N . ARG A 1 172 ? 12.476 -6.194 6.102 1.00 90.25 172 ARG A N 1
ATOM 1379 C CA . ARG A 1 172 ? 11.532 -5.094 6.334 1.00 90.25 172 ARG A CA 1
ATOM 1380 C C . ARG A 1 172 ? 11.092 -4.566 4.973 1.00 90.25 172 ARG A C 1
ATOM 1382 O O . ARG A 1 172 ? 11.894 -3.856 4.365 1.00 90.25 172 ARG A O 1
ATOM 1389 N N . PRO A 1 173 ? 9.885 -4.906 4.485 1.00 89.75 173 PRO A N 1
ATOM 1390 C CA . PRO A 1 173 ? 9.391 -4.392 3.214 1.00 89.75 173 PRO A CA 1
ATOM 1391 C C . PRO A 1 173 ? 9.447 -2.862 3.199 1.00 89.75 173 PRO A C 1
ATOM 1393 O O . PRO A 1 173 ? 8.718 -2.186 3.921 1.00 89.75 173 PRO A O 1
ATOM 1396 N N . SER A 1 174 ? 10.366 -2.315 2.410 1.00 88.25 174 SER A N 1
ATOM 1397 C CA . SER A 1 174 ? 10.692 -0.886 2.401 1.00 88.25 174 SER A CA 1
ATOM 1398 C C . SER A 1 174 ? 9.786 -0.076 1.476 1.00 88.25 174 SER A C 1
ATOM 1400 O O . SER A 1 174 ? 9.811 1.154 1.523 1.00 88.25 174 SER A O 1
ATOM 1402 N N . VAL A 1 175 ? 8.998 -0.756 0.641 1.00 91.69 175 VAL A N 1
ATOM 1403 C CA . VAL A 1 175 ? 8.127 -0.152 -0.361 1.00 91.69 175 VAL A CA 1
ATOM 1404 C C . VAL A 1 175 ? 7.002 -1.116 -0.760 1.00 91.69 175 VAL A C 1
ATOM 1406 O O . VAL A 1 175 ? 7.222 -2.322 -0.875 1.00 91.69 175 VAL A O 1
ATOM 1409 N N . LEU A 1 176 ? 5.799 -0.582 -0.969 1.00 94.75 176 LEU A N 1
ATOM 1410 C CA . LEU A 1 176 ? 4.626 -1.282 -1.499 1.00 94.75 176 LEU A CA 1
ATOM 1411 C C . LEU A 1 176 ? 4.309 -0.794 -2.915 1.00 94.75 176 LEU A C 1
ATOM 1413 O O . LEU A 1 176 ? 4.439 0.411 -3.153 1.00 94.75 176 LEU A O 1
ATOM 1417 N N . PRO A 1 177 ? 3.843 -1.659 -3.838 1.00 95.50 177 PRO A N 1
ATOM 1418 C CA . PRO A 1 177 ? 3.417 -1.233 -5.166 1.00 95.50 177 PRO A CA 1
ATOM 1419 C C . PRO A 1 177 ? 2.397 -0.094 -5.083 1.00 95.50 177 PRO A C 1
ATOM 1421 O O . PRO A 1 177 ? 1.535 -0.125 -4.199 1.00 95.50 177 PRO A O 1
ATOM 1424 N N . PRO A 1 178 ? 2.449 0.907 -5.980 1.00 95.56 178 PRO A N 1
ATOM 1425 C CA . PRO A 1 178 ? 1.464 1.989 -5.991 1.00 95.56 178 PRO A CA 1
ATOM 1426 C C . PRO A 1 178 ? 0.031 1.456 -6.087 1.00 95.56 178 PRO A C 1
ATOM 1428 O O . PRO A 1 178 ? -0.878 1.999 -5.461 1.00 95.56 178 PRO A O 1
ATOM 1431 N N . ASP A 1 179 ? -0.153 0.348 -6.803 1.00 96.88 179 ASP A N 1
ATOM 1432 C CA . ASP A 1 179 ? -1.438 -0.321 -6.990 1.00 96.88 179 ASP A CA 1
ATOM 1433 C C . ASP A 1 179 ? -2.016 -0.906 -5.696 1.00 96.88 179 ASP A C 1
ATOM 1435 O O . ASP A 1 179 ? -3.228 -1.085 -5.604 1.00 96.88 179 ASP A O 1
ATOM 1439 N N . ALA A 1 180 ? -1.215 -1.090 -4.638 1.00 96.31 180 ALA A N 1
ATOM 1440 C CA . ALA A 1 180 ? -1.727 -1.476 -3.321 1.00 96.31 180 ALA A CA 1
ATOM 1441 C C . ALA A 1 180 ? -2.743 -0.458 -2.755 1.00 96.31 180 ALA A C 1
ATOM 1443 O O . ALA A 1 180 ? -3.521 -0.799 -1.862 1.00 96.31 180 ALA A O 1
ATOM 1444 N N . ARG A 1 181 ? -2.829 0.755 -3.327 1.00 94.38 181 ARG A N 1
ATOM 1445 C CA . ARG A 1 181 ? -3.930 1.709 -3.099 1.00 94.38 181 ARG A CA 1
ATOM 1446 C C . ARG A 1 181 ? -5.321 1.115 -3.358 1.00 94.38 181 ARG A C 1
ATOM 1448 O O . ARG A 1 181 ? -6.280 1.509 -2.702 1.00 94.38 181 ARG A O 1
ATOM 1455 N N . HIS A 1 182 ? -5.445 0.129 -4.253 1.00 95.12 182 HIS A N 1
ATOM 1456 C CA . HIS A 1 182 ? -6.697 -0.596 -4.509 1.00 95.12 182 HIS A CA 1
ATOM 1457 C C . HIS A 1 182 ? -7.176 -1.415 -3.302 1.00 95.12 182 HIS A C 1
ATOM 1459 O O . HIS A 1 182 ? -8.351 -1.771 -3.234 1.00 95.12 182 HIS A O 1
ATOM 1465 N N . ALA A 1 183 ? -6.285 -1.667 -2.342 1.00 95.44 183 ALA A N 1
ATOM 1466 C CA . ALA A 1 183 ? -6.568 -2.322 -1.074 1.00 95.44 183 ALA A CA 1
ATOM 1467 C C . ALA A 1 183 ? -6.325 -1.400 0.136 1.00 95.44 183 ALA A C 1
ATOM 1469 O O . ALA A 1 183 ? -6.086 -1.890 1.235 1.00 95.44 183 ALA A O 1
ATOM 1470 N N . ASP A 1 184 ? -6.314 -0.070 -0.049 1.00 93.56 184 ASP A N 1
ATOM 1471 C CA . ASP A 1 184 ? -5.957 0.905 1.001 1.00 93.56 184 ASP A CA 1
ATOM 1472 C C . ASP A 1 184 ? -4.605 0.578 1.680 1.00 93.56 184 ASP A C 1
ATOM 1474 O O . ASP A 1 184 ? -4.395 0.840 2.863 1.00 93.56 184 ASP A O 1
ATOM 1478 N N . TYR A 1 185 ? -3.686 -0.063 0.949 1.00 94.56 185 TYR A N 1
ATOM 1479 C CA . TYR A 1 185 ? -2.415 -0.590 1.461 1.00 94.56 185 TYR A CA 1
ATOM 1480 C C . TYR A 1 185 ? -2.549 -1.617 2.611 1.00 94.56 185 TYR A C 1
ATOM 1482 O O . TYR A 1 185 ? -1.563 -1.938 3.274 1.00 94.56 185 TYR A O 1
ATOM 1490 N N . ASP A 1 186 ? -3.744 -2.172 2.849 1.00 95.31 186 ASP A N 1
ATOM 1491 C CA . ASP A 1 186 ? -3.984 -3.279 3.782 1.00 95.31 186 ASP A CA 1
ATOM 1492 C C . ASP A 1 186 ? -3.648 -4.618 3.106 1.00 95.31 186 ASP A C 1
ATOM 1494 O O . ASP A 1 186 ? -4.522 -5.367 2.666 1.00 95.31 186 ASP A O 1
ATOM 1498 N N . VAL A 1 187 ? -2.353 -4.922 3.026 1.00 97.19 187 VAL A N 1
ATOM 1499 C CA . VAL A 1 187 ? -1.836 -6.152 2.411 1.00 97.19 187 VAL A CA 1
ATOM 1500 C C . VAL A 1 187 ? -1.170 -7.071 3.436 1.00 97.19 187 VAL A C 1
ATOM 1502 O O . VAL A 1 187 ? -0.552 -6.612 4.398 1.00 97.19 187 VAL A O 1
ATOM 1505 N N . LEU A 1 188 ? -1.273 -8.380 3.209 1.00 98.06 188 LEU A N 1
ATOM 1506 C CA . LEU A 1 188 ? -0.494 -9.404 3.902 1.00 98.06 188 LEU A CA 1
ATOM 1507 C C . LEU A 1 188 ? 0.803 -9.650 3.104 1.00 98.06 188 LEU A C 1
ATOM 1509 O O . LEU A 1 188 ? 0.722 -10.102 1.961 1.00 98.06 188 LEU A O 1
ATOM 1513 N N . PRO A 1 189 ? 1.988 -9.315 3.642 1.00 97.19 189 PRO A N 1
ATOM 1514 C CA . PRO A 1 189 ? 3.249 -9.448 2.910 1.00 97.19 189 PRO A CA 1
ATOM 1515 C C . PRO A 1 189 ? 3.744 -10.896 2.907 1.00 97.19 189 PRO A C 1
ATOM 1517 O O . PRO A 1 189 ? 3.834 -11.495 3.968 1.00 97.19 189 PRO A O 1
ATOM 1520 N N . VAL A 1 190 ? 4.136 -11.429 1.752 1.00 97.94 190 VAL A N 1
ATOM 1521 C CA . VAL A 1 190 ? 4.789 -12.739 1.601 1.00 97.94 190 VAL A CA 1
ATOM 1522 C C . VAL A 1 190 ? 6.032 -12.560 0.728 1.00 97.94 190 VAL A C 1
ATOM 1524 O O . VAL A 1 190 ? 5.921 -12.199 -0.434 1.00 97.94 190 VAL A O 1
ATOM 1527 N N . VAL A 1 191 ? 7.231 -12.750 1.265 1.00 96.56 191 VAL A N 1
ATOM 1528 C CA . VAL A 1 191 ? 8.504 -12.508 0.571 1.00 96.56 191 VAL A CA 1
ATOM 1529 C C . VAL A 1 191 ? 8.950 -13.774 -0.154 1.00 96.56 191 VAL A C 1
ATOM 1531 O O . VAL A 1 191 ? 9.315 -14.758 0.482 1.00 96.56 191 VAL A O 1
ATOM 1534 N N . VAL A 1 192 ? 8.936 -13.735 -1.487 1.00 96.62 192 VAL A N 1
ATOM 1535 C CA . VAL A 1 192 ? 9.264 -14.887 -2.355 1.00 96.62 192 VAL A CA 1
ATOM 1536 C C . VAL A 1 192 ? 10.695 -14.855 -2.894 1.00 96.62 192 VAL A C 1
ATOM 1538 O O . VAL A 1 192 ? 11.218 -15.866 -3.367 1.00 96.62 192 VAL A O 1
ATOM 1541 N N . ALA A 1 193 ? 11.346 -13.700 -2.814 1.00 93.94 193 ALA A N 1
ATOM 1542 C CA . ALA A 1 193 ? 12.739 -13.505 -3.175 1.00 93.94 193 ALA A CA 1
ATOM 1543 C C . ALA A 1 193 ? 13.355 -12.438 -2.267 1.00 93.94 193 ALA A C 1
ATOM 1545 O O . ALA A 1 193 ? 12.642 -11.611 -1.718 1.00 93.94 193 ALA A O 1
ATOM 1546 N N . ASP A 1 194 ? 14.671 -12.464 -2.101 1.00 90.00 194 ASP A N 1
ATOM 1547 C CA . ASP A 1 194 ? 15.432 -11.413 -1.433 1.00 90.00 194 ASP A CA 1
ATOM 1548 C C . ASP A 1 194 ? 16.218 -10.601 -2.456 1.00 90.00 194 ASP A C 1
ATOM 1550 O O . ASP A 1 194 ? 16.724 -11.148 -3.438 1.00 90.00 194 ASP A O 1
ATOM 1554 N N . GLY A 1 195 ? 16.440 -9.322 -2.161 1.00 83.81 195 GLY A N 1
ATOM 1555 C CA . GLY A 1 195 ? 17.388 -8.507 -2.912 1.00 83.81 195 GLY A CA 1
ATOM 1556 C C . GLY A 1 195 ? 16.841 -7.975 -4.231 1.00 83.81 195 GLY A C 1
ATOM 1557 O O . GLY A 1 195 ? 15.689 -8.168 -4.598 1.00 83.81 195 GLY A O 1
ATOM 1558 N N . CYS A 1 196 ? 17.685 -7.249 -4.955 1.00 83.56 196 CYS A N 1
ATOM 1559 C CA . CYS A 1 196 ? 17.336 -6.686 -6.255 1.00 83.56 196 CYS A CA 1
ATOM 1560 C C . CYS A 1 196 ? 18.456 -6.995 -7.242 1.00 83.56 196 CYS A C 1
ATOM 1562 O O . CYS A 1 196 ? 19.627 -6.782 -6.932 1.00 83.56 196 CYS A O 1
ATOM 1564 N N . ALA A 1 197 ? 18.112 -7.472 -8.440 1.00 77.75 197 ALA A N 1
ATOM 1565 C CA . ALA A 1 197 ? 19.109 -7.809 -9.456 1.00 77.75 197 ALA A CA 1
ATOM 1566 C C . ALA A 1 197 ? 19.907 -6.573 -9.910 1.00 77.75 197 ALA A C 1
ATOM 1568 O O . ALA A 1 197 ? 21.103 -6.665 -10.170 1.00 77.75 197 ALA A O 1
ATOM 1569 N N . ALA A 1 198 ? 19.256 -5.407 -9.958 1.00 76.56 198 ALA A N 1
ATOM 1570 C CA . ALA A 1 198 ? 19.846 -4.182 -10.486 1.00 76.56 198 ALA A CA 1
ATOM 1571 C C . ALA A 1 198 ? 20.605 -3.345 -9.443 1.00 76.56 198 ALA A C 1
ATOM 1573 O O . ALA A 1 198 ? 21.575 -2.678 -9.790 1.00 76.56 198 ALA A O 1
ATOM 1574 N N . ASN A 1 199 ? 20.158 -3.332 -8.179 1.00 79.00 199 ASN A N 1
ATOM 1575 C CA . ASN A 1 199 ? 20.731 -2.500 -7.106 1.00 79.00 199 ASN A CA 1
ATOM 1576 C C . ASN A 1 199 ? 21.016 -1.031 -7.518 1.00 79.00 199 ASN A C 1
ATOM 1578 O O . ASN A 1 199 ? 22.010 -0.437 -7.079 1.00 79.00 199 ASN A O 1
ATOM 1582 N N . CYS A 1 200 ? 20.117 -0.436 -8.321 1.00 78.00 200 CYS A N 1
ATOM 1583 C CA . CYS A 1 200 ? 20.266 0.878 -8.964 1.00 78.00 200 CYS A CA 1
ATOM 1584 C C . CYS A 1 200 ? 20.790 1.966 -8.015 1.00 78.00 200 CYS A C 1
ATOM 1586 O O . CYS A 1 200 ? 20.445 1.996 -6.827 1.00 78.00 200 CYS A O 1
ATOM 1588 N N . ARG A 1 201 ? 21.592 2.908 -8.526 1.00 81.00 201 ARG A N 1
ATOM 1589 C CA . ARG A 1 201 ? 22.265 3.921 -7.690 1.00 81.00 201 ARG A CA 1
ATOM 1590 C C . ARG A 1 201 ? 21.285 4.848 -6.976 1.00 81.00 201 ARG A C 1
ATOM 1592 O O . ARG A 1 201 ? 21.474 5.111 -5.794 1.00 81.00 201 ARG A O 1
ATOM 1599 N N . PHE A 1 202 ? 20.218 5.258 -7.656 1.00 78.06 202 PHE A N 1
ATOM 1600 C CA . PHE A 1 202 ? 19.193 6.152 -7.104 1.00 78.06 202 PHE A CA 1
ATOM 1601 C C . PHE A 1 202 ? 18.279 5.484 -6.062 1.00 78.06 202 PHE A C 1
ATOM 1603 O O . PHE A 1 202 ? 17.614 6.169 -5.284 1.00 78.06 202 PHE A O 1
ATOM 1610 N N . CYS A 1 203 ? 18.191 4.149 -6.068 1.00 79.06 203 CYS A N 1
ATOM 1611 C CA . CYS A 1 203 ? 17.204 3.427 -5.277 1.00 79.06 203 CYS A CA 1
ATOM 1612 C C . CYS A 1 203 ? 17.605 3.436 -3.798 1.00 79.06 203 CYS A C 1
ATOM 1614 O O . CYS A 1 203 ? 18.545 2.753 -3.391 1.00 79.06 203 CYS A O 1
ATOM 1616 N N . ARG A 1 204 ? 16.876 4.208 -2.985 1.00 78.75 204 ARG A N 1
ATOM 1617 C CA . ARG A 1 204 ? 17.090 4.301 -1.528 1.00 78.75 204 ARG A CA 1
ATOM 1618 C C . ARG A 1 204 ? 16.352 3.232 -0.728 1.00 78.75 204 ARG A C 1
ATOM 1620 O O . ARG A 1 204 ? 16.626 3.070 0.455 1.00 78.75 204 ARG A O 1
ATOM 1627 N N . VAL A 1 205 ? 15.432 2.512 -1.367 1.00 76.50 205 VAL A N 1
ATOM 1628 C CA . VAL A 1 205 ? 14.669 1.421 -0.746 1.00 76.50 205 VAL A CA 1
ATOM 1629 C C . VAL A 1 205 ? 15.354 0.060 -0.908 1.00 76.50 205 VAL A C 1
ATOM 1631 O O . VAL A 1 205 ? 14.887 -0.909 -0.316 1.00 76.50 205 VAL A O 1
ATOM 1634 N N . LYS A 1 206 ? 16.452 -0.024 -1.682 1.00 79.12 206 LYS A N 1
ATOM 1635 C CA . LYS A 1 206 ? 17.181 -1.273 -1.950 1.00 79.12 206 LYS A CA 1
ATOM 1636 C C . LYS A 1 206 ? 17.788 -1.871 -0.685 1.00 79.12 206 LYS A C 1
ATOM 1638 O O . LYS A 1 206 ? 18.371 -1.161 0.131 1.00 79.12 206 LYS A O 1
ATOM 1643 N N . SER A 1 207 ? 17.741 -3.194 -0.586 1.00 75.75 207 SER A N 1
ATOM 1644 C CA . SER A 1 207 ? 18.407 -3.934 0.490 1.00 75.75 207 SER A CA 1
ATOM 1645 C C . SER A 1 207 ? 19.928 -4.047 0.315 1.00 75.75 207 SER A C 1
ATOM 1647 O O . SER A 1 207 ? 20.629 -4.368 1.273 1.00 75.75 207 SER A O 1
ATOM 1649 N N . GLY A 1 208 ? 20.449 -3.815 -0.898 1.00 79.56 208 GLY A N 1
ATOM 1650 C CA . GLY A 1 208 ? 21.862 -4.018 -1.245 1.00 79.56 208 GLY A CA 1
ATOM 1651 C C . GLY A 1 208 ? 22.265 -5.490 -1.388 1.00 79.56 208 GLY A C 1
ATOM 1652 O O . GLY A 1 208 ? 23.432 -5.784 -1.640 1.00 79.56 208 GLY A O 1
ATOM 1653 N N . ARG A 1 209 ? 21.316 -6.421 -1.231 1.00 83.44 209 ARG A N 1
ATOM 1654 C CA . ARG A 1 209 ? 21.531 -7.859 -1.415 1.00 83.44 209 ARG A CA 1
ATOM 1655 C C . ARG A 1 209 ? 21.375 -8.238 -2.887 1.00 83.44 209 ARG A C 1
ATOM 1657 O O . ARG A 1 209 ? 20.610 -7.614 -3.628 1.00 83.44 209 ARG A O 1
ATOM 1664 N N . ALA A 1 210 ? 22.098 -9.274 -3.304 1.00 87.00 210 ALA A N 1
ATOM 1665 C CA . ALA A 1 210 ? 21.888 -9.898 -4.606 1.00 87.00 210 ALA A CA 1
ATOM 1666 C C . ALA A 1 210 ? 20.525 -10.598 -4.645 1.00 87.00 210 ALA A C 1
ATOM 1668 O O . ALA A 1 210 ? 20.059 -11.094 -3.618 1.00 87.00 210 ALA A O 1
ATOM 1669 N N . PHE A 1 211 ? 19.916 -10.640 -5.831 1.00 91.06 211 PHE A N 1
ATOM 1670 C CA . PHE A 1 211 ? 18.643 -11.323 -6.027 1.00 91.06 211 PHE A CA 1
ATOM 1671 C C . PHE A 1 211 ? 18.767 -12.823 -5.737 1.00 91.06 211 PHE A C 1
ATOM 1673 O O . PHE A 1 211 ? 19.651 -13.490 -6.282 1.00 91.06 211 PHE A O 1
ATOM 1680 N N . ARG A 1 212 ? 17.859 -13.360 -4.921 1.00 93.19 212 ARG A N 1
ATOM 1681 C CA . ARG A 1 212 ? 17.769 -14.793 -4.640 1.00 93.19 212 ARG A CA 1
ATOM 1682 C C . ARG A 1 212 ? 16.325 -15.202 -4.386 1.00 93.19 212 ARG A C 1
ATOM 1684 O O . ARG A 1 212 ? 15.698 -14.692 -3.468 1.00 93.19 212 ARG A O 1
ATOM 1691 N N . VAL A 1 213 ? 15.834 -16.179 -5.143 1.00 96.06 213 VAL A N 1
ATOM 1692 C CA . VAL A 1 213 ? 14.536 -16.814 -4.877 1.00 96.06 213 VAL A CA 1
ATOM 1693 C C . VAL A 1 213 ? 14.614 -17.603 -3.572 1.00 96.06 213 VAL A C 1
ATOM 1695 O O . VAL A 1 213 ? 15.603 -18.305 -3.324 1.00 96.06 213 VAL A O 1
ATOM 1698 N N . ARG A 1 214 ? 13.592 -17.470 -2.726 1.00 95.81 214 ARG A N 1
ATOM 1699 C CA . ARG A 1 214 ? 13.516 -18.194 -1.458 1.00 95.81 214 ARG A CA 1
ATOM 1700 C C . ARG A 1 214 ? 13.111 -19.646 -1.658 1.00 95.81 214 ARG A C 1
ATOM 1702 O O . ARG A 1 214 ? 12.569 -20.025 -2.690 1.00 95.81 214 ARG A O 1
ATOM 1709 N N . ASP A 1 215 ? 13.390 -20.470 -0.657 1.00 95.88 215 ASP A N 1
ATOM 1710 C CA . ASP A 1 215 ? 12.907 -21.846 -0.657 1.00 95.88 215 ASP A CA 1
ATOM 1711 C C . ASP A 1 215 ? 11.389 -21.881 -0.411 1.00 95.88 215 ASP A C 1
ATOM 1713 O O . ASP A 1 215 ? 10.863 -21.092 0.376 1.00 95.88 215 ASP A O 1
ATOM 1717 N N . ARG A 1 216 ? 10.671 -22.810 -1.053 1.00 97.06 216 ARG A N 1
ATOM 1718 C CA . ARG A 1 216 ? 9.212 -22.938 -0.880 1.00 97.06 216 ARG A CA 1
ATOM 1719 C C . ARG A 1 216 ? 8.817 -23.209 0.570 1.00 97.06 216 ARG A C 1
ATOM 1721 O O . ARG A 1 216 ? 7.774 -22.735 1.011 1.00 97.06 216 ARG A O 1
ATOM 1728 N N . ARG A 1 217 ? 9.640 -23.952 1.313 1.00 97.56 217 ARG A N 1
ATOM 1729 C CA . ARG A 1 217 ? 9.418 -24.215 2.733 1.00 97.56 217 ARG A CA 1
ATOM 1730 C C . ARG A 1 217 ? 9.533 -22.937 3.560 1.00 97.56 217 ARG A C 1
ATOM 1732 O O . ARG A 1 217 ? 8.706 -22.748 4.441 1.00 97.56 217 ARG A O 1
ATOM 1739 N N . ASP A 1 218 ? 10.494 -22.063 3.257 1.00 97.56 218 ASP A N 1
ATOM 1740 C CA . ASP A 1 218 ? 10.630 -20.759 3.928 1.00 97.56 218 ASP A CA 1
ATOM 1741 C C . ASP A 1 218 ? 9.382 -19.896 3.701 1.00 97.56 218 ASP A C 1
ATOM 1743 O O . ASP A 1 218 ? 8.786 -19.392 4.651 1.00 97.56 218 ASP A O 1
ATOM 1747 N N . VAL A 1 219 ? 8.922 -19.809 2.449 1.00 98.38 219 VAL A N 1
ATOM 1748 C CA . VAL A 1 219 ? 7.695 -19.077 2.091 1.00 98.38 219 VAL A CA 1
ATOM 1749 C C . VAL A 1 219 ? 6.476 -19.652 2.818 1.00 98.38 219 VAL A C 1
ATOM 1751 O O . VAL A 1 219 ? 5.638 -18.909 3.328 1.00 98.38 219 VAL A O 1
ATOM 1754 N N . LEU A 1 220 ? 6.381 -20.977 2.917 1.00 98.62 220 LEU A N 1
ATOM 1755 C CA . LEU A 1 220 ? 5.304 -21.639 3.639 1.00 98.62 220 LEU A CA 1
ATOM 1756 C C . LEU A 1 220 ? 5.354 -21.361 5.154 1.00 98.62 220 LEU A C 1
ATOM 1758 O O . LEU A 1 220 ? 4.338 -20.996 5.745 1.00 98.62 220 LEU A O 1
ATOM 1762 N N . GLU A 1 221 ? 6.523 -21.490 5.784 1.00 98.44 221 GLU A N 1
ATOM 1763 C CA . GLU A 1 221 ? 6.726 -21.175 7.205 1.00 98.44 221 GLU A CA 1
ATOM 1764 C C . GLU A 1 221 ? 6.395 -19.703 7.503 1.00 98.44 221 GLU A C 1
ATOM 1766 O O . GLU A 1 221 ? 5.794 -19.383 8.533 1.00 98.44 221 GLU A O 1
ATOM 1771 N N . GLN A 1 222 ? 6.700 -18.807 6.565 1.00 98.06 222 GLN A N 1
ATOM 1772 C CA . GLN A 1 222 ? 6.320 -17.405 6.636 1.00 98.06 222 GLN A CA 1
ATOM 1773 C C . GLN A 1 222 ? 4.798 -17.208 6.587 1.00 98.06 222 GLN A C 1
ATOM 1775 O O . GLN A 1 222 ? 4.257 -16.475 7.416 1.00 98.06 222 GLN A O 1
ATOM 1780 N N . ILE A 1 223 ? 4.094 -17.860 5.655 1.00 98.81 223 ILE A N 1
ATOM 1781 C CA . ILE A 1 223 ? 2.626 -17.798 5.541 1.00 98.81 223 ILE A CA 1
ATOM 1782 C C . ILE A 1 223 ? 1.958 -18.295 6.830 1.00 98.81 223 ILE A C 1
ATOM 1784 O O . ILE A 1 223 ? 1.034 -17.655 7.335 1.00 98.81 223 ILE A O 1
ATOM 1788 N N . GLU A 1 224 ? 2.452 -19.393 7.399 1.00 98.69 224 GLU A N 1
ATOM 1789 C CA . GLU A 1 224 ? 1.996 -19.921 8.690 1.00 98.69 224 GLU A CA 1
ATOM 1790 C C . GLU A 1 224 ? 2.249 -18.912 9.823 1.00 98.69 224 GLU A C 1
ATOM 1792 O O . GLU A 1 224 ? 1.343 -18.592 10.595 1.00 98.69 224 GLU A O 1
ATOM 1797 N N . GLY A 1 225 ? 3.441 -18.308 9.862 1.00 98.69 225 GLY A N 1
ATOM 1798 C CA . GLY A 1 225 ? 3.775 -17.249 10.812 1.00 98.69 225 GLY A CA 1
ATOM 1799 C C . GLY A 1 225 ? 2.865 -16.023 10.694 1.00 98.69 225 GLY A C 1
ATOM 1800 O O . GLY A 1 225 ? 2.443 -15.470 11.711 1.00 98.69 225 GLY A O 1
ATOM 1801 N N . ILE A 1 226 ? 2.516 -15.601 9.475 1.00 98.62 226 ILE A N 1
ATOM 1802 C CA . ILE A 1 226 ? 1.574 -14.500 9.222 1.00 98.62 226 ILE A CA 1
ATOM 1803 C C . ILE A 1 226 ? 0.179 -14.884 9.700 1.00 98.62 226 ILE A C 1
ATOM 1805 O O . ILE A 1 226 ? -0.468 -14.083 10.379 1.00 98.62 226 ILE A O 1
ATOM 1809 N N . ARG A 1 227 ? -0.280 -16.103 9.400 1.00 98.56 227 ARG A N 1
ATOM 1810 C CA . ARG A 1 227 ? -1.581 -16.593 9.861 1.00 98.56 227 ARG A CA 1
ATOM 1811 C C . ARG A 1 227 ? -1.680 -16.506 11.385 1.00 98.56 227 ARG A C 1
ATOM 1813 O O . ARG A 1 227 ? -2.633 -15.933 11.916 1.00 98.56 227 ARG A O 1
ATOM 1820 N N . ASP A 1 228 ? -0.657 -16.992 12.076 1.00 98.31 228 ASP A N 1
ATOM 1821 C CA . ASP A 1 228 ? -0.591 -17.018 13.536 1.00 98.31 228 ASP A CA 1
ATOM 1822 C C . ASP A 1 228 ? -0.369 -15.630 14.147 1.00 98.31 228 ASP A C 1
ATOM 1824 O O . ASP A 1 228 ? -0.765 -15.373 15.285 1.00 98.31 228 ASP A O 1
ATOM 1828 N N . LEU A 1 229 ? 0.242 -14.704 13.406 1.00 98.12 229 LEU A N 1
ATOM 1829 C CA . LEU A 1 229 ? 0.387 -13.323 13.836 1.00 98.12 229 LEU A CA 1
ATOM 1830 C C . LEU A 1 229 ? -0.950 -12.581 13.700 1.00 98.12 229 LEU A C 1
ATOM 1832 O O . LEU A 1 229 ? -1.385 -11.928 14.648 1.00 98.12 229 LEU A O 1
ATOM 1836 N N . PHE A 1 230 ? -1.624 -12.647 12.551 1.00 98.00 230 PHE A N 1
ATOM 1837 C CA . PHE A 1 230 ? -2.853 -11.890 12.267 1.00 98.00 230 PHE A CA 1
ATOM 1838 C C . PHE A 1 230 ? -4.116 -12.500 12.893 1.00 98.00 230 PHE A C 1
ATOM 1840 O O . PHE A 1 230 ? -5.000 -11.737 13.286 1.00 98.00 230 PHE A O 1
ATOM 1847 N N . ARG A 1 231 ? -4.165 -13.820 13.111 1.00 95.88 231 ARG A N 1
ATOM 1848 C CA . ARG A 1 231 ? -5.212 -14.530 13.877 1.00 95.88 231 ARG A CA 1
ATOM 1849 C C . ARG A 1 231 ? -6.630 -14.105 13.481 1.00 95.88 231 ARG A C 1
ATOM 1851 O O . ARG A 1 231 ? -7.002 -14.160 12.314 1.00 95.88 231 ARG A O 1
ATOM 1858 N N . GLU A 1 232 ? -7.406 -13.639 14.458 1.00 95.94 232 GLU A N 1
ATOM 1859 C CA . GLU A 1 232 ? -8.801 -13.219 14.327 1.00 95.94 232 GLU A CA 1
ATOM 1860 C C . GLU A 1 232 ? -8.989 -12.063 13.338 1.00 95.94 232 GLU A C 1
ATOM 1862 O O . GLU A 1 232 ? -10.098 -11.838 12.855 1.00 95.94 232 GLU A O 1
ATOM 1867 N N . ASP A 1 233 ? -7.926 -11.306 13.053 1.00 97.56 233 ASP A N 1
ATOM 1868 C CA . ASP A 1 233 ? -7.979 -10.154 12.160 1.00 97.56 233 ASP A CA 1
ATOM 1869 C C . ASP A 1 233 ? -7.784 -10.514 10.685 1.00 97.56 233 ASP A C 1
ATOM 1871 O O . ASP A 1 233 ? -8.060 -9.677 9.835 1.00 97.56 233 ASP A O 1
ATOM 1875 N N . LEU A 1 234 ? -7.394 -11.754 10.352 1.00 98.00 234 LEU A N 1
ATOM 1876 C CA . LEU A 1 234 ? -7.258 -12.211 8.957 1.00 98.00 234 LEU A CA 1
ATOM 1877 C C . LEU A 1 234 ? -8.532 -11.993 8.135 1.00 98.00 234 LEU A C 1
ATOM 1879 O O . LEU A 1 234 ? -8.4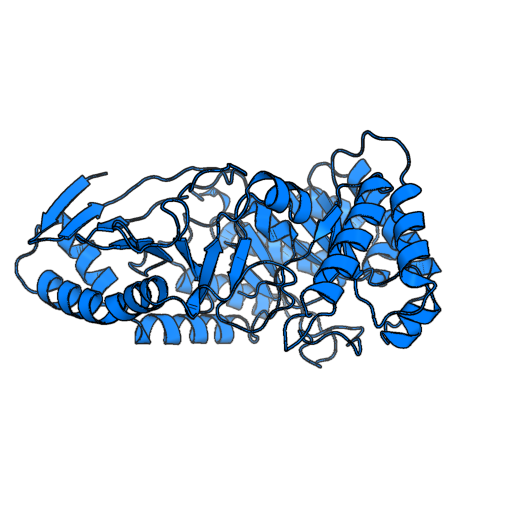64 -11.691 6.949 1.00 98.00 234 LEU A O 1
ATOM 1883 N N . VAL A 1 235 ? -9.702 -12.066 8.777 1.00 97.19 235 VAL A N 1
ATOM 1884 C CA . VAL A 1 235 ? -10.998 -11.832 8.126 1.00 97.19 235 VAL A CA 1
ATOM 1885 C C . VAL A 1 235 ? -11.133 -10.415 7.540 1.00 97.19 235 VAL A C 1
ATOM 1887 O O . VAL A 1 235 ? -12.016 -10.171 6.721 1.00 97.19 235 VAL A O 1
ATOM 1890 N N . ASN A 1 236 ? -10.272 -9.482 7.953 1.00 97.69 236 ASN A N 1
ATOM 1891 C CA . ASN A 1 236 ? -10.226 -8.100 7.478 1.00 97.69 236 ASN A CA 1
ATOM 1892 C C . ASN A 1 236 ? -9.214 -7.871 6.351 1.00 97.69 236 ASN A C 1
ATOM 1894 O O . ASN A 1 236 ? -8.979 -6.722 5.986 1.00 97.69 236 ASN A O 1
ATOM 1898 N N . TYR A 1 237 ? -8.623 -8.936 5.809 1.00 98.19 237 TYR A N 1
ATOM 1899 C CA . TYR A 1 237 ? -7.666 -8.879 4.711 1.00 98.19 237 TYR A CA 1
ATOM 1900 C C . TYR A 1 237 ? -8.137 -9.767 3.563 1.00 98.19 237 TYR A C 1
ATOM 1902 O O . TYR A 1 237 ? -8.678 -10.850 3.774 1.00 98.19 237 TYR A O 1
ATOM 1910 N N . ASN A 1 238 ? -7.944 -9.304 2.333 1.00 97.94 238 ASN A N 1
ATOM 1911 C CA . ASN A 1 238 ? -8.151 -10.092 1.113 1.00 97.94 238 ASN A CA 1
ATOM 1912 C C . ASN A 1 238 ? -7.009 -9.922 0.103 1.00 97.94 238 ASN A C 1
ATOM 1914 O O . ASN A 1 238 ? -7.120 -10.324 -1.051 1.00 97.94 238 ASN A O 1
ATOM 1918 N N . SER A 1 239 ? -5.939 -9.254 0.515 1.00 98.44 239 SER A N 1
ATOM 1919 C CA . SER A 1 239 ? -4.914 -8.754 -0.382 1.00 98.44 239 SER A CA 1
ATOM 1920 C C . SER A 1 239 ? -3.548 -9.239 0.077 1.00 98.44 239 SER A C 1
ATOM 1922 O O . SER A 1 239 ? -3.205 -9.095 1.250 1.00 98.44 239 SER A O 1
ATOM 1924 N N . VAL A 1 240 ? -2.779 -9.812 -0.844 1.00 98.62 240 VAL A N 1
ATOM 1925 C CA . VAL A 1 240 ? -1.428 -10.331 -0.609 1.00 98.62 240 VAL A CA 1
ATOM 1926 C C . VAL A 1 240 ? -0.439 -9.506 -1.414 1.00 98.62 240 VAL A C 1
ATOM 1928 O O . VAL A 1 240 ? -0.686 -9.184 -2.572 1.00 98.62 240 VAL A O 1
ATOM 1931 N N . PHE A 1 241 ? 0.690 -9.169 -0.803 1.00 98.31 241 PHE A N 1
ATOM 1932 C CA . PHE A 1 241 ? 1.825 -8.566 -1.491 1.00 98.31 241 PHE A CA 1
ATOM 1933 C C . PHE A 1 241 ? 2.960 -9.586 -1.557 1.00 98.31 241 PHE A C 1
ATOM 1935 O O . PHE A 1 241 ? 3.540 -9.904 -0.520 1.00 98.31 241 PHE A O 1
ATOM 1942 N N . LEU A 1 242 ? 3.273 -10.089 -2.756 1.00 96.81 242 LEU A N 1
ATOM 1943 C CA . LEU A 1 242 ? 4.463 -10.906 -2.984 1.00 96.81 242 LEU A CA 1
ATOM 1944 C C . LEU A 1 242 ? 5.674 -9.974 -3.036 1.00 96.81 242 LEU A C 1
ATOM 1946 O O . LEU A 1 242 ? 5.901 -9.268 -4.019 1.00 96.81 242 LEU A O 1
ATOM 1950 N N . GLY A 1 243 ? 6.356 -9.893 -1.900 1.00 81.12 243 GLY A N 1
ATOM 1951 C CA . GLY A 1 243 ? 7.252 -8.806 -1.554 1.00 81.12 243 GLY A CA 1
ATOM 1952 C C . GLY A 1 243 ? 8.742 -9.059 -1.760 1.00 81.12 243 GLY A C 1
ATOM 1953 O O . GLY A 1 243 ? 9.176 -10.147 -2.127 1.00 81.12 243 GLY A O 1
ATOM 1954 N N . ASP A 1 244 ? 9.457 -7.978 -1.427 1.00 75.69 244 ASP A N 1
ATOM 1955 C CA . ASP A 1 244 ? 10.858 -7.597 -1.678 1.00 75.69 244 ASP A CA 1
ATOM 1956 C C . ASP A 1 244 ? 11.238 -7.452 -3.160 1.00 75.69 244 ASP A C 1
ATOM 1958 O O . ASP A 1 244 ? 11.540 -8.412 -3.859 1.00 75.69 244 ASP A O 1
ATOM 1962 N N . HIS A 1 245 ? 11.266 -6.196 -3.620 1.00 82.56 245 HIS A N 1
ATOM 1963 C CA . HIS A 1 245 ? 11.746 -5.809 -4.949 1.00 82.56 245 HIS A CA 1
ATOM 1964 C C . HIS A 1 245 ? 11.146 -6.668 -6.082 1.00 82.56 245 HIS A C 1
ATOM 1966 O O . HIS A 1 245 ? 9.933 -6.809 -6.140 1.00 82.56 245 HIS A O 1
ATOM 1972 N N . ASP A 1 246 ? 11.960 -7.183 -7.007 1.00 88.94 246 ASP A N 1
ATOM 1973 C CA . ASP A 1 246 ? 11.550 -7.815 -8.272 1.00 88.94 246 ASP A CA 1
ATOM 1974 C C . ASP A 1 246 ? 10.991 -9.241 -8.086 1.00 88.94 246 ASP A C 1
ATOM 1976 O O . ASP A 1 246 ? 11.575 -10.228 -8.534 1.00 88.94 246 ASP A O 1
ATOM 1980 N N . ALA A 1 247 ? 9.855 -9.358 -7.399 1.00 93.94 247 ALA A N 1
ATOM 1981 C CA . ALA A 1 247 ? 9.201 -10.636 -7.131 1.00 93.94 247 ALA A CA 1
ATOM 1982 C C . ALA A 1 247 ? 8.787 -11.374 -8.417 1.00 93.94 247 ALA A C 1
ATOM 1984 O O . ALA A 1 247 ? 8.815 -12.604 -8.436 1.00 93.94 247 ALA A O 1
ATOM 1985 N N . LEU A 1 248 ? 8.476 -10.661 -9.510 1.00 95.56 248 LEU A N 1
ATOM 1986 C CA . LEU A 1 248 ? 8.162 -11.274 -10.809 1.00 95.56 248 LEU A CA 1
ATOM 1987 C C . LEU A 1 248 ? 9.279 -12.223 -11.286 1.00 95.56 248 LEU A C 1
ATOM 1989 O O . LEU A 1 248 ? 9.006 -13.274 -11.869 1.00 95.56 248 LEU A O 1
ATOM 1993 N N . ARG A 1 249 ? 10.538 -11.897 -10.970 1.00 94.69 249 ARG A N 1
ATOM 1994 C CA . ARG A 1 249 ? 11.722 -12.685 -11.340 1.00 94.69 249 ARG A CA 1
ATOM 1995 C C . ARG A 1 249 ? 11.817 -14.025 -10.607 1.00 94.69 249 ARG A C 1
ATOM 1997 O O . ARG A 1 249 ? 12.610 -14.876 -11.003 1.00 94.69 249 ARG A O 1
ATOM 2004 N N . ALA A 1 250 ? 11.008 -14.251 -9.568 1.00 95.19 250 ALA A N 1
ATOM 2005 C CA . ALA A 1 250 ? 10.930 -15.545 -8.888 1.00 95.19 250 ALA A CA 1
ATOM 2006 C C . ALA A 1 250 ? 10.378 -16.666 -9.789 1.00 95.19 250 ALA A C 1
ATOM 2008 O O . ALA A 1 250 ? 10.601 -17.845 -9.512 1.00 95.19 250 ALA A O 1
ATOM 2009 N N . GLY A 1 251 ? 9.708 -16.302 -10.887 1.00 94.62 251 GLY A N 1
ATOM 2010 C CA . GLY A 1 251 ? 9.233 -17.233 -11.901 1.00 94.62 251 GLY A CA 1
ATOM 2011 C C . GLY A 1 251 ? 7.883 -17.879 -11.569 1.00 94.62 251 GLY A C 1
ATOM 2012 O O . GLY A 1 251 ? 7.391 -17.795 -10.440 1.00 94.62 251 GLY A O 1
ATOM 2013 N N . PRO A 1 252 ? 7.261 -18.536 -12.565 1.00 96.12 252 PRO A N 1
ATOM 2014 C CA . PRO A 1 252 ? 5.868 -18.976 -12.488 1.00 96.12 252 PRO A CA 1
ATOM 2015 C C . PRO A 1 252 ? 5.623 -19.970 -11.350 1.00 96.12 252 PRO A C 1
ATOM 2017 O O . PRO A 1 252 ? 4.663 -19.828 -10.602 1.00 96.12 252 PRO A O 1
ATOM 2020 N N . ASP A 1 253 ? 6.531 -20.930 -11.174 1.00 96.62 253 ASP A N 1
ATOM 2021 C CA . ASP A 1 253 ? 6.411 -22.002 -10.185 1.00 96.62 253 ASP A CA 1
ATOM 2022 C C . ASP A 1 253 ? 6.453 -21.502 -8.734 1.00 96.62 253 ASP A C 1
ATOM 2024 O O . ASP A 1 253 ? 5.825 -22.102 -7.859 1.00 96.62 253 ASP A O 1
ATOM 2028 N N . MET A 1 254 ? 7.223 -20.448 -8.447 1.00 97.44 254 MET A N 1
ATOM 2029 C CA . MET A 1 254 ? 7.269 -19.853 -7.110 1.00 97.44 254 MET A CA 1
ATOM 2030 C C . MET A 1 254 ? 6.055 -18.955 -6.876 1.00 97.44 254 MET A C 1
ATOM 2032 O O . MET A 1 254 ? 5.412 -19.066 -5.836 1.00 97.44 254 MET A O 1
ATOM 2036 N N . LEU A 1 255 ? 5.720 -18.097 -7.845 1.00 98.00 255 LEU A N 1
ATOM 2037 C CA . LEU A 1 255 ? 4.600 -17.160 -7.734 1.00 98.00 255 LEU A CA 1
ATOM 2038 C C . LEU A 1 255 ? 3.260 -17.883 -7.564 1.00 98.00 255 LEU A C 1
ATOM 2040 O O . LEU A 1 255 ? 2.493 -17.543 -6.667 1.00 98.00 255 LEU A O 1
ATOM 2044 N N . GLU A 1 256 ? 3.002 -18.901 -8.386 1.00 98.12 256 GLU A N 1
ATOM 2045 C CA . GLU A 1 256 ? 1.789 -19.721 -8.319 1.00 98.12 256 GLU A CA 1
ATOM 2046 C C . GLU A 1 256 ? 1.686 -20.445 -6.973 1.00 98.12 256 GLU A C 1
ATOM 2048 O O . GLU A 1 256 ? 0.668 -20.339 -6.290 1.00 98.12 256 GLU A O 1
ATOM 2053 N N . SER A 1 257 ? 2.767 -21.113 -6.553 1.00 98.12 257 SER A N 1
ATOM 2054 C CA . SER A 1 257 ? 2.810 -21.814 -5.269 1.00 98.12 257 SER A CA 1
ATOM 2055 C C . SER A 1 257 ? 2.574 -20.851 -4.105 1.00 98.12 257 SER A C 1
ATOM 2057 O O . SER A 1 257 ? 1.696 -21.098 -3.290 1.00 98.12 257 SER A O 1
ATOM 2059 N N . ALA A 1 258 ? 3.304 -19.737 -4.023 1.00 98.50 258 ALA A N 1
ATOM 2060 C CA . ALA A 1 258 ? 3.159 -18.781 -2.928 1.00 98.50 258 ALA A CA 1
ATOM 2061 C C . ALA A 1 258 ? 1.750 -18.170 -2.877 1.00 98.50 258 ALA A C 1
ATOM 2063 O O . ALA A 1 258 ? 1.173 -18.040 -1.797 1.00 98.50 258 ALA A O 1
ATOM 2064 N N . ALA A 1 259 ? 1.178 -17.821 -4.034 1.00 98.62 259 ALA A N 1
ATOM 2065 C CA . ALA A 1 259 ? -0.152 -17.232 -4.115 1.00 98.62 259 ALA A CA 1
ATOM 2066 C C . ALA A 1 259 ? -1.252 -18.209 -3.675 1.00 98.62 259 ALA A C 1
ATOM 2068 O O . ALA A 1 259 ? -2.125 -17.817 -2.900 1.00 98.62 259 ALA A O 1
ATOM 2069 N N . LEU A 1 260 ? -1.211 -19.468 -4.128 1.00 98.69 260 LEU A N 1
ATOM 2070 C CA . LEU A 1 260 ? -2.186 -20.490 -3.728 1.00 98.69 260 LEU A CA 1
ATOM 2071 C C . LEU A 1 260 ? -2.071 -20.817 -2.236 1.00 98.69 260 LEU A C 1
ATOM 2073 O O . LEU A 1 260 ? -3.073 -20.775 -1.520 1.00 98.69 260 LEU A O 1
ATOM 2077 N N . GLU A 1 261 ? -0.849 -21.028 -1.742 1.00 98.69 261 GLU A N 1
ATOM 2078 C CA . GLU A 1 261 ? -0.614 -21.337 -0.330 1.00 98.69 261 GLU A CA 1
ATOM 2079 C C . GLU A 1 261 ? -1.069 -20.179 0.577 1.00 98.69 261 GLU A C 1
ATOM 2081 O O . GLU A 1 261 ? -1.674 -20.415 1.627 1.00 98.69 261 GLU A O 1
ATOM 2086 N N . ALA A 1 262 ? -0.845 -18.927 0.156 1.00 98.69 262 ALA A N 1
ATOM 2087 C CA . ALA A 1 262 ? -1.340 -17.743 0.853 1.00 98.69 262 ALA A CA 1
ATOM 2088 C C . ALA A 1 262 ? -2.871 -17.644 0.796 1.00 98.69 262 ALA A C 1
ATOM 2090 O O . ALA A 1 262 ? -3.501 -17.375 1.819 1.00 98.69 262 ALA A O 1
ATOM 2091 N N . TYR A 1 263 ? -3.486 -17.885 -0.365 1.00 98.69 263 TYR A N 1
ATOM 2092 C CA . TYR A 1 263 ? -4.940 -17.829 -0.528 1.00 98.69 263 TYR A CA 1
ATOM 2093 C C . TYR A 1 263 ? -5.661 -18.784 0.428 1.00 98.69 263 TYR A C 1
ATOM 2095 O O . TYR A 1 263 ? -6.599 -18.386 1.129 1.00 98.69 263 TYR A O 1
ATOM 2103 N N . GLU A 1 264 ? -5.188 -20.028 0.487 1.00 98.44 264 GLU A N 1
ATOM 2104 C CA . GLU A 1 264 ? -5.775 -21.081 1.308 1.00 98.44 264 GLU A CA 1
ATOM 2105 C C . GLU A 1 264 ? -5.513 -20.859 2.801 1.00 98.44 264 GLU A C 1
ATOM 2107 O O . GLU A 1 264 ? -6.455 -20.788 3.598 1.00 98.44 264 GLU A O 1
ATOM 2112 N N . ARG A 1 265 ? -4.245 -20.697 3.202 1.00 98.50 265 ARG A N 1
ATOM 2113 C CA . ARG A 1 265 ? -3.865 -20.662 4.625 1.00 98.50 265 ARG A CA 1
ATOM 2114 C C . ARG A 1 265 ? -4.218 -19.364 5.323 1.00 98.50 265 ARG A C 1
ATOM 2116 O O . ARG A 1 265 ? -4.554 -19.390 6.507 1.00 98.50 265 ARG A O 1
ATOM 2123 N N . LEU A 1 266 ? -4.172 -18.240 4.609 1.00 98.50 266 LEU A N 1
ATOM 2124 C CA . LEU A 1 266 ? -4.606 -16.947 5.147 1.00 98.50 266 LEU A CA 1
ATOM 2125 C C . LEU A 1 266 ? -6.131 -16.794 5.066 1.00 98.50 266 LEU A C 1
ATOM 2127 O O . LEU A 1 266 ? -6.684 -15.841 5.609 1.00 98.50 266 LEU A O 1
ATOM 2131 N N . GLY A 1 267 ? -6.824 -17.758 4.445 1.00 97.56 267 GLY A N 1
ATOM 2132 C CA . GLY A 1 267 ? -8.276 -17.849 4.437 1.00 97.56 267 GLY A CA 1
ATOM 2133 C C . GLY A 1 267 ? -8.950 -16.737 3.640 1.00 97.56 267 GLY A C 1
ATOM 2134 O O . GLY A 1 267 ? -10.026 -16.290 4.039 1.00 97.56 267 GLY A O 1
ATOM 2135 N N . LEU A 1 268 ? -8.353 -16.302 2.525 1.00 97.69 268 LEU A N 1
ATOM 2136 C CA . LEU A 1 268 ? -8.817 -15.131 1.767 1.00 97.69 268 LEU A CA 1
ATOM 2137 C C . LEU A 1 268 ? -10.227 -15.320 1.192 1.00 97.69 268 LEU A C 1
ATOM 2139 O O . LEU A 1 268 ? -11.008 -14.373 1.167 1.00 97.69 268 LEU A O 1
ATOM 2143 N N . ALA A 1 269 ? -10.606 -16.554 0.844 1.00 96.00 269 ALA A N 1
ATOM 2144 C CA . ALA A 1 269 ? -11.973 -16.899 0.439 1.00 96.00 269 ALA A CA 1
ATOM 2145 C C . ALA A 1 269 ? -13.034 -16.609 1.524 1.00 96.00 269 ALA A C 1
ATOM 2147 O O . ALA A 1 269 ? -14.213 -16.443 1.217 1.00 96.00 269 ALA A O 1
ATOM 2148 N N . ARG A 1 270 ? -12.628 -16.559 2.801 1.00 95.25 270 ARG A N 1
ATOM 2149 C CA . ARG A 1 270 ? -13.494 -16.281 3.960 1.00 95.25 270 ARG A CA 1
ATOM 2150 C C . ARG A 1 270 ? -13.374 -14.838 4.455 1.00 95.25 270 ARG A C 1
ATOM 2152 O O . ARG A 1 270 ? -13.940 -14.510 5.500 1.00 95.25 270 ARG A O 1
ATOM 2159 N N . SER A 1 271 ? -12.643 -13.986 3.736 1.00 97.06 271 SER A N 1
ATOM 2160 C CA . SER A 1 271 ? -12.537 -12.568 4.062 1.00 97.06 271 SER A CA 1
ATOM 2161 C C . SER A 1 271 ? -13.915 -11.905 4.091 1.00 97.06 271 SER A C 1
ATOM 2163 O O . SER A 1 271 ? -14.831 -12.262 3.344 1.00 97.06 271 SER A O 1
ATOM 2165 N N . ARG A 1 272 ? -14.086 -10.894 4.948 1.00 96.69 272 ARG A N 1
ATOM 2166 C CA . ARG A 1 272 ? -15.253 -10.005 4.861 1.00 96.69 272 ARG A CA 1
ATOM 2167 C C . ARG A 1 272 ? -15.180 -9.097 3.644 1.00 96.69 272 ARG A C 1
ATOM 2169 O O . ARG A 1 272 ? -16.233 -8.628 3.199 1.00 96.69 272 ARG A O 1
ATOM 2176 N N . LEU A 1 273 ? -13.977 -8.880 3.122 1.00 97.38 273 LEU A N 1
ATOM 2177 C CA . LEU A 1 273 ? -13.732 -8.102 1.923 1.00 97.38 273 LEU A CA 1
ATOM 2178 C C . LEU A 1 273 ? -13.951 -8.963 0.674 1.00 97.38 273 LEU A C 1
ATOM 2180 O O . LEU A 1 273 ? -13.640 -10.149 0.653 1.00 97.38 273 LEU A O 1
ATOM 2184 N N . ALA A 1 274 ? -14.539 -8.364 -0.354 1.00 96.06 274 ALA A N 1
ATOM 2185 C CA . ALA A 1 274 ? -14.922 -9.020 -1.590 1.00 96.06 274 ALA A CA 1
ATOM 2186 C C . ALA A 1 274 ? -13.725 -9.179 -2.533 1.00 96.06 274 ALA A C 1
ATOM 2188 O O . ALA A 1 274 ? -12.921 -8.258 -2.691 1.00 96.06 274 ALA A O 1
ATOM 2189 N N . GLY A 1 275 ? -13.659 -10.334 -3.200 1.00 96.44 275 GLY A N 1
ATOM 2190 C CA . GLY A 1 275 ? -12.555 -10.694 -4.091 1.00 96.44 275 GLY A CA 1
ATOM 2191 C C . GLY A 1 275 ? -11.240 -10.892 -3.339 1.00 96.44 275 GLY A C 1
ATOM 2192 O O . GLY A 1 275 ? -11.195 -10.781 -2.116 1.00 96.44 275 GLY A O 1
ATOM 2193 N N . ALA A 1 276 ? -10.169 -11.166 -4.077 1.00 98.19 276 ALA A N 1
ATOM 2194 C CA . ALA A 1 276 ? -8.816 -11.173 -3.543 1.00 98.19 276 ALA A CA 1
ATOM 2195 C C . ALA A 1 276 ? -7.869 -10.464 -4.510 1.00 98.19 276 ALA A C 1
ATOM 2197 O O . ALA A 1 276 ? -8.077 -10.515 -5.723 1.00 98.19 276 ALA A O 1
ATOM 2198 N N . ASN A 1 277 ? -6.841 -9.808 -3.977 1.00 98.62 277 ASN A N 1
ATOM 2199 C CA . ASN A 1 277 ? -5.853 -9.091 -4.781 1.00 98.62 277 ASN A CA 1
ATOM 2200 C C . ASN A 1 277 ? -4.443 -9.620 -4.522 1.00 98.62 277 ASN A C 1
ATOM 2202 O O . ASN A 1 277 ? -4.097 -9.946 -3.384 1.00 98.62 277 ASN A O 1
ATOM 2206 N N . LEU A 1 278 ? -3.637 -9.680 -5.574 1.00 98.75 278 LEU A N 1
ATOM 2207 C CA . LEU A 1 278 ? -2.230 -10.046 -5.516 1.00 98.75 278 LEU A CA 1
ATOM 2208 C C . LEU A 1 278 ? -1.407 -8.878 -6.050 1.00 98.75 278 LEU A C 1
ATOM 2210 O O . LEU A 1 278 ? -1.630 -8.442 -7.171 1.00 98.75 278 LEU A O 1
ATOM 2214 N N . PHE A 1 279 ? -0.471 -8.367 -5.263 1.00 98.62 279 PHE A N 1
ATOM 2215 C CA . PHE A 1 279 ? 0.403 -7.262 -5.649 1.00 98.62 279 PHE A CA 1
ATOM 2216 C C . PHE A 1 279 ? 1.845 -7.750 -5.725 1.00 98.62 279 PHE A C 1
ATOM 2218 O O . PHE A 1 279 ? 2.287 -8.484 -4.843 1.00 98.62 279 PHE A O 1
ATOM 2225 N N . LEU A 1 280 ? 2.592 -7.317 -6.733 1.00 97.44 280 LEU A N 1
ATOM 2226 C CA . LEU A 1 280 ? 4.028 -7.563 -6.842 1.00 97.44 280 LEU A CA 1
ATOM 2227 C C . LEU A 1 280 ? 4.708 -6.469 -7.664 1.00 97.44 280 LEU A C 1
ATOM 2229 O O . LEU A 1 280 ? 4.056 -5.758 -8.431 1.00 97.44 280 LEU A O 1
ATOM 2233 N N . PHE A 1 281 ? 6.025 -6.348 -7.513 1.00 96.50 281 PHE A N 1
ATOM 2234 C CA . PHE A 1 281 ? 6.829 -5.597 -8.471 1.00 96.50 281 PHE A CA 1
ATOM 2235 C C . PHE A 1 281 ? 7.453 -6.520 -9.518 1.00 96.50 281 PHE A C 1
ATOM 2237 O O . PHE A 1 281 ? 7.682 -7.708 -9.274 1.00 96.50 281 PHE A O 1
ATOM 2244 N N . GLY A 1 282 ? 7.774 -5.930 -10.666 1.00 95.19 282 GLY A N 1
ATOM 2245 C CA . GLY A 1 282 ? 8.628 -6.515 -11.691 1.00 95.19 282 GLY A CA 1
ATOM 2246 C C . GLY A 1 282 ? 9.677 -5.522 -12.193 1.00 95.19 282 GLY A C 1
ATOM 2247 O O . GLY A 1 282 ? 9.535 -4.305 -12.039 1.00 95.19 282 GLY A O 1
ATOM 2248 N N . SER A 1 283 ? 10.732 -6.022 -12.821 1.00 94.56 283 SER A N 1
ATOM 2249 C CA . SER A 1 283 ? 11.670 -5.207 -13.595 1.00 94.56 283 SER A CA 1
ATOM 2250 C C . SER A 1 283 ? 11.345 -5.219 -15.094 1.00 94.56 283 SER A C 1
ATOM 2252 O O . SER A 1 283 ? 10.621 -6.085 -15.587 1.00 94.56 283 SER A O 1
ATOM 2254 N N . ALA A 1 284 ? 11.895 -4.249 -15.833 1.00 96.06 284 ALA A N 1
ATOM 2255 C CA . ALA A 1 284 ? 11.718 -4.157 -17.285 1.00 96.06 284 ALA A CA 1
ATOM 2256 C C . ALA A 1 284 ? 12.233 -5.410 -18.022 1.00 96.06 284 ALA A C 1
ATOM 2258 O O . ALA A 1 284 ? 11.521 -5.959 -18.856 1.00 96.06 284 ALA A O 1
ATOM 2259 N N . ASP A 1 285 ? 13.432 -5.894 -17.680 1.00 94.44 285 ASP A N 1
ATOM 2260 C CA . ASP A 1 285 ? 14.019 -7.103 -18.274 1.00 94.44 285 ASP A CA 1
ATOM 2261 C C . ASP A 1 285 ? 13.183 -8.351 -17.974 1.00 94.44 285 ASP A C 1
ATOM 2263 O O . ASP A 1 285 ? 12.889 -9.130 -18.881 1.00 94.44 285 ASP A O 1
ATOM 2267 N N . THR A 1 286 ? 12.744 -8.510 -16.721 1.00 94.81 286 THR A N 1
ATOM 2268 C CA . THR A 1 286 ? 11.904 -9.638 -16.317 1.00 94.81 286 THR A CA 1
ATOM 2269 C C . THR A 1 286 ? 10.572 -9.623 -17.066 1.00 94.81 286 THR A C 1
ATOM 2271 O O . THR A 1 286 ? 10.155 -10.665 -17.570 1.00 94.81 286 THR A O 1
ATOM 2274 N N . LEU A 1 287 ? 9.910 -8.464 -17.187 1.00 97.44 287 LEU A N 1
ATOM 2275 C CA . LEU A 1 287 ? 8.645 -8.363 -17.917 1.00 97.44 287 LEU A CA 1
ATOM 2276 C C . LEU A 1 287 ? 8.825 -8.701 -19.404 1.00 97.44 287 LEU A C 1
ATOM 2278 O O . LEU A 1 287 ? 8.076 -9.529 -19.919 1.00 97.44 287 LEU A O 1
ATOM 2282 N N . ALA A 1 288 ? 9.819 -8.101 -20.067 1.00 96.88 288 ALA A N 1
ATOM 2283 C CA . ALA A 1 288 ? 10.088 -8.315 -21.491 1.00 96.88 288 ALA A CA 1
ATOM 2284 C C . ALA A 1 288 ? 10.357 -9.797 -21.814 1.00 96.88 288 ALA A C 1
ATOM 2286 O O . ALA A 1 288 ? 9.823 -10.333 -22.779 1.00 96.88 288 ALA A O 1
ATOM 2287 N N . CYS A 1 289 ? 11.103 -10.493 -20.951 1.00 94.81 289 CYS A N 1
ATOM 2288 C CA . CYS A 1 289 ? 11.464 -11.899 -21.163 1.00 94.81 289 CYS A CA 1
ATOM 2289 C C . CYS A 1 289 ? 10.415 -12.902 -20.641 1.00 94.81 289 CYS A C 1
ATOM 2291 O O . CYS A 1 289 ? 10.595 -14.113 -20.789 1.00 94.81 289 CYS A O 1
ATOM 2293 N N . SER A 1 290 ? 9.342 -12.442 -19.989 1.00 96.50 290 SER A N 1
ATOM 2294 C CA . SER A 1 290 ? 8.334 -13.329 -19.401 1.00 96.50 290 SER A CA 1
ATOM 2295 C C . SER A 1 290 ? 7.460 -13.982 -20.472 1.00 96.50 290 SER A C 1
ATOM 2297 O O . SER A 1 290 ? 6.749 -13.310 -21.222 1.00 96.50 290 SER A O 1
ATOM 2299 N N . SER A 1 291 ? 7.461 -15.315 -20.499 1.00 96.06 291 SER A N 1
ATOM 2300 C CA . SER A 1 291 ? 6.627 -16.119 -21.402 1.00 96.06 291 SER A CA 1
ATOM 2301 C C . SER A 1 291 ? 5.127 -15.986 -21.108 1.00 96.06 291 SER A C 1
ATOM 2303 O O . SER A 1 291 ? 4.754 -15.763 -19.956 1.00 96.06 291 SER A O 1
ATOM 2305 N N . GLU A 1 292 ? 4.269 -16.254 -22.099 1.00 97.38 292 GLU A N 1
ATOM 2306 C CA . GLU A 1 292 ? 2.807 -16.333 -21.901 1.00 97.38 292 GLU A CA 1
ATOM 2307 C C . GLU A 1 292 ? 2.409 -17.300 -20.784 1.00 97.38 292 GLU A C 1
ATOM 2309 O O . GLU A 1 292 ? 1.535 -16.990 -19.985 1.00 97.38 292 GLU A O 1
ATOM 2314 N N . ALA A 1 293 ? 3.112 -18.430 -20.651 1.00 96.44 293 ALA A N 1
ATOM 2315 C CA . ALA A 1 293 ? 2.818 -19.438 -19.634 1.00 96.44 293 ALA A CA 1
ATOM 2316 C C . ALA A 1 293 ? 2.846 -18.879 -18.197 1.00 96.44 293 ALA A C 1
ATOM 2318 O O . ALA A 1 293 ? 2.135 -19.383 -17.328 1.00 96.44 293 ALA A O 1
ATOM 2319 N N . LEU A 1 294 ? 3.645 -17.836 -17.935 1.00 97.44 294 LEU A N 1
ATOM 2320 C CA . LEU A 1 294 ? 3.641 -17.142 -16.646 1.00 97.44 294 LEU A CA 1
ATOM 2321 C C . LEU A 1 294 ? 2.316 -16.404 -16.433 1.00 97.44 294 LEU A C 1
ATOM 2323 O O . LEU A 1 294 ? 1.687 -16.561 -15.388 1.00 97.44 294 LEU A O 1
ATOM 2327 N N . PHE A 1 295 ? 1.878 -15.628 -17.421 1.00 98.31 295 PHE A N 1
ATOM 2328 C CA . PHE A 1 295 ? 0.656 -14.833 -17.326 1.00 98.31 295 PHE A CA 1
ATOM 2329 C C . PHE A 1 295 ? -0.598 -15.709 -17.358 1.00 98.31 295 PHE A C 1
ATOM 2331 O O . PHE A 1 295 ? -1.507 -15.486 -16.569 1.00 98.31 295 PHE A O 1
ATOM 2338 N N . GLU A 1 296 ? -0.621 -16.775 -18.158 1.00 98.25 296 GLU A N 1
ATOM 2339 C CA . GLU A 1 296 ? -1.710 -17.758 -18.148 1.00 98.25 296 GLU A CA 1
ATOM 2340 C C . GLU A 1 296 ? -1.910 -18.398 -16.769 1.00 98.25 296 GLU A C 1
ATOM 2342 O O . GLU A 1 296 ? -3.046 -18.619 -16.349 1.00 98.25 296 GLU A O 1
ATOM 2347 N N . ARG A 1 297 ? -0.823 -18.693 -16.044 1.00 97.94 297 ARG A N 1
ATOM 2348 C CA . ARG A 1 297 ? -0.909 -19.214 -14.673 1.00 97.94 297 ARG A CA 1
ATOM 2349 C C . ARG A 1 297 ? -1.436 -18.160 -13.711 1.00 97.94 297 ARG A C 1
ATOM 2351 O O . ARG A 1 297 ? -2.373 -18.443 -12.970 1.00 97.94 297 ARG A O 1
ATOM 2358 N N . LEU A 1 298 ? -0.891 -16.943 -13.756 1.00 98.12 298 LEU A N 1
ATOM 2359 C CA . LEU A 1 298 ? -1.343 -15.844 -12.899 1.00 98.12 298 LEU A CA 1
ATOM 2360 C C . LEU A 1 298 ? -2.823 -15.485 -13.131 1.00 98.12 298 LEU A C 1
ATOM 2362 O O . LEU A 1 298 ? -3.530 -15.203 -12.168 1.00 98.12 298 LEU A O 1
ATOM 2366 N N . ASP A 1 299 ? -3.315 -15.545 -14.371 1.00 98.31 299 ASP A N 1
ATOM 2367 C CA . ASP A 1 299 ? -4.712 -15.238 -14.716 1.00 98.31 299 ASP A CA 1
ATOM 2368 C C . ASP A 1 299 ? -5.695 -16.314 -14.217 1.00 98.31 299 ASP A C 1
ATOM 2370 O O . ASP A 1 299 ? -6.863 -16.028 -13.954 1.00 98.31 299 ASP A O 1
ATOM 2374 N N . ARG A 1 300 ? -5.227 -17.554 -14.017 1.00 98.06 300 ARG A N 1
ATOM 2375 C CA . ARG A 1 300 ? -6.032 -18.648 -13.441 1.00 98.06 300 ARG A CA 1
ATOM 2376 C C . ARG A 1 300 ? -6.130 -18.592 -11.921 1.00 98.06 300 ARG A C 1
ATOM 2378 O O . ARG A 1 300 ? -7.023 -19.223 -11.352 1.00 98.06 300 ARG A O 1
ATOM 2385 N N . LEU A 1 301 ? -5.242 -17.851 -11.260 1.00 98.31 301 LEU A N 1
ATOM 2386 C CA . LEU A 1 301 ? -5.262 -17.721 -9.811 1.00 98.31 301 LEU A CA 1
ATOM 2387 C C . LEU A 1 301 ? -6.563 -17.050 -9.324 1.00 98.31 301 LEU A C 1
ATOM 2389 O O . LEU A 1 301 ? -7.192 -16.267 -10.048 1.00 98.31 301 LEU A O 1
ATOM 2393 N N . PRO A 1 302 ? -6.987 -17.305 -8.074 1.00 98.00 302 PRO A N 1
ATOM 2394 C CA . PRO A 1 302 ? -8.188 -16.704 -7.494 1.00 98.00 302 PRO A CA 1
ATOM 2395 C C . PRO A 1 302 ? -7.969 -15.243 -7.046 1.00 98.00 302 PRO A C 1
ATOM 2397 O O . PRO A 1 302 ? -8.503 -14.822 -6.020 1.00 98.00 302 PRO A O 1
ATOM 2400 N N . PHE A 1 303 ? -7.193 -14.467 -7.808 1.00 98.56 303 PHE A N 1
ATOM 2401 C CA . PHE A 1 303 ? -6.823 -13.083 -7.517 1.00 98.56 303 PHE A CA 1
ATOM 2402 C C . PHE A 1 303 ? -7.058 -12.170 -8.723 1.00 98.56 303 PHE A C 1
ATOM 2404 O O . PHE A 1 303 ? -6.943 -12.601 -9.868 1.00 98.56 303 PHE A O 1
ATOM 2411 N N . ASN A 1 304 ? -7.298 -10.886 -8.453 1.00 98.25 304 ASN A N 1
ATOM 2412 C CA . ASN A 1 304 ? -6.913 -9.817 -9.370 1.00 98.25 304 ASN A CA 1
ATOM 2413 C C . ASN A 1 304 ? -5.437 -9.492 -9.107 1.00 98.25 304 ASN A C 1
ATOM 2415 O O . ASN A 1 304 ? -5.075 -9.106 -7.992 1.00 98.25 304 ASN A O 1
ATOM 2419 N N . THR A 1 305 ? -4.584 -9.692 -10.102 1.00 98.62 305 THR A N 1
ATOM 2420 C CA . THR A 1 305 ? -3.131 -9.563 -9.986 1.00 98.62 305 THR A CA 1
ATOM 2421 C C . THR A 1 305 ? -2.667 -8.221 -10.537 1.00 98.62 305 THR A C 1
ATOM 2423 O O . THR A 1 305 ? -2.924 -7.899 -11.692 1.00 98.62 305 THR A O 1
ATOM 2426 N N . TYR A 1 306 ? -1.935 -7.465 -9.726 1.00 98.62 306 TYR A N 1
ATOM 2427 C CA . TYR A 1 306 ? -1.367 -6.164 -10.050 1.00 98.62 306 TYR A CA 1
ATOM 2428 C C . TYR A 1 306 ? 0.160 -6.246 -10.040 1.00 98.62 306 TYR A C 1
ATOM 2430 O O . TYR A 1 306 ? 0.767 -6.551 -9.008 1.00 98.62 306 TYR A O 1
ATOM 2438 N N . ILE A 1 307 ? 0.781 -5.957 -11.181 1.00 98.44 307 ILE A N 1
ATOM 2439 C CA . ILE A 1 307 ? 2.233 -6.007 -11.367 1.00 98.44 307 ILE A CA 1
ATOM 2440 C C . ILE A 1 307 ? 2.727 -4.595 -11.668 1.00 98.44 307 ILE A C 1
ATOM 2442 O O . ILE A 1 307 ? 2.515 -4.083 -12.765 1.00 98.44 307 ILE A O 1
ATOM 2446 N N . ASN A 1 308 ? 3.415 -3.965 -10.719 1.00 98.19 308 ASN A N 1
ATOM 2447 C CA . ASN A 1 308 ? 4.040 -2.670 -10.970 1.00 98.19 308 ASN A CA 1
ATOM 2448 C C . ASN A 1 308 ? 5.474 -2.856 -11.469 1.00 98.19 308 ASN A C 1
ATOM 2450 O O . ASN A 1 308 ? 6.315 -3.426 -10.774 1.00 98.19 308 ASN A O 1
ATOM 2454 N N . VAL A 1 309 ? 5.764 -2.369 -12.671 1.00 97.56 309 VAL A N 1
ATOM 2455 C CA . VAL A 1 309 ? 7.050 -2.588 -13.328 1.00 97.56 309 VAL A CA 1
ATOM 2456 C C . VAL A 1 309 ? 7.912 -1.342 -13.284 1.00 97.56 309 VAL A C 1
ATOM 2458 O O . VAL A 1 309 ? 7.569 -0.304 -13.847 1.00 97.56 309 VAL A O 1
ATOM 2461 N N . GLY A 1 310 ? 9.078 -1.459 -12.650 1.00 95.81 310 GLY A N 1
ATOM 2462 C CA . GLY A 1 310 ? 10.103 -0.423 -12.674 1.00 95.81 310 GLY A CA 1
ATOM 2463 C C . GLY A 1 310 ? 10.699 -0.305 -14.071 1.00 95.81 310 GLY A C 1
ATOM 2464 O O . GLY A 1 310 ? 11.595 -1.075 -14.424 1.00 95.81 310 GLY A O 1
ATOM 2465 N N . LEU A 1 311 ? 10.233 0.662 -14.867 1.00 96.94 311 LEU A N 1
ATOM 2466 C CA . LEU A 1 311 ? 10.824 1.060 -16.152 1.00 96.94 311 LEU A CA 1
ATOM 2467 C C . LEU A 1 311 ? 11.922 2.107 -15.944 1.00 96.94 311 LEU A C 1
ATOM 2469 O O . LEU A 1 311 ? 12.975 2.033 -16.575 1.00 96.94 311 LEU A O 1
ATOM 2473 N N . GLU A 1 312 ? 11.732 2.977 -14.956 1.00 95.38 312 GLU A N 1
ATOM 2474 C CA . GLU A 1 312 ? 12.574 4.114 -14.571 1.00 95.38 312 GLU A CA 1
ATOM 2475 C C . GLU A 1 312 ? 12.718 5.187 -15.657 1.00 95.38 312 GLU A C 1
ATOM 2477 O O . GLU A 1 312 ? 12.332 6.324 -15.420 1.00 95.38 312 GLU A O 1
ATOM 2482 N N . SER A 1 313 ? 13.224 4.861 -16.847 1.00 96.88 313 SER A N 1
ATOM 2483 C CA . SER A 1 313 ? 13.393 5.824 -17.939 1.00 96.88 313 SER A CA 1
ATOM 2484 C C . SER A 1 313 ? 13.427 5.132 -19.304 1.00 96.88 313 SER A C 1
ATOM 2486 O O . SER A 1 313 ? 14.134 4.138 -19.437 1.00 96.88 313 SER A O 1
ATOM 2488 N N . PRO A 1 314 ? 12.746 5.658 -20.339 1.00 97.12 314 PRO A N 1
ATOM 2489 C CA . PRO A 1 314 ? 12.950 5.235 -21.724 1.00 97.12 314 PRO A CA 1
ATOM 2490 C C . PRO A 1 314 ? 14.161 5.904 -22.391 1.00 97.12 314 PRO A C 1
ATOM 2492 O O . PRO A 1 314 ? 14.486 5.561 -23.522 1.00 97.12 314 PRO A O 1
ATOM 2495 N N . ASP A 1 315 ? 14.819 6.857 -21.732 1.00 97.19 315 ASP A N 1
ATOM 2496 C CA . ASP A 1 315 ? 16.018 7.534 -22.233 1.00 97.19 315 ASP A CA 1
ATOM 2497 C C . ASP A 1 315 ? 17.312 6.813 -21.804 1.00 97.19 315 ASP A C 1
ATOM 2499 O O . ASP A 1 315 ? 17.496 6.501 -20.624 1.00 97.19 315 ASP A O 1
ATOM 2503 N N . GLU A 1 316 ? 18.206 6.564 -22.766 1.00 96.69 316 GLU A N 1
ATOM 2504 C CA . GLU A 1 316 ? 19.432 5.766 -22.604 1.00 96.69 316 GLU A CA 1
ATOM 2505 C C . GLU A 1 316 ? 20.470 6.448 -21.697 1.00 96.69 316 GLU A C 1
ATOM 2507 O O . GLU A 1 316 ? 21.109 5.789 -20.875 1.00 96.69 316 GLU A O 1
ATOM 2512 N N . GLU A 1 317 ? 20.640 7.767 -21.820 1.00 96.44 317 GLU A N 1
ATOM 2513 C CA . GLU A 1 317 ? 21.558 8.538 -20.973 1.00 96.44 317 GLU A CA 1
ATOM 2514 C C . GLU A 1 317 ? 21.097 8.500 -19.512 1.00 96.44 317 GLU A C 1
ATOM 2516 O O . GLU A 1 317 ? 21.874 8.187 -18.607 1.00 96.44 317 GLU A O 1
ATOM 2521 N N . SER A 1 318 ? 19.796 8.685 -19.294 1.00 95.38 318 SER A N 1
ATOM 2522 C CA . SER A 1 318 ? 19.172 8.599 -17.974 1.00 95.38 318 SER A CA 1
ATOM 2523 C C . SER A 1 318 ? 19.326 7.218 -17.344 1.00 95.38 318 SER A C 1
ATOM 2525 O O . SER A 1 318 ? 19.639 7.113 -16.160 1.00 95.38 318 SER A O 1
ATOM 2527 N N . LEU A 1 319 ? 19.147 6.135 -18.107 1.00 95.00 319 LEU A N 1
ATOM 2528 C CA . LEU A 1 319 ? 19.349 4.772 -17.601 1.00 95.00 319 LEU A CA 1
ATOM 2529 C C . LEU A 1 319 ? 20.790 4.550 -17.125 1.00 95.00 319 LEU A C 1
ATOM 2531 O O . LEU A 1 319 ? 21.009 4.004 -16.035 1.00 95.00 319 LEU A O 1
ATOM 2535 N N . LYS A 1 320 ? 21.768 5.041 -17.898 1.00 93.38 320 LYS A N 1
ATOM 2536 C CA . LYS A 1 320 ? 23.188 5.005 -17.527 1.00 93.38 320 LYS A CA 1
ATOM 2537 C C . LYS A 1 320 ? 23.454 5.800 -16.258 1.00 93.38 320 LYS A C 1
ATOM 2539 O O . LYS A 1 320 ? 24.145 5.280 -15.382 1.00 93.38 320 LYS A O 1
ATOM 2544 N N . GLU A 1 321 ? 22.889 6.999 -16.114 1.00 92.00 321 GLU A N 1
ATOM 2545 C CA . GLU A 1 321 ? 23.047 7.854 -14.927 1.00 92.00 321 GLU A CA 1
ATOM 2546 C C . GLU A 1 321 ? 22.371 7.276 -13.671 1.00 92.00 321 GLU A C 1
ATOM 2548 O O . GLU A 1 321 ? 22.938 7.306 -12.574 1.00 92.00 321 GLU A O 1
ATOM 2553 N N . LEU A 1 322 ? 21.215 6.635 -13.826 1.00 90.62 322 LEU A N 1
ATOM 2554 C CA . LEU A 1 322 ? 20.525 5.921 -12.747 1.00 90.62 322 LEU A CA 1
ATOM 2555 C C . LEU A 1 322 ? 21.252 4.627 -12.342 1.00 90.62 322 LEU A C 1
ATOM 2557 O O . LEU A 1 322 ? 21.028 4.090 -11.249 1.00 90.62 322 LEU A O 1
ATOM 2561 N N . GLY A 1 323 ? 22.143 4.132 -13.207 1.00 89.50 323 GLY A N 1
ATOM 2562 C CA . GLY A 1 323 ? 22.852 2.871 -13.027 1.00 89.50 323 GLY A CA 1
ATOM 2563 C C . GLY A 1 323 ? 21.926 1.670 -13.160 1.00 89.50 323 GLY A C 1
ATOM 2564 O O . GLY A 1 323 ? 22.099 0.695 -12.432 1.00 89.50 323 GLY A O 1
ATOM 2565 N N . LYS A 1 324 ? 20.915 1.765 -14.028 1.00 89.25 324 LYS A N 1
ATOM 2566 C CA . LYS A 1 324 ? 20.009 0.657 -14.305 1.00 89.25 324 LYS A CA 1
ATOM 2567 C C . LYS A 1 324 ? 20.601 -0.203 -15.430 1.00 89.25 324 LYS A C 1
ATOM 2569 O O . LYS A 1 324 ? 20.879 0.338 -16.496 1.00 89.25 324 LYS A O 1
ATOM 2574 N N . PRO A 1 325 ? 20.790 -1.519 -15.235 1.00 89.06 325 PRO A N 1
ATOM 2575 C CA . PRO A 1 325 ? 21.464 -2.381 -16.205 1.00 89.06 325 PRO A CA 1
ATOM 2576 C C . PRO A 1 325 ? 20.515 -2.856 -17.323 1.00 89.06 325 PRO A C 1
ATOM 2578 O O . PRO A 1 325 ? 20.381 -4.051 -17.557 1.00 89.06 325 PRO A O 1
ATOM 2581 N N . VAL A 1 326 ? 19.825 -1.928 -17.993 1.00 94.00 326 VAL A N 1
ATOM 2582 C CA . VAL A 1 326 ? 18.944 -2.201 -19.145 1.00 94.00 326 VAL A CA 1
ATOM 2583 C C . VAL A 1 326 ? 19.099 -1.094 -20.187 1.00 94.00 326 VAL A C 1
ATOM 2585 O O . VAL A 1 326 ? 19.440 0.032 -19.828 1.00 94.00 326 VAL A O 1
ATOM 2588 N N . SER A 1 327 ? 18.837 -1.401 -21.458 1.00 96.38 327 SER A N 1
ATOM 2589 C CA . SER A 1 327 ? 18.827 -0.405 -22.535 1.00 96.38 327 SER A CA 1
ATOM 2590 C C . SER A 1 327 ? 17.453 0.250 -22.691 1.00 96.38 327 SER A C 1
ATOM 2592 O O . SER A 1 327 ? 16.428 -0.306 -22.284 1.00 96.38 327 SER A O 1
ATOM 2594 N N . SER A 1 328 ? 17.419 1.405 -23.356 1.00 97.50 328 SER A N 1
ATOM 2595 C CA . SER A 1 328 ? 16.182 2.074 -23.781 1.00 97.50 328 SER A CA 1
ATOM 2596 C C . SER A 1 328 ? 15.271 1.142 -24.595 1.00 97.50 328 SER A C 1
ATOM 2598 O O . SER A 1 328 ? 14.053 1.153 -24.413 1.00 97.50 328 SER A O 1
ATOM 2600 N N . ALA A 1 329 ? 15.850 0.283 -25.442 1.00 97.56 329 ALA A N 1
ATOM 2601 C CA . ALA A 1 329 ? 15.098 -0.681 -26.246 1.00 97.56 329 ALA A CA 1
ATOM 2602 C C . ALA A 1 329 ? 14.337 -1.695 -25.375 1.00 97.56 329 ALA A C 1
ATOM 2604 O O . ALA A 1 329 ? 13.141 -1.879 -25.577 1.00 97.56 329 ALA A O 1
ATOM 2605 N N . VAL A 1 330 ? 14.988 -2.265 -24.353 1.00 97.88 330 VAL A N 1
ATOM 2606 C CA . VAL A 1 330 ? 14.341 -3.198 -23.409 1.00 97.88 330 VAL A CA 1
ATOM 2607 C C . VAL A 1 330 ? 13.233 -2.503 -22.617 1.00 97.88 330 VAL A C 1
ATOM 2609 O O . VAL A 1 330 ? 12.202 -3.103 -22.332 1.00 97.88 330 VAL A O 1
ATOM 2612 N N . VAL A 1 331 ? 13.403 -1.224 -22.270 1.00 98.06 331 VAL A N 1
ATOM 2613 C CA . VAL A 1 331 ? 12.345 -0.455 -21.595 1.00 98.06 331 VAL A CA 1
ATOM 2614 C C . VAL A 1 331 ? 11.121 -0.271 -22.495 1.00 98.06 331 VAL A C 1
ATOM 2616 O O . VAL A 1 331 ? 9.996 -0.403 -22.013 1.00 98.06 331 VAL A O 1
ATOM 2619 N N . LYS A 1 332 ? 11.323 0.008 -23.787 1.00 97.75 332 LYS A N 1
ATOM 2620 C CA . LYS A 1 332 ? 10.231 0.129 -24.765 1.00 97.75 332 LYS A CA 1
ATOM 2621 C C . LYS A 1 332 ? 9.532 -1.212 -24.994 1.00 97.75 332 LYS A C 1
ATOM 2623 O O . LYS A 1 332 ? 8.311 -1.259 -24.924 1.00 97.75 332 LYS A O 1
ATOM 2628 N N . GLU A 1 333 ? 10.293 -2.294 -25.141 1.00 97.94 333 GLU A N 1
ATOM 2629 C CA . GLU A 1 333 ? 9.761 -3.659 -25.249 1.00 97.94 333 GLU A CA 1
ATOM 2630 C C . GLU A 1 333 ? 8.941 -4.046 -24.010 1.00 97.94 333 GLU A C 1
ATOM 2632 O O . GLU A 1 333 ? 7.822 -4.536 -24.125 1.00 97.94 333 GLU A O 1
ATOM 2637 N N . ALA A 1 334 ? 9.438 -3.751 -22.805 1.00 98.19 334 ALA A N 1
ATOM 2638 C CA . ALA A 1 334 ? 8.698 -3.982 -21.567 1.00 98.19 334 ALA A CA 1
ATOM 2639 C C . ALA A 1 334 ? 7.402 -3.153 -21.501 1.00 98.19 334 ALA A C 1
ATOM 2641 O O . ALA A 1 334 ? 6.382 -3.632 -21.009 1.00 98.19 334 ALA A O 1
ATOM 2642 N N . PHE A 1 335 ? 7.415 -1.914 -21.997 1.00 97.88 335 PHE A N 1
ATOM 2643 C CA . PHE A 1 335 ? 6.214 -1.081 -22.061 1.00 97.88 335 PHE A CA 1
ATOM 2644 C C . PHE A 1 335 ? 5.181 -1.631 -23.056 1.00 97.88 335 PHE A C 1
ATOM 2646 O O . PHE A 1 335 ? 4.000 -1.705 -22.727 1.00 97.88 335 PHE A O 1
ATOM 2653 N N . GLU A 1 336 ? 5.606 -2.080 -24.236 1.00 96.56 336 GLU A N 1
ATOM 2654 C CA . GLU A 1 336 ? 4.734 -2.765 -25.200 1.00 96.56 336 GLU A CA 1
ATOM 2655 C C . GLU A 1 336 ? 4.170 -4.060 -24.605 1.00 96.56 336 GLU A C 1
ATOM 2657 O O . GLU A 1 336 ? 2.959 -4.289 -24.632 1.00 96.56 336 GLU A O 1
ATOM 2662 N N . ARG A 1 337 ? 5.021 -4.843 -23.934 1.00 97.56 337 ARG A N 1
ATOM 2663 C CA . ARG A 1 337 ? 4.633 -6.065 -23.230 1.00 97.56 337 ARG A CA 1
ATOM 2664 C C . ARG A 1 337 ? 3.590 -5.811 -22.144 1.00 97.56 337 ARG A C 1
ATOM 2666 O O . ARG A 1 337 ? 2.643 -6.582 -22.015 1.00 97.56 337 ARG A O 1
ATOM 2673 N N . MET A 1 338 ? 3.731 -4.726 -21.380 1.00 97.31 338 MET A N 1
ATOM 2674 C CA . MET A 1 338 ? 2.733 -4.289 -20.397 1.00 97.31 338 MET A CA 1
ATOM 2675 C C . MET A 1 338 ? 1.370 -4.066 -21.066 1.00 97.31 338 MET A C 1
ATOM 2677 O O . MET A 1 338 ? 0.353 -4.551 -20.565 1.00 97.31 338 MET A O 1
ATOM 2681 N N . LEU A 1 339 ? 1.338 -3.346 -22.193 1.00 95.81 339 LEU A N 1
ATOM 2682 C CA . LEU A 1 339 ? 0.104 -3.097 -22.942 1.00 95.81 339 LEU A CA 1
ATOM 2683 C C . LEU A 1 339 ? -0.504 -4.401 -23.470 1.00 95.81 339 LEU A C 1
ATOM 2685 O O . LEU A 1 339 ? -1.716 -4.594 -23.376 1.00 95.81 339 LEU A O 1
ATOM 2689 N N . ASP A 1 340 ? 0.319 -5.317 -23.975 1.00 95.50 340 ASP A N 1
ATOM 2690 C CA . ASP A 1 340 ? -0.131 -6.623 -24.454 1.00 95.50 340 ASP A CA 1
ATOM 2691 C C . ASP A 1 340 ? -0.755 -7.458 -23.342 1.00 95.50 340 ASP A C 1
ATOM 2693 O O . ASP A 1 340 ? -1.890 -7.912 -23.493 1.00 95.50 340 ASP A O 1
ATOM 2697 N N . VAL A 1 341 ? -0.083 -7.607 -22.200 1.00 97.06 341 VAL A N 1
ATOM 2698 C CA . VAL A 1 341 ? -0.625 -8.357 -21.056 1.00 97.06 341 VAL A CA 1
ATOM 2699 C C . VAL A 1 341 ? -1.950 -7.745 -20.593 1.00 97.06 341 VAL A C 1
ATOM 2701 O O . VAL A 1 341 ? -2.930 -8.460 -20.368 1.00 97.06 341 VAL A O 1
ATOM 2704 N N . ASN A 1 342 ? -2.028 -6.412 -20.535 1.00 96.69 342 ASN A N 1
ATOM 2705 C CA . ASN A 1 342 ? -3.254 -5.710 -20.166 1.00 96.69 342 ASN A CA 1
ATOM 2706 C C . ASN A 1 342 ? -4.408 -5.942 -21.147 1.00 96.69 342 ASN A C 1
ATOM 2708 O O . ASN A 1 342 ? -5.561 -5.945 -20.717 1.00 96.69 342 ASN A O 1
ATOM 2712 N N . ARG A 1 343 ? -4.136 -6.166 -22.434 1.00 94.19 343 ARG A N 1
ATOM 2713 C CA . ARG A 1 343 ? -5.175 -6.488 -23.423 1.00 94.19 343 ARG A CA 1
ATOM 2714 C C . ARG A 1 343 ? -5.641 -7.940 -23.351 1.00 94.19 343 ARG A C 1
ATOM 2716 O O . ARG A 1 343 ? -6.830 -8.185 -23.524 1.00 94.19 343 ARG A O 1
ATOM 2723 N N . HIS A 1 344 ? -4.732 -8.881 -23.102 1.00 95.12 344 HIS A N 1
ATOM 2724 C CA . HIS A 1 344 ? -5.014 -10.311 -23.263 1.00 95.12 344 HIS A CA 1
ATOM 2725 C C . HIS A 1 344 ? -5.564 -10.994 -22.005 1.00 95.12 344 HIS A C 1
ATOM 2727 O O . HIS A 1 344 ? -6.415 -11.873 -22.120 1.00 95.12 344 HIS A O 1
ATOM 2733 N N . TYR A 1 345 ? -5.119 -10.599 -20.810 1.00 97.19 345 TYR A N 1
ATOM 2734 C CA . TYR A 1 345 ? -5.446 -11.317 -19.570 1.00 97.19 345 TYR A CA 1
ATOM 2735 C C . TYR A 1 345 ? -6.510 -10.585 -18.766 1.00 97.19 345 TYR A C 1
ATOM 2737 O O . TYR A 1 345 ? -6.388 -9.393 -18.523 1.00 97.19 345 TYR A O 1
ATOM 2745 N N . SER A 1 346 ? -7.568 -11.257 -18.325 1.00 95.62 346 SER A N 1
ATOM 2746 C CA . SER A 1 346 ? -8.720 -10.575 -17.713 1.00 95.62 346 SER A CA 1
ATOM 2747 C C . SER A 1 346 ? -8.476 -10.116 -16.271 1.00 95.62 346 SER A C 1
ATOM 2749 O O . SER A 1 346 ? -9.032 -9.103 -15.848 1.00 95.62 346 SER A O 1
ATOM 2751 N N . ARG A 1 347 ? -7.620 -10.828 -15.531 1.00 97.38 347 ARG A N 1
ATOM 2752 C CA . ARG A 1 347 ? -7.356 -10.622 -14.100 1.00 97.38 347 ARG A CA 1
ATOM 2753 C C . ARG A 1 347 ? -5.991 -10.025 -13.805 1.00 97.38 347 ARG A C 1
ATOM 2755 O O . ARG A 1 347 ? -5.667 -9.840 -12.637 1.00 97.38 347 ARG A O 1
ATOM 2762 N N . ILE A 1 348 ? -5.190 -9.736 -14.828 1.00 98.31 348 ILE A N 1
ATOM 2763 C CA . ILE A 1 348 ? -3.854 -9.158 -14.663 1.00 98.31 348 ILE A CA 1
ATOM 2764 C C . ILE A 1 348 ? -3.868 -7.700 -15.103 1.00 98.31 348 ILE A C 1
ATOM 2766 O O . ILE A 1 348 ? -4.272 -7.383 -16.221 1.00 98.31 348 ILE A O 1
ATOM 2770 N N . GLU A 1 349 ? -3.387 -6.819 -14.240 1.00 98.38 349 GLU A N 1
ATOM 2771 C CA . GLU A 1 349 ? -3.120 -5.424 -14.550 1.00 98.38 349 GLU A CA 1
ATOM 2772 C C . GLU A 1 349 ? -1.647 -5.113 -14.296 1.00 98.38 349 GLU A C 1
ATOM 2774 O O . GLU A 1 349 ? -1.140 -5.222 -13.182 1.00 98.38 349 GLU A O 1
ATOM 2779 N N . VAL A 1 350 ? -0.945 -4.732 -15.355 1.00 98.50 350 VAL A N 1
ATOM 2780 C CA . VAL A 1 350 ? 0.451 -4.314 -15.311 1.00 98.50 350 VAL A CA 1
ATOM 2781 C C . VAL A 1 350 ? 0.505 -2.793 -15.409 1.00 98.50 350 VAL A C 1
ATOM 2783 O O . VAL A 1 350 ? -0.125 -2.190 -16.283 1.00 98.50 350 VAL A O 1
ATOM 2786 N N . THR A 1 351 ? 1.254 -2.160 -14.513 1.00 98.38 351 THR A N 1
ATOM 2787 C CA . THR A 1 351 ? 1.455 -0.707 -14.475 1.00 98.38 351 THR A CA 1
ATOM 2788 C C . THR A 1 351 ? 2.937 -0.375 -14.587 1.00 98.38 351 THR A C 1
ATOM 2790 O O . THR A 1 351 ? 3.796 -1.187 -14.247 1.00 98.38 351 THR A O 1
ATOM 2793 N N . ALA A 1 352 ? 3.260 0.822 -15.068 1.00 97.88 352 ALA A N 1
ATOM 2794 C CA . ALA A 1 352 ? 4.636 1.277 -15.223 1.00 97.88 352 ALA A CA 1
ATOM 2795 C C . ALA A 1 352 ? 5.021 2.235 -14.094 1.00 97.88 352 ALA A C 1
ATOM 2797 O O . ALA A 1 352 ? 4.244 3.114 -13.732 1.00 97.88 352 ALA A O 1
ATOM 2798 N N . ASN A 1 353 ? 6.242 2.116 -13.581 1.00 96.75 353 ASN A N 1
ATOM 2799 C CA . ASN A 1 353 ? 6.872 3.092 -12.701 1.00 96.75 353 ASN A CA 1
ATOM 2800 C C . ASN A 1 353 ? 8.059 3.752 -13.418 1.00 96.75 353 ASN A C 1
ATOM 2802 O O . ASN A 1 353 ? 8.968 3.070 -13.899 1.00 96.75 353 ASN A O 1
ATOM 2806 N N . LEU A 1 354 ? 8.038 5.080 -13.489 1.00 96.94 354 LEU A N 1
ATOM 2807 C CA . LEU A 1 354 ? 9.053 5.921 -14.124 1.00 96.94 354 LEU A CA 1
ATOM 2808 C C . LEU A 1 354 ? 9.577 6.916 -13.090 1.00 96.94 354 LEU A C 1
ATOM 2810 O O . LEU A 1 354 ? 8.799 7.448 -12.297 1.00 96.94 354 LEU A O 1
ATOM 2814 N N . VAL A 1 355 ? 10.882 7.186 -13.080 1.00 94.56 355 VAL A N 1
ATOM 2815 C CA . VAL A 1 355 ? 11.429 8.223 -12.199 1.00 94.56 355 VAL A CA 1
ATOM 2816 C C . VAL A 1 355 ? 10.983 9.606 -12.666 1.00 94.56 355 VAL A C 1
ATOM 2818 O O . VAL A 1 355 ? 10.599 9.803 -13.814 1.00 94.56 355 VAL A O 1
ATOM 2821 N N . PHE A 1 356 ? 10.996 10.574 -11.756 1.00 92.31 356 PHE A N 1
ATOM 2822 C CA . PHE A 1 356 ? 10.554 11.930 -12.043 1.00 92.31 356 PHE A CA 1
ATOM 2823 C C . PHE A 1 356 ? 11.335 12.938 -11.198 1.00 92.31 356 PHE A C 1
ATOM 2825 O O . PHE A 1 356 ? 11.373 12.830 -9.974 1.00 92.31 356 PHE A O 1
ATOM 2832 N N . GLY A 1 357 ? 11.985 13.926 -11.811 1.00 86.38 357 GLY A N 1
ATOM 2833 C CA . GLY A 1 357 ? 12.796 14.896 -11.069 1.00 86.38 357 GLY A CA 1
ATOM 2834 C C . GLY A 1 357 ? 13.637 15.808 -11.959 1.00 86.38 357 GLY A C 1
ATOM 2835 O O . GLY A 1 357 ? 13.766 15.563 -13.153 1.00 86.38 357 GLY A O 1
ATOM 2836 N N . GLN A 1 358 ? 14.202 16.865 -11.368 1.00 73.56 358 GLN A N 1
ATOM 2837 C CA . GLN A 1 358 ? 15.031 17.863 -12.068 1.00 73.56 358 GLN A CA 1
ATOM 2838 C C . GLN A 1 358 ? 16.482 17.401 -12.302 1.00 73.56 358 GLN A C 1
ATOM 2840 O O . GLN A 1 358 ? 17.150 17.935 -13.176 1.00 73.56 358 GLN A O 1
ATOM 2845 N N . GLY A 1 359 ? 16.973 16.418 -11.540 1.00 79.25 359 GLY A N 1
ATOM 2846 C CA . GLY A 1 359 ? 18.339 15.885 -11.655 1.00 79.25 359 GLY A CA 1
ATOM 2847 C C . GLY A 1 359 ? 18.483 14.751 -12.670 1.00 79.25 359 GLY A C 1
ATOM 2848 O O . GLY A 1 359 ? 19.265 13.843 -12.434 1.00 79.25 359 GLY A O 1
ATOM 2849 N N . LEU A 1 360 ? 17.663 14.745 -13.720 1.00 89.31 360 LEU A N 1
ATOM 2850 C CA . LEU A 1 360 ? 17.696 13.734 -14.777 1.00 89.31 360 LEU A CA 1
ATOM 2851 C C . LEU A 1 360 ? 18.162 14.380 -16.088 1.00 89.31 360 LEU A C 1
ATOM 2853 O O . LEU A 1 360 ? 17.892 15.569 -16.289 1.00 89.31 360 LEU A O 1
ATOM 2857 N N . PRO A 1 361 ? 18.811 13.623 -16.991 1.00 93.81 361 PRO A N 1
ATOM 2858 C CA . PRO A 1 361 ? 19.209 14.122 -18.302 1.00 93.81 361 PRO A CA 1
ATOM 2859 C C . PRO A 1 361 ? 18.071 14.802 -19.059 1.00 93.81 361 PRO A C 1
ATOM 2861 O O . PRO A 1 361 ? 16.902 14.424 -18.952 1.00 93.81 361 PRO A O 1
ATOM 2864 N N . GLN A 1 362 ? 18.417 15.801 -19.875 1.00 92.44 362 GLN A N 1
ATOM 2865 C CA . GLN A 1 362 ? 17.442 16.642 -20.578 1.00 92.44 362 GLN A CA 1
ATOM 2866 C C . GLN A 1 362 ? 16.506 15.832 -21.496 1.00 92.44 362 GLN A C 1
ATOM 2868 O O . GLN A 1 362 ? 15.354 16.222 -21.694 1.00 92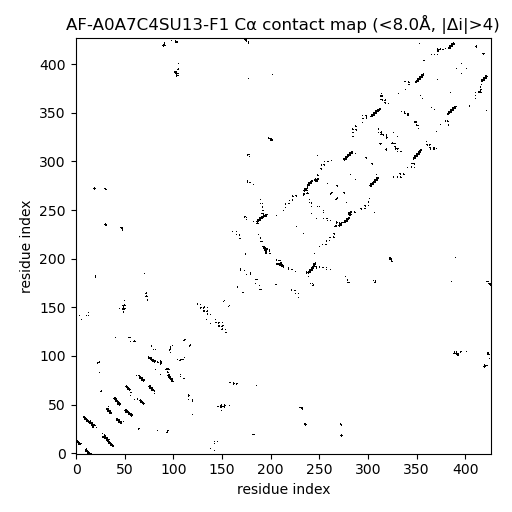.44 362 GLN A O 1
ATOM 2873 N N . GLY A 1 363 ? 16.974 14.691 -22.017 1.00 94.19 363 GLY A N 1
ATOM 2874 C CA . GLY A 1 363 ? 16.190 13.769 -22.844 1.00 94.19 363 GLY A CA 1
ATOM 2875 C C . GLY A 1 363 ? 15.119 12.974 -22.086 1.00 94.19 363 GLY A C 1
ATOM 2876 O O . GLY A 1 363 ? 14.180 12.480 -22.709 1.00 94.19 363 GLY A O 1
ATOM 2877 N N . HIS A 1 364 ? 15.192 12.895 -20.753 1.00 95.94 364 HIS A N 1
ATOM 2878 C CA . HIS A 1 364 ? 14.325 12.041 -19.943 1.00 95.94 364 HIS A CA 1
ATOM 2879 C C . HIS A 1 364 ? 12.831 12.368 -20.079 1.00 95.94 364 HIS A C 1
ATOM 2881 O O . HIS A 1 364 ? 12.037 11.521 -20.488 1.00 95.94 364 HIS A O 1
ATOM 2887 N N . LEU A 1 365 ? 12.428 13.595 -19.725 1.00 94.38 365 LEU A N 1
ATOM 2888 C CA . LEU A 1 365 ? 11.012 13.983 -19.706 1.00 94.38 3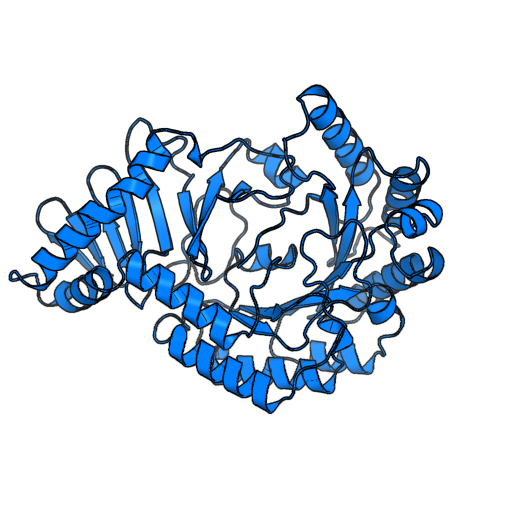65 LEU A CA 1
ATOM 2889 C C . LEU A 1 365 ? 10.377 13.971 -21.109 1.00 94.38 365 LEU A C 1
ATOM 2891 O O . LEU A 1 365 ? 9.257 13.465 -21.226 1.00 94.38 365 LEU A O 1
ATOM 2895 N N . PRO A 1 366 ? 11.052 14.455 -22.177 1.00 95.38 366 PRO A N 1
ATOM 2896 C CA . PRO A 1 366 ? 10.570 14.271 -23.543 1.00 95.38 366 PRO A CA 1
ATOM 2897 C C . PRO A 1 366 ? 10.338 12.799 -23.898 1.00 95.38 366 PRO A C 1
ATOM 2899 O O . PRO A 1 366 ? 9.258 12.468 -24.382 1.00 95.38 366 PRO A O 1
ATOM 2902 N N . ALA A 1 367 ? 11.288 11.910 -23.585 1.00 97.00 367 ALA A N 1
ATOM 2903 C CA . ALA A 1 367 ? 11.169 10.486 -23.893 1.00 97.00 367 ALA A CA 1
ATOM 2904 C C . ALA A 1 367 ? 10.041 9.800 -23.098 1.00 97.00 367 ALA A C 1
ATOM 2906 O O . ALA A 1 367 ? 9.343 8.938 -23.630 1.00 97.00 367 ALA A O 1
ATOM 2907 N N . VAL A 1 368 ? 9.818 10.194 -21.837 1.00 97.19 368 VAL A N 1
ATOM 2908 C CA . VAL A 1 368 ? 8.665 9.737 -21.039 1.00 97.19 368 VAL A CA 1
ATOM 2909 C C . VAL A 1 368 ? 7.346 10.188 -21.669 1.00 97.19 368 VAL A C 1
ATOM 2911 O O . VAL A 1 368 ? 6.433 9.378 -21.821 1.00 97.19 368 VAL A O 1
ATOM 2914 N N . SER A 1 369 ? 7.239 11.464 -22.047 1.00 95.81 369 SER A N 1
ATOM 2915 C CA . SER A 1 369 ? 6.036 12.002 -22.695 1.00 95.81 369 SER A CA 1
ATOM 2916 C C . SER A 1 369 ? 5.749 11.291 -24.020 1.00 95.81 369 SER A C 1
ATOM 2918 O O . SER A 1 369 ? 4.609 10.911 -24.280 1.00 95.81 369 SER A O 1
ATOM 2920 N N . GLU A 1 370 ? 6.786 11.048 -24.828 1.00 96.06 370 GLU A N 1
ATOM 2921 C CA . GLU A 1 370 ? 6.680 10.302 -26.081 1.00 96.06 370 GLU A CA 1
ATOM 2922 C C . GLU A 1 370 ? 6.160 8.881 -25.832 1.00 96.06 370 GLU A C 1
ATOM 2924 O O . GLU A 1 370 ? 5.109 8.532 -26.370 1.00 96.06 370 GLU A O 1
ATOM 2929 N N . LEU A 1 371 ? 6.811 8.110 -24.948 1.00 96.56 371 LEU A N 1
ATOM 2930 C CA . LEU A 1 371 ? 6.421 6.735 -24.607 1.00 96.56 371 LEU A CA 1
ATOM 2931 C C . LEU A 1 371 ? 4.945 6.630 -24.188 1.00 96.56 371 LEU A C 1
ATOM 2933 O O . LEU A 1 371 ? 4.231 5.725 -24.609 1.00 96.56 371 LEU A O 1
ATOM 2937 N N . LEU A 1 372 ? 4.466 7.561 -23.362 1.00 95.56 372 LEU A N 1
ATOM 2938 C CA . LEU A 1 372 ? 3.085 7.542 -22.872 1.00 95.56 372 LEU A CA 1
ATOM 2939 C C . LEU A 1 372 ? 2.064 8.040 -23.909 1.00 95.56 372 LEU A C 1
ATOM 2941 O O . LEU A 1 372 ? 0.871 7.743 -23.795 1.00 95.56 372 LEU A O 1
ATOM 2945 N N . SER A 1 373 ? 2.510 8.781 -24.924 1.00 93.25 373 SER A N 1
ATOM 2946 C CA . SER A 1 373 ? 1.660 9.294 -26.006 1.00 93.25 373 SER A CA 1
ATOM 2947 C C . SER A 1 373 ? 1.466 8.304 -27.164 1.00 93.25 373 SER A C 1
ATOM 2949 O O . SER A 1 373 ? 0.501 8.439 -27.921 1.00 93.25 373 SER A O 1
ATOM 2951 N N . THR A 1 374 ? 2.335 7.292 -27.296 1.00 87.62 374 THR A N 1
ATOM 2952 C CA . THR A 1 374 ? 2.324 6.311 -28.401 1.00 87.62 374 THR A CA 1
ATOM 2953 C C . THR A 1 374 ? 1.386 5.124 -28.181 1.00 87.62 374 THR A C 1
ATOM 2955 O O . THR A 1 374 ? 1.236 4.290 -29.072 1.00 87.62 374 THR A O 1
ATOM 2958 N N . VAL A 1 375 ? 0.701 5.053 -27.036 1.00 86.88 375 VAL A N 1
ATOM 2959 C CA . VAL A 1 375 ? -0.207 3.946 -26.698 1.00 86.88 375 VAL A CA 1
ATOM 2960 C C . VAL A 1 375 ? -1.315 3.811 -27.769 1.00 86.88 375 VAL A C 1
ATOM 2962 O O . VAL A 1 375 ? -1.998 4.807 -28.068 1.00 86.88 375 VAL A O 1
ATOM 2965 N N . PRO A 1 376 ? -1.502 2.618 -28.372 1.00 78.69 376 PRO A N 1
ATOM 2966 C CA . PRO A 1 376 ? -2.523 2.384 -29.396 1.00 78.69 376 PRO A CA 1
ATOM 2967 C C . PRO A 1 376 ? -3.949 2.484 -28.825 1.00 78.69 376 PRO A C 1
ATOM 2969 O O . PRO A 1 376 ? -4.269 1.766 -27.888 1.00 78.69 376 PRO A O 1
ATOM 2972 N N . GLU A 1 377 ? -4.775 3.358 -29.419 1.00 67.44 377 GLU A N 1
ATOM 2973 C CA . GLU A 1 377 ? -6.199 3.663 -29.137 1.00 67.44 377 GLU A CA 1
ATOM 2974 C C . GLU A 1 377 ? -6.675 3.868 -27.674 1.00 67.44 377 GLU A C 1
ATOM 2976 O O . GLU A 1 377 ? -6.192 3.319 -26.692 1.00 67.44 377 GLU A O 1
ATOM 2981 N N . ARG A 1 378 ? -7.689 4.733 -27.522 1.00 52.62 378 ARG A N 1
ATOM 2982 C CA . ARG A 1 378 ? -8.147 5.336 -26.250 1.00 52.62 378 ARG A CA 1
ATOM 2983 C C . ARG A 1 378 ? -8.924 4.410 -25.295 1.00 52.62 378 ARG A C 1
ATOM 2985 O O . ARG A 1 378 ? -9.408 4.894 -24.276 1.00 52.62 378 ARG A O 1
ATOM 2992 N N . THR A 1 379 ? -9.075 3.120 -25.590 1.00 54.22 379 THR A N 1
ATOM 2993 C CA . THR A 1 379 ? -9.940 2.198 -24.821 1.00 54.22 379 THR A CA 1
ATOM 2994 C C . THR A 1 379 ? -9.170 1.187 -23.970 1.00 54.22 379 THR A C 1
ATOM 2996 O O . THR A 1 379 ? -9.703 0.123 -23.656 1.00 54.22 379 THR A O 1
ATOM 2999 N N . CYS A 1 380 ? -7.921 1.472 -23.586 1.00 61.28 380 CYS A N 1
ATOM 3000 C CA . CYS A 1 380 ? -7.213 0.617 -22.635 1.00 61.28 380 CYS A CA 1
ATOM 3001 C C . CYS A 1 380 ? -7.901 0.706 -21.259 1.00 61.28 380 CYS A C 1
ATOM 3003 O O . CYS A 1 380 ? -7.820 1.728 -20.583 1.00 61.28 380 CYS A O 1
ATOM 3005 N N . VAL A 1 381 ? -8.624 -0.351 -20.871 1.00 78.12 381 VAL A N 1
ATOM 3006 C CA . VAL A 1 381 ? -9.401 -0.410 -19.613 1.00 78.12 381 VAL A CA 1
ATOM 3007 C C . VAL A 1 381 ? -8.493 -0.589 -18.386 1.00 78.12 381 VAL A C 1
ATOM 3009 O O . VAL A 1 381 ? -8.905 -0.282 -17.271 1.00 78.12 381 VAL A O 1
ATOM 3012 N N . LYS A 1 382 ? -7.258 -1.066 -18.590 1.00 92.44 382 LYS A N 1
ATOM 3013 C CA . LYS A 1 382 ? -6.274 -1.374 -17.542 1.00 92.44 382 LYS A CA 1
ATOM 3014 C C . LYS A 1 382 ? -4.933 -0.700 -17.802 1.00 92.44 382 LYS A C 1
ATOM 3016 O O . LYS A 1 382 ? -4.583 -0.431 -18.949 1.00 92.44 382 LYS A O 1
ATOM 3021 N N . GLY A 1 383 ? -4.160 -0.522 -16.741 1.00 94.56 383 GLY A N 1
ATOM 3022 C CA . GLY A 1 383 ? -2.813 0.018 -16.787 1.00 94.56 383 GLY A CA 1
ATOM 3023 C C . GLY A 1 383 ? -2.769 1.494 -16.415 1.00 94.56 383 GLY A C 1
ATOM 3024 O O . GLY A 1 383 ? -3.689 2.273 -16.666 1.00 94.56 383 GLY A O 1
ATOM 3025 N N . ALA A 1 384 ? -1.649 1.883 -15.819 1.00 96.50 384 ALA A N 1
ATOM 3026 C CA . ALA A 1 384 ? -1.343 3.253 -15.446 1.00 96.50 384 ALA A CA 1
ATOM 3027 C C . ALA A 1 384 ? 0.171 3.473 -15.490 1.00 96.50 384 ALA A C 1
ATOM 3029 O O . ALA A 1 384 ? 0.952 2.525 -15.377 1.00 96.50 384 ALA A O 1
ATOM 3030 N N . ALA A 1 385 ? 0.577 4.732 -15.612 1.00 97.44 385 ALA A N 1
ATOM 3031 C CA . ALA A 1 385 ? 1.945 5.163 -15.385 1.00 97.44 385 ALA A CA 1
ATOM 3032 C C . ALA A 1 385 ? 2.033 5.926 -14.060 1.00 97.44 385 ALA A C 1
ATOM 3034 O O . ALA A 1 385 ? 1.342 6.922 -13.835 1.00 97.44 385 ALA A O 1
ATOM 3035 N N . TYR A 1 386 ? 2.909 5.466 -13.182 1.00 97.69 386 TYR A N 1
ATOM 3036 C CA . TYR A 1 386 ? 3.249 6.124 -11.938 1.00 97.69 386 TYR A CA 1
ATOM 3037 C C . TYR A 1 386 ? 4.573 6.866 -12.112 1.00 97.69 386 TYR A C 1
ATOM 3039 O O . TYR A 1 386 ? 5.587 6.279 -12.484 1.00 97.69 386 TYR A O 1
ATOM 3047 N N . LEU A 1 387 ? 4.553 8.173 -11.861 1.00 96.56 387 LEU A N 1
ATOM 3048 C CA . LEU A 1 387 ? 5.745 9.013 -11.854 1.00 96.56 387 LEU A CA 1
ATOM 3049 C C . LEU A 1 387 ? 6.248 9.116 -10.417 1.00 96.56 387 LEU A C 1
ATOM 3051 O O . LEU A 1 387 ? 5.553 9.656 -9.557 1.00 96.56 387 LEU A O 1
ATOM 3055 N N . SER A 1 388 ? 7.434 8.575 -10.161 1.00 93.31 388 SER A N 1
ATOM 3056 C CA . SER A 1 388 ? 8.067 8.490 -8.849 1.00 93.31 388 SER A CA 1
ATOM 3057 C C . SER A 1 388 ? 9.049 9.636 -8.641 1.00 93.31 388 SER A C 1
ATOM 3059 O O . SER A 1 388 ? 10.145 9.600 -9.212 1.00 93.31 388 SER A O 1
ATOM 3061 N N . PRO A 1 389 ? 8.720 10.632 -7.797 1.00 90.12 389 PRO A N 1
ATOM 3062 C CA . PRO A 1 389 ? 9.640 11.716 -7.508 1.00 90.12 389 PRO A CA 1
ATOM 3063 C C . PRO A 1 389 ? 10.972 11.190 -6.960 1.00 90.12 389 PRO A C 1
ATOM 3065 O O . PRO A 1 389 ? 10.992 10.419 -6.000 1.00 90.12 389 PRO A O 1
ATOM 3068 N N . LEU A 1 390 ? 12.091 11.654 -7.517 1.00 85.69 390 LEU A N 1
ATOM 3069 C CA . LEU A 1 390 ? 13.436 11.479 -6.956 1.00 85.69 390 LEU A CA 1
ATOM 3070 C C . LEU A 1 390 ? 13.728 12.546 -5.896 1.00 85.69 390 LEU A C 1
ATOM 3072 O O . LEU A 1 390 ? 14.808 13.126 -5.838 1.00 85.69 390 LEU A O 1
ATOM 3076 N N . VAL A 1 391 ? 12.733 12.820 -5.060 1.00 75.69 391 VAL A N 1
ATOM 3077 C CA . VAL A 1 391 ? 12.836 13.756 -3.949 1.00 75.69 391 VAL A CA 1
ATOM 3078 C C . VAL A 1 391 ? 13.173 12.937 -2.718 1.00 75.69 391 VAL A C 1
ATOM 3080 O O . VAL A 1 391 ? 12.404 12.075 -2.311 1.00 75.69 391 VAL A O 1
ATOM 3083 N N . TRP A 1 392 ? 14.336 13.171 -2.128 1.00 63.81 392 TRP A N 1
ATOM 3084 C CA . TRP A 1 392 ? 14.800 12.400 -0.985 1.00 63.81 392 TRP A CA 1
ATOM 3085 C C . TRP A 1 392 ? 15.493 13.331 0.005 1.00 63.81 392 TRP A C 1
ATOM 3087 O O . TRP A 1 392 ? 16.598 13.788 -0.258 1.00 63.81 392 TRP A O 1
ATOM 3097 N N . GLY A 1 393 ? 14.873 13.569 1.163 1.00 62.62 393 GLY A N 1
ATOM 3098 C CA . GLY A 1 393 ? 15.401 14.493 2.172 1.00 62.62 393 GLY A CA 1
ATOM 3099 C C . GLY A 1 393 ? 14.500 15.711 2.350 1.00 62.62 393 GLY A C 1
ATOM 3100 O O . GLY A 1 393 ? 13.299 15.545 2.564 1.00 62.62 393 GLY A O 1
ATOM 3101 N N . GLU A 1 394 ? 15.080 16.913 2.307 1.00 61.66 394 GLU A N 1
ATOM 3102 C CA . GLU A 1 394 ? 14.315 18.158 2.401 1.00 61.66 394 GLU A CA 1
ATOM 3103 C C . GLU A 1 394 ? 13.355 18.295 1.219 1.00 61.66 394 GLU A C 1
ATOM 3105 O O . GLU A 1 394 ? 13.655 17.913 0.085 1.00 61.66 394 GLU A O 1
ATOM 3110 N N . ARG A 1 395 ? 12.155 18.800 1.505 1.00 70.56 395 ARG A N 1
ATOM 3111 C CA . ARG A 1 395 ? 11.138 18.987 0.475 1.00 70.56 395 ARG A CA 1
ATOM 3112 C C . ARG A 1 395 ? 11.592 20.075 -0.497 1.00 70.56 395 ARG A C 1
ATOM 3114 O O . ARG A 1 395 ? 12.131 21.080 -0.032 1.00 70.56 395 ARG A O 1
ATOM 3121 N N . PRO A 1 396 ? 11.317 19.915 -1.804 1.00 78.19 396 PRO A N 1
ATOM 3122 C CA . PRO A 1 396 ? 11.614 20.944 -2.785 1.00 78.19 396 PRO A CA 1
ATOM 3123 C C . PRO A 1 396 ? 10.941 22.247 -2.369 1.00 78.19 396 PRO A C 1
ATOM 3125 O O . PRO A 1 396 ? 9.825 22.244 -1.828 1.00 78.19 396 PRO A O 1
ATOM 3128 N N . ASP A 1 397 ? 11.617 23.362 -2.631 1.00 83.19 397 ASP A N 1
ATOM 3129 C CA . ASP A 1 397 ? 11.063 24.674 -2.325 1.00 83.19 397 ASP A CA 1
ATOM 3130 C C . ASP A 1 397 ? 9.782 24.942 -3.145 1.00 83.19 397 ASP A C 1
ATOM 3132 O O . ASP A 1 397 ? 9.423 24.211 -4.075 1.00 83.19 397 ASP A O 1
ATOM 3136 N N . GLY A 1 398 ? 9.052 26.011 -2.813 1.00 84.31 398 GLY A N 1
ATOM 3137 C CA . GLY A 1 398 ? 7.786 26.318 -3.488 1.00 84.31 398 GLY A CA 1
ATOM 3138 C C . GLY A 1 398 ? 7.913 26.520 -5.007 1.00 84.31 398 GLY A C 1
ATOM 3139 O O . GLY A 1 398 ? 6.971 26.219 -5.743 1.00 84.31 398 GLY A O 1
ATOM 3140 N N . ARG A 1 399 ? 9.065 26.999 -5.496 1.00 86.00 399 ARG A N 1
ATOM 3141 C CA . ARG A 1 399 ? 9.308 27.223 -6.929 1.00 86.00 399 ARG A CA 1
ATOM 3142 C C . ARG A 1 399 ? 9.640 25.918 -7.638 1.00 86.00 399 ARG A C 1
ATOM 3144 O O . ARG A 1 399 ? 9.086 25.654 -8.703 1.00 86.00 399 ARG A O 1
ATOM 3151 N N . GLU A 1 400 ? 10.499 25.100 -7.050 1.00 84.88 400 GLU A N 1
ATOM 3152 C CA . GLU A 1 400 ? 10.871 23.789 -7.568 1.00 84.88 400 GLU A CA 1
ATOM 3153 C C . GLU A 1 400 ? 9.669 22.843 -7.591 1.00 84.88 400 GLU A C 1
ATOM 3155 O O . GLU A 1 400 ? 9.363 22.251 -8.629 1.00 84.88 400 GLU A O 1
ATOM 3160 N N . ARG A 1 401 ? 8.911 22.780 -6.491 1.00 88.38 401 ARG A N 1
ATOM 3161 C CA . ARG A 1 401 ? 7.671 22.002 -6.412 1.00 88.38 401 ARG A CA 1
ATOM 3162 C C . ARG A 1 401 ? 6.696 22.404 -7.515 1.00 88.38 401 ARG A C 1
ATOM 3164 O O . ARG A 1 401 ? 6.134 21.531 -8.171 1.00 88.38 401 ARG A O 1
ATOM 3171 N N . LYS A 1 402 ? 6.512 23.709 -7.754 1.00 89.94 402 LYS A N 1
ATOM 3172 C CA . LYS A 1 402 ? 5.645 24.203 -8.832 1.00 89.94 402 LYS A CA 1
ATOM 3173 C C . LYS A 1 402 ? 6.121 23.722 -10.206 1.00 89.94 402 LYS A C 1
ATOM 3175 O O . LYS A 1 402 ? 5.314 23.181 -10.952 1.00 89.94 402 LYS A O 1
ATOM 3180 N N . ARG A 1 403 ? 7.419 23.836 -10.511 1.00 89.81 403 ARG A N 1
ATOM 3181 C CA . ARG A 1 403 ? 7.993 23.353 -11.783 1.00 89.81 403 ARG A CA 1
ATOM 3182 C C . ARG A 1 403 ? 7.783 21.852 -11.983 1.00 89.81 403 ARG A C 1
ATOM 3184 O O . ARG A 1 403 ? 7.410 21.436 -13.076 1.00 89.81 403 ARG A O 1
ATOM 3191 N N . LEU A 1 404 ? 7.987 21.048 -10.938 1.00 90.50 404 LEU A N 1
ATOM 3192 C CA . LEU A 1 404 ? 7.732 19.606 -10.980 1.00 90.50 404 LEU A CA 1
ATOM 3193 C C . LEU A 1 404 ? 6.248 19.305 -11.223 1.00 90.50 404 LEU A C 1
ATOM 3195 O O . LEU A 1 404 ? 5.922 18.473 -12.060 1.00 90.50 404 LEU A O 1
ATOM 3199 N N . LEU A 1 405 ? 5.329 19.998 -10.552 1.00 92.62 405 LEU A N 1
ATOM 3200 C CA . LEU A 1 405 ? 3.896 19.795 -10.786 1.00 92.62 405 LEU A CA 1
ATOM 3201 C C . LEU A 1 405 ? 3.463 20.232 -12.191 1.00 92.62 405 LEU A C 1
ATOM 3203 O O . LEU A 1 405 ? 2.629 19.566 -12.800 1.00 92.62 405 LEU A O 1
ATOM 3207 N N . ASP A 1 406 ? 4.042 21.302 -12.732 1.00 92.81 406 ASP A N 1
ATOM 3208 C CA . ASP A 1 406 ? 3.753 21.753 -14.094 1.00 92.81 406 ASP A CA 1
ATOM 3209 C C . ASP A 1 406 ? 4.261 20.741 -15.138 1.00 92.81 406 ASP A C 1
ATOM 3211 O O . ASP A 1 406 ? 3.511 20.375 -16.044 1.00 92.81 406 ASP A O 1
ATOM 3215 N N . ALA A 1 407 ? 5.469 20.193 -14.961 1.00 92.62 407 ALA A N 1
ATOM 3216 C CA . ALA A 1 407 ? 5.988 19.115 -15.808 1.00 92.62 407 ALA A CA 1
ATOM 3217 C C . ALA A 1 407 ? 5.141 17.830 -15.706 1.00 92.62 407 ALA A C 1
ATOM 3219 O O . ALA A 1 407 ? 4.836 17.201 -16.719 1.00 92.62 407 ALA A O 1
ATOM 3220 N N . PHE A 1 408 ? 4.690 17.470 -14.499 1.00 95.25 408 PHE A N 1
ATOM 3221 C CA . PHE A 1 408 ? 3.776 16.344 -14.294 1.00 95.25 408 PHE A CA 1
ATOM 3222 C C . PHE A 1 408 ? 2.468 16.543 -15.072 1.00 95.25 408 PHE A C 1
ATOM 3224 O O . PHE A 1 408 ? 2.015 15.640 -15.775 1.00 95.25 408 PHE A O 1
ATOM 3231 N N . ARG A 1 409 ? 1.864 17.737 -14.975 1.00 95.25 409 ARG A N 1
ATOM 3232 C CA . ARG A 1 409 ? 0.616 18.072 -15.678 1.00 95.25 409 ARG A CA 1
ATOM 3233 C C . ARG A 1 409 ? 0.786 18.004 -17.194 1.00 95.25 409 ARG A C 1
ATOM 3235 O O . ARG A 1 409 ? -0.124 17.527 -17.862 1.00 95.25 409 ARG A O 1
ATOM 3242 N N . GLN A 1 410 ? 1.936 18.423 -17.724 1.00 94.25 410 GLN A N 1
ATOM 3243 C CA . GLN A 1 410 ? 2.242 18.304 -19.152 1.00 94.25 410 GLN A CA 1
ATOM 3244 C C . GLN A 1 410 ? 2.285 16.842 -19.608 1.00 94.25 410 GLN A C 1
ATOM 3246 O O . GLN A 1 410 ? 1.580 16.498 -20.552 1.00 94.25 410 GLN A O 1
ATOM 3251 N N . ILE A 1 411 ? 3.022 15.975 -18.903 1.00 95.50 411 ILE A N 1
ATOM 3252 C CA . ILE A 1 411 ? 3.077 14.534 -19.217 1.00 95.50 411 ILE A CA 1
ATOM 3253 C C . ILE A 1 411 ? 1.686 13.904 -19.116 1.00 95.50 411 ILE A C 1
ATOM 3255 O O . ILE A 1 411 ? 1.270 13.138 -19.980 1.00 95.50 411 ILE A O 1
ATOM 3259 N N . LYS A 1 412 ? 0.932 14.241 -18.067 1.00 95.44 412 LYS A N 1
ATOM 3260 C CA . LYS A 1 412 ? -0.429 13.732 -17.888 1.00 95.44 412 LYS A CA 1
ATOM 3261 C C . LYS A 1 412 ? -1.356 14.153 -19.031 1.00 95.44 412 LYS A C 1
ATOM 3263 O O . LYS A 1 412 ? -2.201 13.362 -19.433 1.00 95.44 412 LYS A O 1
ATOM 3268 N N . PHE A 1 413 ? -1.217 15.379 -19.535 1.00 93.94 413 PHE A N 1
ATOM 3269 C CA . PHE A 1 413 ? -2.047 15.905 -20.619 1.00 93.94 413 PHE A CA 1
ATOM 3270 C C . PHE A 1 413 ? -1.775 15.215 -21.963 1.00 93.94 413 PHE A C 1
ATOM 3272 O O . PHE A 1 413 ? -2.704 15.011 -22.741 1.00 93.94 413 PHE A O 1
ATOM 3279 N N . THR A 1 414 ? -0.520 14.849 -22.240 1.00 92.94 414 THR A N 1
ATOM 3280 C CA . THR A 1 414 ? -0.123 14.163 -23.482 1.00 92.94 414 THR A CA 1
ATOM 3281 C C . THR A 1 414 ? -0.285 12.644 -23.413 1.00 92.94 414 THR A C 1
ATOM 3283 O O . THR A 1 414 ? -0.418 11.994 -24.452 1.00 92.94 414 THR A O 1
ATOM 3286 N N . SER A 1 415 ? -0.291 12.077 -22.206 1.00 93.94 415 SER A N 1
ATOM 3287 C CA . SER A 1 415 ? -0.422 10.640 -21.981 1.00 93.94 415 SER A CA 1
ATOM 3288 C C . SER A 1 415 ? -1.772 10.088 -22.434 1.00 93.94 415 SER A C 1
ATOM 3290 O O . SER A 1 415 ? -2.835 10.668 -22.205 1.00 93.94 415 SER A O 1
ATOM 3292 N N . ARG A 1 416 ? -1.726 8.892 -23.019 1.00 92.69 416 ARG A N 1
ATOM 3293 C CA . ARG A 1 416 ? -2.903 8.077 -23.348 1.00 92.69 416 ARG A CA 1
ATOM 3294 C C . ARG A 1 416 ? -3.224 7.017 -22.290 1.00 92.69 416 ARG A C 1
ATOM 3296 O O . ARG A 1 416 ? -4.253 6.359 -22.399 1.00 92.69 416 ARG A O 1
ATOM 3303 N N . LEU A 1 417 ? -2.384 6.879 -21.263 1.00 93.62 417 LEU A N 1
ATOM 3304 C CA . LEU A 1 417 ? -2.663 6.110 -20.047 1.00 93.62 417 LEU A CA 1
ATOM 3305 C C . LEU A 1 417 ? -2.991 7.041 -18.873 1.00 93.62 417 LEU A C 1
ATOM 3307 O O . LEU A 1 417 ? -2.506 8.179 -18.837 1.00 93.62 417 LEU A O 1
ATOM 3311 N N . PRO A 1 418 ? -3.738 6.568 -17.861 1.00 95.12 418 PRO A N 1
ATOM 3312 C CA . PRO A 1 418 ? -3.797 7.236 -16.569 1.00 95.12 418 PRO A CA 1
ATOM 3313 C C . PRO A 1 418 ? -2.386 7.474 -16.011 1.00 95.12 418 PRO A C 1
ATOM 3315 O O . PRO A 1 418 ? -1.594 6.540 -15.905 1.00 95.12 418 PRO A O 1
ATOM 3318 N N . VAL A 1 419 ? -2.080 8.721 -15.643 1.00 96.81 419 VAL A N 1
ATOM 3319 C CA . VAL A 1 419 ? -0.802 9.098 -15.013 1.00 96.81 419 VAL A CA 1
ATOM 3320 C C . VAL A 1 419 ? -1.043 9.598 -13.598 1.00 96.81 419 VAL A C 1
ATOM 3322 O O . VAL A 1 419 ? -1.886 10.481 -13.398 1.00 96.81 419 VAL A O 1
ATOM 3325 N N . TYR A 1 420 ? -0.287 9.073 -12.636 1.00 96.69 420 TYR A N 1
ATOM 3326 C CA . TYR A 1 420 ? -0.377 9.435 -11.221 1.00 96.69 420 TYR A CA 1
ATOM 3327 C C . TYR A 1 420 ? 1.006 9.647 -10.602 1.00 96.69 420 TYR A C 1
ATOM 3329 O O . TYR A 1 420 ? 1.991 9.062 -11.042 1.00 96.69 420 TYR A O 1
ATOM 3337 N N . LEU A 1 421 ? 1.092 10.470 -9.560 1.00 95.25 421 LEU A N 1
ATOM 3338 C CA . LEU A 1 421 ? 2.281 10.547 -8.715 1.00 95.25 421 LEU A CA 1
ATOM 3339 C C . LEU A 1 421 ? 2.359 9.308 -7.821 1.00 95.25 421 LEU A C 1
ATOM 3341 O O . LEU A 1 421 ? 1.385 8.962 -7.147 1.00 95.25 421 LEU A O 1
ATOM 3345 N N . TYR A 1 422 ? 3.525 8.667 -7.780 1.00 93.06 422 TYR A N 1
ATOM 3346 C CA . TYR A 1 422 ? 3.774 7.570 -6.856 1.00 93.06 422 TYR A CA 1
ATOM 3347 C C . TYR A 1 422 ? 4.085 8.101 -5.455 1.00 93.06 422 TYR A C 1
ATOM 3349 O O . TYR A 1 422 ? 5.048 8.843 -5.251 1.00 93.06 422 TYR A O 1
ATOM 3357 N N . LEU A 1 423 ? 3.283 7.674 -4.483 1.00 88.19 423 LEU A N 1
ATOM 3358 C CA . LEU A 1 423 ? 3.513 7.889 -3.062 1.00 88.19 423 LEU A CA 1
ATOM 3359 C C . LEU A 1 423 ? 4.170 6.639 -2.470 1.00 88.19 423 LEU A C 1
ATOM 3361 O O . LEU A 1 423 ? 3.506 5.614 -2.304 1.00 88.19 423 LEU A O 1
ATOM 3365 N N . ILE A 1 424 ? 5.468 6.708 -2.160 1.00 87.94 424 ILE A N 1
ATOM 3366 C CA . ILE A 1 424 ? 6.182 5.572 -1.569 1.00 87.94 424 ILE A CA 1
ATOM 3367 C C . ILE A 1 424 ? 5.707 5.383 -0.129 1.00 87.94 424 ILE A C 1
ATOM 3369 O O . ILE A 1 424 ? 6.000 6.189 0.762 1.00 87.94 424 ILE A O 1
ATOM 3373 N N . LEU A 1 425 ? 4.993 4.281 0.083 1.00 91.31 425 LEU A N 1
ATOM 3374 C CA . LEU A 1 425 ? 4.605 3.781 1.393 1.00 91.31 425 LEU A CA 1
ATOM 3375 C C . LEU A 1 425 ? 5.313 2.460 1.663 1.00 91.31 425 LEU A C 1
ATOM 3377 O O . LEU A 1 425 ? 5.491 1.644 0.759 1.00 91.31 425 LEU A O 1
ATOM 3381 N N . ARG A 1 426 ? 5.688 2.256 2.922 1.00 90.25 426 ARG A N 1
ATOM 3382 C CA . ARG A 1 426 ? 6.212 0.992 3.441 1.00 90.25 426 ARG A CA 1
ATOM 3383 C C . ARG A 1 426 ? 5.199 0.334 4.375 1.00 90.25 426 ARG A C 1
ATOM 3385 O O . ARG A 1 426 ? 4.257 0.993 4.828 1.00 90.25 426 ARG A O 1
ATOM 3392 N N . LEU A 1 427 ? 5.406 -0.956 4.625 1.00 84.62 427 LEU A N 1
ATOM 3393 C CA . LEU A 1 427 ? 4.534 -1.777 5.461 1.00 84.62 427 LEU A CA 1
ATOM 3394 C C . LEU A 1 427 ? 4.743 -1.528 6.956 1.00 84.62 427 LEU A C 1
ATOM 3396 O O . LEU A 1 427 ? 5.903 -1.360 7.380 1.00 84.62 427 LEU A O 1
#

Mean predicted aligned error: 4.5 Å